Protein 2ZD7 (pdb70)

Organism: Saccharomyces cerevisiae (strain ATCC 204508 / S288c) (NCBI:txid559292)

Radius of gyration: 28.9 Å; Cα contacts (8 Å, |Δi|>4): 634; chains: 3; bounding box: 76×74×71 Å

GO terms:
  GO:0000785 chromatin (C, IDA)
  GO:0005634 nucleus (C, IDA)
  GO:0005829 cytosol (C, IDA)
  GO:0000510 H3-H4 histone complex chaperone activity (F, IDA)
  GO:0042393 histone binding (F, IDA)
  GO:0010698 acetyltransferase activator activity (F, IDA)
  GO:0006334 nucleosome assembly (P, IDA)
  GO:0005634 nucleus (C, HDA)
  GO:0010698 acetyltransferase activator activity (F, IMP)
  GO:0006303 double-strand break repair via nonhomologous end joining (P, IMP)
  GO:0042393 histone binding (F, IPI)
  GO:0006303 double-strand break repair via nonhomologous end joining (P, IPI)
  GO:0042802 identical protein binding (F, IPI)
  GO:0005515 protein binding (F, IPI)
  GO:0070775 H3 histone acetyltransferase complex (C, IDA)
  GO:0006325 chromatin organization (P, IDA)
  GO:0006335 DNA replication-dependent chromatin assembly (P, IDA)
  GO:0006335 DNA replication-dependent chromatin assembly (P, IMP)
  GO:0070775 H3 histone acetyltransferase complex (C, IPI)

B-factor: mean 41.87, std 15.19, range [17.79, 96.17]

Nearest PDB structures (foldseek):
  3c9d-assembly1_B  TM=9.936E-01  e=2.172E-36  unclassified
  3dm7-assembly1_B  TM=9.568E-01  e=2.051E-36  Saccharomyces cerevisiae
  3dm7-assembly1_A  TM=9.566E-01  e=7.686E-36  Saccharomyces cerevisiae
  3c9b-assembly1_A  TM=9.551E-01  e=6.049E-34  unclassified
  3q33-assembly1_B  TM=9.082E-01  e=3.406E-34  Saccharomyces cerevisiae

InterPro domains:
  IPR002164 Nucleosome assembly protein [PF00956] (37-174)
  IPR002164 Nucleosome assembly protein [PTHR11875] (19-235)
  IPR037231 NAP-like superfamily [SSF143113] (18-240)

Structure (mmCIF, N/CA/C/O backbone):
data_2ZD7
#
_entry.id   2ZD7
#
_cell.length_a   80.692
_cell.length_b   84.580
_cell.length_c   86.224
_cell.angle_alpha   90.00
_cell.angle_beta   90.00
_cell.angle_gamma   90.00
#
_symmetry.space_group_name_H-M   'P 21 21 21'
#
loop_
_entity.id
_entity.type
_entity.pdbx_description
1 polymer 'Vacuolar protein sorting-associated protein 75'
2 polymer EVDLPLSDEEPSS
3 water water
#
loop_
_atom_site.group_PDB
_atom_site.id
_atom_site.type_symbol
_atom_site.label_atom_id
_atom_site.label_alt_id
_atom_site.label_comp_id
_atom_site.label_asym_id
_atom_site.label_entity_id
_atom_site.label_seq_id
_atom_site.pdbx_PDB_ins_code
_atom_site.Cartn_x
_atom_site.Cartn_y
_atom_site.Cartn_z
_atom_site.occupancy
_atom_site.B_iso_or_equiv
_atom_site.auth_seq_id
_atom_site.auth_comp_id
_atom_site.auth_asym_id
_atom_site.auth_atom_id
_atom_site.pdbx_PDB_model_num
ATOM 1 N N . ASP A 1 4 ? -14.531 31.099 38.133 1.00 80.93 4 ASP A N 1
ATOM 2 C CA . ASP A 1 4 ? -13.382 31.345 37.214 1.00 80.65 4 ASP A CA 1
ATOM 3 C C . ASP A 1 4 ? -12.065 30.936 37.856 1.00 80.15 4 ASP A C 1
ATOM 4 O O . ASP A 1 4 ? -10.992 31.344 37.410 1.00 80.10 4 ASP A O 1
ATOM 9 N N . GLN A 1 5 ? -12.158 30.130 38.909 1.00 79.63 5 GLN A N 1
ATOM 10 C CA . GLN A 1 5 ? -10.979 29.653 39.616 1.00 79.31 5 GLN A CA 1
ATOM 11 C C . GLN A 1 5 ? -10.078 28.869 38.665 1.00 78.67 5 GLN A C 1
ATOM 12 O O . GLN A 1 5 ? -8.887 28.694 38.923 1.00 78.74 5 GLN A O 1
ATOM 18 N N . GLU A 1 6 ? -10.659 28.402 37.564 1.00 77.66 6 GLU A N 1
ATOM 19 C CA . GLU A 1 6 ? -9.917 27.639 36.567 1.00 77.00 6 GLU A CA 1
ATOM 20 C C . GLU A 1 6 ? -9.280 28.569 35.540 1.00 75.98 6 GLU A C 1
ATOM 21 O O . GLU A 1 6 ? -8.153 28.345 35.098 1.00 76.20 6 GLU A O 1
ATOM 27 N N . ASN A 1 7 ? -10.009 29.615 35.166 1.00 74.82 7 ASN A N 1
ATOM 28 C CA . ASN A 1 7 ? -9.521 30.581 34.192 1.00 73.75 7 ASN A CA 1
ATOM 29 C C . ASN A 1 7 ? -8.438 31.478 34.786 1.00 72.52 7 ASN A C 1
ATOM 30 O O . ASN A 1 7 ? -7.380 31.662 34.181 1.00 72.21 7 ASN A O 1
ATOM 35 N N . GLU A 1 8 ? -8.697 32.035 35.967 1.00 70.56 8 GLU A N 1
ATOM 36 C CA . GLU A 1 8 ? -7.716 32.897 36.618 1.00 69.12 8 GLU A CA 1
ATOM 37 C C . GLU A 1 8 ? -6.450 32.090 36.886 1.00 67.74 8 GLU A C 1
ATOM 38 O O . GLU A 1 8 ? -5.356 32.645 36.996 1.00 67.36 8 GLU A O 1
ATOM 44 N N . ASN A 1 9 ? -6.611 30.774 36.987 1.00 66.18 9 ASN A N 1
ATOM 45 C CA . ASN A 1 9 ? -5.484 29.882 37.218 1.00 64.68 9 ASN A CA 1
ATOM 46 C C . ASN A 1 9 ? -4.774 29.708 35.878 1.00 64.79 9 ASN A C 1
ATOM 47 O O . ASN A 1 9 ? -3.545 29.642 35.815 1.00 64.37 9 ASN A O 1
ATOM 52 N N . GLU A 1 10 ? -5.563 29.632 34.808 1.00 64.40 10 GLU A N 1
ATOM 53 C CA . GLU A 1 10 ? -5.027 29.491 33.457 1.00 63.86 10 GLU A CA 1
ATOM 54 C C . GLU A 1 10 ? -4.259 30.753 33.084 1.00 61.76 10 GLU A C 1
ATOM 55 O O . GLU A 1 10 ? -3.199 30.684 32.461 1.00 62.19 10 GLU A O 1
ATOM 61 N N . HIS A 1 11 ? -4.801 31.906 33.465 1.00 60.08 11 HIS A N 1
ATOM 62 C CA . HIS A 1 11 ? -4.149 33.176 33.184 1.00 58.84 11 HIS A CA 1
ATOM 63 C C . HIS A 1 11 ? -2.856 33.275 33.983 1.00 56.69 11 HIS A C 1
ATOM 64 O O . HIS A 1 11 ? -1.849 33.784 33.489 1.00 55.54 11 HIS A O 1
ATOM 71 N N . ALA A 1 12 ? -2.889 32.787 35.221 1.00 53.40 12 ALA A N 1
ATOM 72 C CA . ALA A 1 12 ? -1.708 32.815 36.075 1.00 50.51 12 ALA A CA 1
ATOM 73 C C . ALA A 1 12 ? -0.641 31.914 35.466 1.00 48.88 12 ALA A C 1
ATOM 74 O O . ALA A 1 12 ? 0.524 32.303 35.369 1.00 48.51 12 ALA A O 1
ATOM 76 N N . LYS A 1 13 ? -1.042 30.710 35.061 1.00 47.88 13 LYS A N 1
ATOM 77 C CA . LYS A 1 13 ? -0.116 29.765 34.443 1.00 47.81 13 LYS A CA 1
ATOM 78 C C . LYS A 1 13 ? 0.489 30.416 33.205 1.00 47.22 13 LYS A C 1
ATOM 79 O O . LYS A 1 13 ? 1.691 30.321 32.963 1.00 44.88 13 LYS A O 1
ATOM 85 N N . ALA A 1 14 ? -0.365 31.074 32.424 1.00 46.33 14 ALA A N 1
ATOM 86 C CA . ALA A 1 14 ? 0.060 31.743 31.200 1.00 46.37 14 ALA A CA 1
ATOM 87 C C . ALA A 1 14 ? 1.087 32.831 31.489 1.00 45.88 14 ALA A C 1
ATOM 88 O O . ALA A 1 14 ? 2.136 32.881 30.849 1.00 45.44 14 ALA A O 1
ATOM 90 N N . PHE A 1 15 ? 0.780 33.698 32.449 1.00 46.05 15 PHE A N 1
ATOM 91 C CA . PHE A 1 15 ? 1.680 34.782 32.822 1.00 47.89 15 PHE A CA 1
ATOM 92 C C . PHE A 1 15 ? 3.027 34.250 33.296 1.00 48.00 15 PHE A C 1
ATOM 93 O O . PHE A 1 15 ? 4.073 34.814 32.972 1.00 47.82 15 PHE A O 1
ATOM 101 N N . LEU A 1 16 ? 3.004 33.168 34.067 1.00 46.18 16 LEU A N 1
ATOM 102 C CA . LEU A 1 16 ? 4.244 32.577 34.551 1.00 45.14 16 LEU A CA 1
ATOM 103 C C . LEU A 1 16 ? 5.010 32.036 33.352 1.00 43.70 16 LEU A C 1
ATOM 104 O O . LEU A 1 16 ? 6.230 32.183 33.259 1.00 42.42 16 LEU A O 1
ATOM 109 N N . GLY A 1 17 ? 4.279 31.419 32.430 1.00 41.42 17 GLY A N 1
ATOM 110 C CA . GLY A 1 17 ? 4.901 30.862 31.246 1.00 41.63 17 GLY A CA 1
ATOM 111 C C . GLY A 1 17 ? 5.546 31.931 30.382 1.00 40.86 17 GLY A C 1
ATOM 112 O O . GLY A 1 17 ? 6.659 31.752 29.881 1.00 39.30 17 GLY A O 1
ATOM 113 N N . LEU A 1 18 ? 4.846 33.048 30.220 1.00 40.10 18 LEU A N 1
ATOM 114 C CA . LEU A 1 18 ? 5.338 34.158 29.413 1.00 40.31 18 LEU A CA 1
ATOM 115 C C . LEU A 1 18 ? 6.570 34.796 30.037 1.00 40.80 18 LEU A C 1
ATOM 116 O O . LEU A 1 18 ? 7.505 35.164 29.330 1.00 41.06 18 LEU A O 1
ATOM 121 N N . ALA A 1 19 ? 6.570 34.931 31.360 1.00 40.13 19 ALA A N 1
ATOM 122 C CA . ALA A 1 19 ? 7.709 35.520 32.053 1.00 40.67 19 ALA A CA 1
ATOM 123 C C . ALA A 1 19 ? 8.944 34.670 31.788 1.00 40.88 19 ALA A C 1
ATOM 124 O O . ALA A 1 19 ? 10.034 35.199 31.565 1.00 42.16 19 ALA A O 1
ATOM 126 N N . LYS A 1 20 ? 8.782 33.351 31.803 1.00 40.59 20 LYS A N 1
ATOM 127 C CA . LYS A 1 20 ? 9.915 32.469 31.546 1.00 40.11 20 LYS A CA 1
ATOM 128 C C . LYS A 1 20 ? 10.392 32.593 30.102 1.00 40.30 20 LYS A C 1
ATOM 129 O O . LYS A 1 20 ? 11.596 32.537 29.835 1.00 39.21 20 LYS A O 1
ATOM 135 N N . CYS A 1 21 ? 9.450 32.757 29.173 1.00 38.67 21 CYS A N 1
ATOM 136 C CA . CYS A 1 21 ? 9.796 32.894 27.761 1.00 40.56 21 CYS A CA 1
ATOM 137 C C . CYS A 1 21 ? 10.619 34.156 27.516 1.00 42.37 21 CYS A C 1
ATOM 138 O O . CYS A 1 21 ? 11.575 34.136 26.741 1.00 38.94 21 CYS A O 1
ATOM 141 N N . GLU A 1 22 ? 10.249 35.246 28.178 1.00 43.89 22 GLU A N 1
ATOM 142 C CA . GLU A 1 22 ? 10.980 36.498 28.032 1.00 48.67 22 GLU A CA 1
ATOM 143 C C . GLU A 1 22 ? 12.412 36.310 28.515 1.00 47.60 22 GLU A C 1
ATOM 144 O O . GLU A 1 22 ? 13.351 36.830 27.912 1.00 46.08 22 GLU A O 1
ATOM 150 N N . GLU A 1 23 ? 12.576 35.567 29.607 1.00 46.13 23 GLU A N 1
ATOM 151 C CA . GLU A 1 23 ? 13.907 35.308 30.143 1.00 45.13 23 GLU A CA 1
ATOM 152 C C . GLU A 1 23 ? 14.741 34.596 29.084 1.00 42.09 23 GLU A C 1
ATOM 153 O O . GLU A 1 23 ? 15.912 34.916 28.890 1.00 41.35 23 GLU A O 1
ATOM 159 N N . GLU A 1 24 ? 14.127 33.636 28.397 1.00 39.68 24 GLU A N 1
ATOM 160 C CA . GLU A 1 24 ? 14.811 32.881 27.353 1.00 38.58 24 GLU A CA 1
ATOM 161 C C . GLU A 1 24 ? 15.169 33.788 26.180 1.00 36.65 24 GLU A C 1
ATOM 162 O O . GLU A 1 24 ? 16.219 33.625 25.556 1.00 34.69 24 GLU A O 1
ATOM 168 N N . VAL A 1 25 ? 14.290 34.738 25.882 1.00 34.69 25 VAL A N 1
ATOM 169 C CA . VAL A 1 25 ? 14.536 35.682 24.799 1.00 36.48 25 VAL A CA 1
ATOM 170 C C . VAL A 1 25 ? 15.735 36.552 25.174 1.00 35.98 25 VAL A C 1
ATOM 171 O O . VAL A 1 25 ? 16.595 36.824 24.337 1.00 37.24 25 VAL A O 1
ATOM 175 N N . ASP A 1 26 ? 15.791 36.982 26.434 1.00 37.10 26 ASP A N 1
ATOM 176 C CA . ASP A 1 26 ? 16.905 37.813 26.894 1.00 37.01 26 ASP A CA 1
ATOM 177 C C . ASP A 1 26 ? 18.219 37.057 26.741 1.00 35.14 26 ASP A C 1
ATOM 178 O O . ASP A 1 26 ? 19.231 37.634 26.336 1.00 32.12 26 ASP A O 1
ATOM 183 N N . ALA A 1 27 ? 18.205 35.767 27.071 1.00 33.42 27 ALA A N 1
ATOM 184 C CA . ALA A 1 27 ? 19.404 34.949 26.953 1.00 33.60 27 ALA A CA 1
ATOM 185 C C . ALA A 1 27 ? 19.808 34.829 25.484 1.00 32.84 27 ALA A C 1
ATOM 186 O O . ALA A 1 27 ? 20.991 34.909 25.141 1.00 31.52 27 ALA A O 1
ATOM 188 N N . ILE A 1 28 ? 18.822 34.644 24.612 1.00 31.51 28 ILE A N 1
ATOM 189 C CA . ILE A 1 28 ? 19.100 34.530 23.188 1.00 30.34 28 ILE A CA 1
ATOM 190 C C . ILE A 1 28 ? 19.708 35.825 22.644 1.00 29.56 28 ILE A C 1
ATOM 191 O O . ILE A 1 28 ? 20.672 35.785 21.881 1.00 29.67 28 ILE A O 1
ATOM 196 N N . GLU A 1 29 ? 19.142 36.966 23.032 1.00 30.89 29 GLU A N 1
ATOM 197 C CA . GLU A 1 29 ? 19.649 38.256 22.569 1.00 33.54 29 GLU A CA 1
ATOM 198 C C . GLU A 1 29 ? 21.125 38.403 22.921 1.00 33.29 29 GLU A C 1
ATOM 199 O O . GLU A 1 29 ? 21.921 38.871 22.106 1.00 32.46 29 GLU A O 1
ATOM 205 N N . ARG A 1 30 ? 21.499 38.003 24.132 1.00 31.65 30 ARG A N 1
ATOM 206 C CA . ARG A 1 30 ? 22.898 38.111 24.536 1.00 32.21 30 ARG A CA 1
ATOM 207 C C . ARG A 1 30 ? 23.767 37.187 23.685 1.00 31.19 30 ARG A C 1
ATOM 208 O O . ARG A 1 30 ? 24.804 37.599 23.176 1.00 29.40 30 ARG A O 1
ATOM 216 N N . GLU A 1 31 ? 23.340 35.939 23.515 1.00 29.86 31 GLU A N 1
ATOM 217 C CA . GLU A 1 31 ? 24.115 34.990 22.713 1.00 30.24 31 GLU A CA 1
ATOM 218 C C . GLU A 1 31 ? 24.320 35.514 21.282 1.00 29.00 31 GLU A C 1
ATOM 219 O O . GLU A 1 31 ? 25.407 35.403 20.704 1.00 28.62 31 GLU A O 1
ATOM 225 N N . VAL A 1 32 ? 23.272 36.101 20.721 1.00 27.86 32 VAL A N 1
ATOM 226 C CA . VAL A 1 32 ? 23.332 36.632 19.369 1.00 26.34 32 VAL A CA 1
ATOM 227 C C . VAL A 1 32 ? 24.283 37.830 19.305 1.00 26.34 32 VAL A C 1
ATOM 228 O O . VAL A 1 32 ? 25.064 37.964 18.366 1.00 27.10 32 VAL A O 1
ATOM 232 N N . GLU A 1 33 ? 24.230 38.689 20.312 1.00 27.49 33 GLU A N 1
ATOM 233 C CA . GLU A 1 33 ? 25.097 39.857 20.305 1.00 29.01 33 GLU A CA 1
ATOM 234 C C . GLU A 1 33 ? 26.567 39.475 20.470 1.00 27.76 33 GLU A C 1
ATOM 235 O O . GLU A 1 33 ? 27.423 40.101 19.856 1.00 26.23 33 GLU A O 1
ATOM 241 N N . LEU A 1 34 ? 26.862 38.457 21.284 1.00 27.30 34 LEU A N 1
ATOM 242 C CA . LEU A 1 34 ? 28.251 38.019 21.472 1.00 29.10 34 LEU A CA 1
ATOM 243 C C . LEU A 1 34 ? 28.793 37.462 20.160 1.00 27.47 34 LEU A C 1
ATOM 244 O O . LEU A 1 34 ? 29.960 37.669 19.820 1.00 26.72 34 LEU A O 1
ATOM 249 N N . TYR A 1 35 ? 27.950 36.736 19.431 1.00 27.15 35 TYR A N 1
ATOM 250 C CA . TYR A 1 35 ? 28.333 36.178 18.136 1.00 27.13 35 TYR A CA 1
ATOM 251 C C . TYR A 1 35 ? 28.656 37.331 17.169 1.00 26.90 35 TYR A C 1
ATOM 252 O O . TYR A 1 35 ? 29.687 37.332 16.484 1.00 25.30 35 TYR A O 1
ATOM 261 N N . ARG A 1 36 ? 27.773 38.321 17.121 1.00 25.66 36 ARG A N 1
ATOM 262 C CA . ARG A 1 36 ? 27.991 39.451 16.234 1.00 23.84 36 ARG A CA 1
ATOM 263 C C . ARG A 1 36 ? 29.262 40.190 16.606 1.00 22.14 36 ARG A C 1
ATOM 264 O O . ARG A 1 36 ? 30.050 40.535 15.740 1.00 22.79 36 ARG A O 1
ATOM 272 N N . LEU A 1 37 ? 29.465 40.430 17.894 1.00 22.72 37 LEU A N 1
ATOM 273 C CA . LEU A 1 37 ? 30.652 41.178 18.313 1.00 23.25 37 LEU A CA 1
ATOM 274 C C . LEU A 1 37 ? 31.950 40.428 18.006 1.00 22.79 37 LEU A C 1
ATOM 275 O O . LEU A 1 37 ? 32.954 41.041 17.628 1.00 22.53 37 LEU A O 1
ATOM 280 N N . ASN A 1 38 ? 31.942 39.106 18.163 1.00 23.84 38 ASN A N 1
ATOM 281 C CA . ASN A 1 38 ? 33.145 38.320 17.873 1.00 24.61 38 ASN A CA 1
ATOM 282 C C . ASN A 1 38 ? 33.470 38.307 16.377 1.00 25.78 38 ASN A C 1
ATOM 283 O O . ASN A 1 38 ? 34.635 38.429 15.982 1.00 26.40 38 ASN A O 1
ATOM 288 N N . LYS A 1 39 ? 32.448 38.149 15.541 1.00 26.30 39 LYS A N 1
ATOM 289 C CA . LYS A 1 39 ? 32.637 38.141 14.097 1.00 27.39 39 LYS A CA 1
ATOM 290 C C . LYS A 1 39 ? 33.062 39.518 13.582 1.00 26.20 39 LYS A C 1
ATOM 291 O O . LYS A 1 39 ? 33.834 39.627 12.625 1.00 25.58 39 LYS A O 1
ATOM 297 N N . MET A 1 40 ? 32.533 40.559 14.217 1.00 24.65 40 MET A N 1
ATOM 298 C CA . MET A 1 40 ? 32.806 41.938 13.814 1.00 27.26 40 MET A CA 1
ATOM 299 C C . MET A 1 40 ? 34.198 42.437 14.232 1.00 26.93 40 MET A C 1
ATOM 300 O O . MET A 1 40 ? 34.807 43.250 13.542 1.00 25.90 40 MET A O 1
ATOM 305 N N . LYS A 1 41 ? 34.703 41.956 15.361 1.00 28.47 41 LYS A N 1
ATOM 306 C CA . LYS A 1 41 ? 36.016 42.395 15.838 1.00 29.17 41 LYS A CA 1
ATOM 307 C C . LYS A 1 41 ? 37.098 42.420 14.746 1.00 28.63 41 LYS A C 1
ATOM 308 O O . LYS A 1 41 ? 37.777 43.433 14.569 1.00 27.77 41 LYS A O 1
ATOM 314 N N . PRO A 1 42 ? 37.282 41.310 14.014 1.00 28.26 42 PRO A N 1
ATOM 315 C CA . PRO A 1 42 ? 38.287 41.228 12.944 1.00 29.46 42 PRO A CA 1
ATOM 316 C C . PRO A 1 42 ? 38.010 42.216 11.803 1.00 28.02 42 PRO A C 1
ATOM 317 O O . PRO A 1 42 ? 38.941 42.760 11.200 1.00 28.46 42 PRO A O 1
ATOM 321 N N . VAL A 1 43 ? 36.730 42.432 11.497 1.00 26.43 43 VAL A N 1
ATOM 322 C CA . VAL A 1 43 ? 36.359 43.363 10.437 1.00 26.57 43 VAL A CA 1
ATOM 323 C C . VAL A 1 43 ? 36.647 44.795 10.890 1.00 26.11 43 VAL A C 1
ATOM 324 O O . VAL A 1 43 ? 37.112 45.611 10.104 1.00 26.69 43 VAL A O 1
ATOM 328 N N . TYR A 1 44 ? 36.369 45.101 12.149 1.00 24.60 44 TYR A N 1
ATOM 329 C CA . TYR A 1 44 ? 36.658 46.446 12.641 1.00 25.83 44 TYR A CA 1
ATOM 330 C C . TYR A 1 44 ? 38.167 46.726 12.580 1.00 26.24 44 TYR A C 1
ATOM 331 O O . TYR A 1 44 ? 38.587 47.836 12.262 1.00 25.42 44 TYR A O 1
ATOM 340 N N . GLU A 1 45 ? 38.984 45.721 12.881 1.00 27.69 45 GLU A N 1
ATOM 341 C CA . GLU A 1 45 ? 40.431 45.920 12.860 1.00 29.77 45 GLU A CA 1
ATOM 342 C C . GLU A 1 45 ? 40.919 46.238 11.458 1.00 29.04 45 GLU A C 1
ATOM 343 O O . GLU A 1 45 ? 41.748 47.127 11.265 1.00 28.14 45 GLU A O 1
ATOM 349 N N . LYS A 1 46 ? 40.396 45.510 10.479 1.00 28.39 46 LYS A N 1
ATOM 350 C CA . LYS A 1 46 ? 40.789 45.709 9.093 1.00 29.26 46 LYS A CA 1
ATOM 351 C C . LYS A 1 46 ? 40.302 47.073 8.616 1.00 28.72 46 LYS A C 1
ATOM 352 O O . LYS A 1 46 ? 41.056 47.840 8.020 1.00 27.76 46 LYS A O 1
ATOM 358 N N . ARG A 1 47 ? 39.038 47.378 8.898 1.00 25.18 47 ARG A N 1
ATOM 359 C CA . ARG A 1 47 ? 38.470 48.649 8.482 1.00 26.14 47 ARG A CA 1
ATOM 360 C C . ARG A 1 47 ? 39.177 49.833 9.124 1.00 24.90 47 ARG A C 1
ATOM 361 O O . ARG A 1 47 ? 39.438 50.850 8.468 1.00 27.59 47 ARG A O 1
ATOM 369 N N . ASP A 1 48 ? 39.475 49.709 10.411 1.00 22.53 48 ASP A N 1
ATOM 370 C CA . ASP A 1 48 ? 40.137 50.788 11.129 1.00 25.21 48 ASP A CA 1
ATOM 371 C C . ASP A 1 48 ? 41.531 51.056 10.555 1.00 26.03 48 ASP A C 1
ATOM 372 O O . ASP A 1 48 ? 42.020 52.191 10.579 1.00 28.21 48 ASP A O 1
ATOM 377 N N . ALA A 1 49 ? 42.165 50.018 10.021 1.00 27.71 49 ALA A N 1
ATOM 378 C CA . ALA A 1 49 ? 43.489 50.185 9.431 1.00 29.12 49 ALA A CA 1
ATOM 379 C C . ALA A 1 49 ? 43.376 51.069 8.183 1.00 28.36 49 ALA A C 1
ATOM 380 O O . ALA A 1 49 ? 44.266 51.884 7.904 1.00 28.86 49 ALA A O 1
ATOM 382 N N . TYR A 1 50 ? 42.282 50.921 7.435 1.00 27.92 50 TYR A N 1
ATOM 383 C CA . TYR A 1 50 ? 42.050 51.755 6.257 1.00 27.57 50 TYR A CA 1
ATOM 384 C C . TYR A 1 50 ? 41.708 53.172 6.688 1.00 28.73 50 TYR A C 1
ATOM 385 O O . TYR A 1 50 ? 42.092 54.145 6.029 1.00 28.89 50 TYR A O 1
ATOM 394 N N . ILE A 1 51 ? 40.958 53.282 7.781 1.00 26.37 51 ILE A N 1
ATOM 395 C CA . ILE A 1 51 ? 40.565 54.584 8.308 1.00 28.47 51 ILE A CA 1
ATOM 396 C C . ILE A 1 51 ? 41.782 55.417 8.704 1.00 29.02 51 ILE A C 1
ATOM 397 O O . ILE A 1 51 ? 41.791 56.637 8.527 1.00 28.89 51 ILE A O 1
ATOM 402 N N . ASP A 1 52 ? 42.807 54.755 9.234 1.00 30.66 52 ASP A N 1
ATOM 403 C CA . ASP A 1 52 ? 44.016 55.457 9.660 1.00 34.33 52 ASP A CA 1
ATOM 404 C C . ASP A 1 52 ? 44.775 56.095 8.498 1.00 35.30 52 ASP A C 1
ATOM 405 O O . ASP A 1 52 ? 45.672 56.903 8.725 1.00 35.21 52 ASP A O 1
ATOM 410 N N . GLU A 1 53 ? 44.425 55.732 7.266 1.00 34.45 53 GLU A N 1
ATOM 411 C CA . GLU A 1 53 ? 45.088 56.287 6.084 1.00 36.57 53 GLU A CA 1
ATOM 412 C C . GLU A 1 53 ? 44.396 57.550 5.589 1.00 35.39 53 GLU A C 1
ATOM 413 O O . GLU A 1 53 ? 44.852 58.183 4.633 1.00 34.78 53 GLU A O 1
ATOM 419 N N . ILE A 1 54 ? 43.287 57.900 6.233 1.00 32.35 54 ILE A N 1
ATOM 420 C CA . ILE A 1 54 ? 42.505 59.079 5.864 1.00 32.74 54 ILE A CA 1
ATOM 421 C C . ILE A 1 54 ? 42.601 60.058 7.036 1.00 33.02 54 ILE A C 1
ATOM 422 O O . ILE A 1 54 ? 41.777 60.042 7.943 1.00 31.90 54 ILE A O 1
ATOM 427 N N . ALA A 1 55 ? 43.614 60.920 7.006 1.00 33.84 55 ALA A N 1
ATOM 428 C CA . ALA A 1 55 ? 43.864 61.860 8.097 1.00 33.93 55 ALA A CA 1
ATOM 429 C C . ALA A 1 55 ? 42.691 62.637 8.693 1.00 33.00 55 ALA A C 1
ATOM 430 O O . ALA A 1 55 ? 42.589 62.753 9.921 1.00 34.20 55 ALA A O 1
ATOM 432 N N . GLU A 1 56 ? 41.810 63.171 7.856 1.00 30.51 56 GLU A N 1
ATOM 433 C CA . GLU A 1 56 ? 40.699 63.956 8.388 1.00 32.09 56 GLU A CA 1
ATOM 434 C C . GLU A 1 56 ? 39.388 63.181 8.545 1.00 29.81 56 GLU A C 1
ATOM 435 O O . GLU A 1 56 ? 38.317 63.774 8.690 1.00 29.13 56 GLU A O 1
ATOM 441 N N . PHE A 1 57 ? 39.481 61.856 8.531 1.00 28.07 57 PHE A N 1
ATOM 442 C CA . PHE A 1 57 ? 38.300 61.004 8.663 1.00 27.28 57 PHE A CA 1
ATOM 443 C C . PHE A 1 57 ? 37.413 61.329 9.865 1.00 26.94 57 PHE A C 1
ATOM 444 O O . PHE A 1 57 ? 36.231 61.643 9.708 1.00 28.25 57 PHE A O 1
ATOM 452 N N . TRP A 1 58 ? 37.971 61.231 11.066 1.00 26.19 58 TRP A N 1
ATOM 453 C CA . TRP A 1 58 ? 37.172 61.471 12.263 1.00 27.32 58 TRP A CA 1
ATOM 454 C C . TRP A 1 58 ? 36.649 62.883 12.382 1.00 27.35 58 TRP A C 1
ATOM 455 O O . TRP A 1 58 ? 35.523 63.093 12.828 1.00 26.81 58 TRP A O 1
ATOM 466 N N . LYS A 1 59 ? 37.449 63.863 11.982 1.00 28.11 59 LYS A N 1
ATOM 467 C CA . LYS A 1 59 ? 36.965 65.228 12.042 1.00 28.82 59 LYS A CA 1
ATOM 468 C C . LYS A 1 59 ? 35.689 65.347 11.195 1.00 29.05 59 LYS A C 1
ATOM 469 O O . LYS A 1 59 ? 34.723 65.973 11.619 1.00 30.86 59 LYS A O 1
ATOM 475 N N . ILE A 1 60 ? 35.689 64.759 9.999 1.00 26.98 60 ILE A N 1
ATOM 476 C CA . ILE A 1 60 ? 34.518 64.816 9.115 1.00 27.79 60 ILE A CA 1
ATOM 477 C C . ILE A 1 60 ? 33.314 64.042 9.677 1.00 28.30 60 ILE A C 1
ATOM 478 O O . ILE A 1 60 ? 32.169 64.526 9.653 1.00 26.80 60 ILE A O 1
ATOM 483 N N . VAL A 1 61 ? 33.578 62.846 10.188 1.00 26.13 61 VAL A N 1
ATOM 484 C CA . VAL A 1 61 ? 32.523 62.011 10.767 1.00 26.29 61 VAL A CA 1
ATOM 485 C C . VAL A 1 61 ? 31.833 62.697 11.943 1.00 26.16 61 VAL A C 1
ATOM 486 O O . VAL A 1 61 ? 30.603 62.751 12.010 1.00 28.52 61 VAL A O 1
ATOM 490 N N . LEU A 1 62 ? 32.630 63.229 12.862 1.00 26.37 62 LEU A N 1
ATOM 491 C CA . LEU A 1 62 ? 32.091 63.882 14.045 1.00 28.72 62 LEU A CA 1
ATOM 492 C C . LEU A 1 62 ? 31.281 65.132 13.732 1.00 31.73 62 LEU A C 1
ATOM 493 O O . LEU A 1 62 ? 30.310 65.432 14.424 1.00 32.12 62 LEU A O 1
ATOM 498 N N . SER A 1 63 ? 31.658 65.858 12.683 1.00 32.69 63 SER A N 1
ATOM 499 C CA . SER A 1 63 ? 30.907 67.049 12.318 1.00 32.80 63 SER A CA 1
ATOM 500 C C . SER A 1 63 ? 29.667 66.636 11.533 1.00 31.28 63 SER A C 1
ATOM 501 O O . SER A 1 63 ? 28.701 67.388 11.446 1.00 32.57 63 SER A O 1
ATOM 504 N N . GLN A 1 64 ? 29.689 65.425 10.983 1.00 32.47 64 GLN A N 1
ATOM 505 C CA . GLN A 1 64 ? 28.571 64.926 10.189 1.00 33.12 64 GLN A CA 1
ATOM 506 C C . GLN A 1 64 ? 27.413 64.372 11.027 1.00 34.39 64 GLN A C 1
ATOM 507 O O . GLN A 1 64 ? 26.242 64.515 10.655 1.00 35.29 64 GLN A O 1
ATOM 513 N N . HIS A 1 65 ? 27.735 63.730 12.144 1.00 33.99 65 HIS A N 1
ATOM 514 C CA . HIS A 1 65 ? 26.698 63.157 13.002 1.00 34.80 65 HIS A CA 1
ATOM 515 C C . HIS A 1 65 ? 25.648 64.217 13.328 1.00 36.80 65 HIS A C 1
ATOM 516 O O . HIS A 1 65 ? 25.985 65.366 13.599 1.00 36.87 65 HIS A O 1
ATOM 523 N N . VAL A 1 66 ? 24.383 63.808 13.323 1.00 37.71 66 VAL A N 1
ATOM 524 C CA . VAL A 1 66 ? 23.256 64.705 13.563 1.00 40.23 66 VAL A CA 1
ATOM 525 C C . VAL A 1 66 ? 23.082 65.312 14.947 1.00 40.40 66 VAL A C 1
ATOM 526 O O . VAL A 1 66 ? 22.615 66.446 15.063 1.00 42.45 66 VAL A O 1
ATOM 530 N N . SER A 1 67 ? 23.439 64.576 15.994 1.00 37.38 67 SER A N 1
ATOM 531 C CA . SER A 1 67 ? 23.259 65.080 17.348 1.00 35.41 67 SER A CA 1
ATOM 532 C C . SER A 1 67 ? 24.522 65.256 18.178 1.00 33.98 67 SER A C 1
ATOM 533 O O . SER A 1 67 ? 24.486 65.917 19.214 1.00 34.84 67 SER A O 1
ATOM 536 N N . PHE A 1 68 ? 25.635 64.674 17.739 1.00 32.15 68 PHE A N 1
ATOM 537 C CA . PHE A 1 68 ? 26.884 64.799 18.488 1.00 31.01 68 PHE A CA 1
ATOM 538 C C . PHE A 1 68 ? 27.141 66.257 18.881 1.00 30.80 68 PHE A C 1
ATOM 539 O O . PHE A 1 68 ? 27.455 66.554 20.029 1.00 30.80 68 PHE A O 1
ATOM 547 N N . ALA A 1 69 ? 26.992 67.153 17.914 1.00 33.59 69 ALA A N 1
ATOM 548 C CA . ALA A 1 69 ? 27.218 68.582 18.121 1.00 36.54 69 ALA A CA 1
ATOM 549 C C . ALA A 1 69 ? 26.375 69.186 19.243 1.00 39.34 69 ALA A C 1
ATOM 550 O O . ALA A 1 69 ? 26.784 70.155 19.880 1.00 41.09 69 ALA A O 1
ATOM 552 N N . ASN A 1 70 ? 25.203 68.614 19.492 1.00 40.27 70 ASN A N 1
ATOM 553 C CA . ASN A 1 70 ? 24.334 69.132 20.540 1.00 43.09 70 ASN A CA 1
ATOM 554 C C . ASN A 1 70 ? 24.861 68.938 21.960 1.00 44.41 70 ASN A C 1
ATOM 555 O O . ASN A 1 70 ? 24.390 69.599 22.888 1.00 43.54 70 ASN A O 1
ATOM 560 N N . TYR A 1 71 ? 25.835 68.046 22.133 1.00 44.96 71 TYR A N 1
ATOM 561 C CA . TYR A 1 71 ? 26.383 67.772 23.460 1.00 47.19 71 TYR A CA 1
ATOM 562 C C . TYR A 1 71 ? 27.515 68.669 23.953 1.00 50.10 71 TYR A C 1
ATOM 563 O O . TYR A 1 71 ? 27.777 68.722 25.154 1.00 49.68 71 TYR A O 1
ATOM 572 N N . ILE A 1 72 ? 28.200 69.362 23.052 1.00 53.13 72 ILE A N 1
ATOM 573 C CA . ILE A 1 72 ? 29.303 70.210 23.494 1.00 56.89 72 ILE A CA 1
ATOM 574 C C . ILE A 1 72 ? 29.356 71.602 22.874 1.00 57.65 72 ILE A C 1
ATOM 575 O O . ILE A 1 72 ? 28.794 71.851 21.807 1.00 57.63 72 ILE A O 1
ATOM 580 N N . ARG A 1 73 ? 30.040 72.508 23.565 1.00 58.68 73 ARG A N 1
ATOM 581 C CA . ARG A 1 73 ? 30.181 73.884 23.108 1.00 58.71 73 ARG A CA 1
ATOM 582 C C . ARG A 1 73 ? 30.838 73.897 21.734 1.00 56.63 73 ARG A C 1
ATOM 583 O O . ARG A 1 73 ? 31.763 73.123 21.479 1.00 55.74 73 ARG A O 1
ATOM 591 N N . ALA A 1 74 ? 30.361 74.770 20.851 1.00 54.78 74 ALA A N 1
ATOM 592 C CA . ALA A 1 74 ? 30.936 74.866 19.514 1.00 52.13 74 ALA A CA 1
ATOM 593 C C . ALA A 1 74 ? 32.431 75.104 19.696 1.00 50.15 74 ALA A C 1
ATOM 594 O O . ALA A 1 74 ? 33.249 74.688 18.878 1.00 47.87 74 ALA A O 1
ATOM 596 N N . SER A 1 75 ? 32.762 75.764 20.801 1.00 46.83 75 SER A N 1
ATOM 597 C CA . SER A 1 75 ? 34.136 76.077 21.163 1.00 45.28 75 SER A CA 1
ATOM 598 C C . SER A 1 75 ? 35.041 74.846 21.243 1.00 42.38 75 SER A C 1
ATOM 599 O O . SER A 1 75 ? 36.220 74.909 20.899 1.00 42.32 75 SER A O 1
ATOM 602 N N . ASP A 1 76 ? 34.494 73.730 21.711 1.00 39.13 76 ASP A N 1
ATOM 603 C CA . ASP A 1 76 ? 35.276 72.505 21.830 1.00 35.53 76 ASP A CA 1
ATOM 604 C C . ASP A 1 76 ? 35.695 71.911 20.489 1.00 33.08 76 ASP A C 1
ATOM 605 O O . ASP A 1 76 ? 36.637 71.126 20.435 1.00 29.70 76 ASP A O 1
ATOM 610 N N . PHE A 1 77 ? 34.997 72.260 19.410 1.00 29.31 77 PHE A N 1
ATOM 611 C CA . PHE A 1 77 ? 35.338 71.672 18.127 1.00 28.13 77 PHE A CA 1
ATOM 612 C C . PHE A 1 77 ? 36.746 71.931 17.644 1.00 26.65 77 PHE A C 1
ATOM 613 O O . PHE A 1 77 ? 37.255 71.191 16.819 1.00 26.64 77 PHE A O 1
ATOM 621 N N . LYS A 1 78 ? 37.375 72.978 18.155 1.00 26.73 78 LYS A N 1
ATOM 622 C CA . LYS A 1 78 ? 38.757 73.265 17.797 1.00 28.75 78 LYS A CA 1
ATOM 623 C C . LYS A 1 78 ? 39.578 72.024 18.190 1.00 27.91 78 LYS A C 1
ATOM 624 O O . LYS A 1 78 ? 40.472 71.584 17.459 1.00 29.11 78 LYS A O 1
ATOM 630 N N . TYR A 1 79 ? 39.244 71.455 19.343 1.00 26.15 79 TYR A N 1
ATOM 631 C CA . TYR A 1 79 ? 39.952 70.283 19.857 1.00 25.93 79 TYR A CA 1
ATOM 632 C C . TYR A 1 79 ? 39.386 68.960 19.337 1.00 25.76 79 TYR A C 1
ATOM 633 O O . TYR A 1 79 ? 40.132 68.006 19.108 1.00 27.41 79 TYR A O 1
ATOM 642 N N . ILE A 1 80 ? 38.075 68.898 19.136 1.00 26.06 80 ILE A N 1
ATOM 643 C CA . ILE A 1 80 ? 37.466 67.689 18.600 1.00 25.95 80 ILE A CA 1
ATOM 644 C C . ILE A 1 80 ? 38.019 67.453 17.187 1.00 26.90 80 ILE A C 1
ATOM 645 O O . ILE A 1 80 ? 38.218 66.309 16.764 1.00 23.27 80 ILE A O 1
ATOM 650 N N . ASP A 1 81 ? 38.296 68.545 16.472 1.00 25.85 81 ASP A N 1
ATOM 651 C CA . ASP A 1 81 ? 38.854 68.454 15.128 1.00 27.06 81 ASP A CA 1
ATOM 652 C C . ASP A 1 81 ? 40.245 67.795 15.097 1.00 27.06 81 ASP A C 1
ATOM 653 O O . ASP A 1 81 ? 40.709 67.388 14.028 1.00 28.30 81 ASP A O 1
ATOM 658 N N . THR A 1 82 ? 40.917 67.689 16.242 1.00 24.39 82 THR A N 1
ATOM 659 C CA . THR A 1 82 ? 42.240 67.062 16.249 1.00 24.58 82 THR A CA 1
ATOM 660 C C . THR A 1 82 ? 42.199 65.559 16.508 1.00 25.99 82 THR A C 1
ATOM 661 O O . THR A 1 82 ? 43.231 64.892 16.513 1.00 24.82 82 THR A O 1
ATOM 665 N N . ILE A 1 83 ? 41.006 65.018 16.730 1.00 22.94 83 ILE A N 1
ATOM 666 C CA . ILE A 1 83 ? 40.895 63.581 16.951 1.00 24.34 83 ILE A CA 1
ATOM 667 C C . ILE A 1 83 ? 41.230 62.873 15.650 1.00 24.21 83 ILE A C 1
ATOM 668 O O . ILE A 1 83 ? 40.595 63.129 14.628 1.00 25.15 83 ILE A O 1
ATOM 673 N N . ASP A 1 84 ? 42.233 61.997 15.666 1.00 24.00 84 ASP A N 1
ATOM 674 C CA . ASP A 1 84 ? 42.567 61.268 14.455 1.00 25.09 84 ASP A CA 1
ATOM 675 C C . ASP A 1 84 ? 42.509 59.760 14.636 1.00 24.04 84 ASP A C 1
ATOM 676 O O . ASP A 1 84 ? 43.028 59.008 13.815 1.00 23.60 84 ASP A O 1
ATOM 681 N N . LYS A 1 85 ? 41.889 59.321 15.726 1.00 24.23 85 LYS A N 1
ATOM 682 C CA . LYS A 1 85 ? 41.684 57.892 15.942 1.00 25.42 85 LYS A CA 1
ATOM 683 C C . LYS A 1 85 ? 40.716 57.616 17.071 1.00 24.94 85 LYS A C 1
ATOM 684 O O . LYS A 1 85 ? 40.808 58.205 18.148 1.00 21.81 85 LYS A O 1
ATOM 690 N N . ILE A 1 86 ? 39.762 56.731 16.805 1.00 23.10 86 ILE A N 1
ATOM 691 C CA . ILE A 1 86 ? 38.797 56.332 17.823 1.00 22.58 86 ILE A CA 1
ATOM 692 C C . ILE A 1 86 ? 38.667 54.826 17.717 1.00 23.45 86 ILE A C 1
ATOM 693 O O . ILE A 1 86 ? 38.449 54.299 16.628 1.00 24.86 86 ILE A O 1
ATOM 698 N N . LYS A 1 87 ? 38.813 54.133 18.839 1.00 23.39 87 LYS A N 1
ATOM 699 C CA . LYS A 1 87 ? 38.696 52.682 18.831 1.00 25.95 87 LYS A CA 1
ATOM 700 C C . LYS A 1 87 ? 37.839 52.234 19.997 1.00 25.67 87 LYS A C 1
ATOM 701 O O . LYS A 1 87 ? 38.086 52.599 21.143 1.00 24.83 87 LYS A O 1
ATOM 707 N N . VAL A 1 88 ? 36.806 51.461 19.691 1.00 26.61 88 VAL A N 1
ATOM 708 C CA . VAL A 1 88 ? 35.912 50.964 20.719 1.00 25.95 88 VAL A CA 1
ATOM 709 C C . VAL A 1 88 ? 36.152 49.478 20.854 1.00 27.48 88 VAL A C 1
ATOM 710 O O . VAL A 1 88 ? 36.346 48.789 19.852 1.00 28.56 88 VAL A O 1
ATOM 714 N N . GLU A 1 89 ? 36.163 48.998 22.093 1.00 26.55 89 GLU A N 1
ATOM 715 C CA . GLU A 1 89 ? 36.354 47.579 22.370 1.00 30.96 89 GLU A CA 1
ATOM 716 C C . GLU A 1 89 ? 35.263 47.173 23.338 1.00 29.53 89 GLU A C 1
ATOM 717 O O . GLU A 1 89 ? 35.029 47.850 24.339 1.00 30.30 89 GLU A O 1
ATOM 723 N N . TRP A 1 90 ? 34.586 46.073 23.032 1.00 28.31 90 TRP A N 1
ATOM 724 C CA . TRP A 1 90 ? 33.496 45.597 23.876 1.00 28.11 90 TRP A CA 1
ATOM 725 C C . TRP A 1 90 ? 34.001 44.646 24.945 1.00 28.50 90 TRP A C 1
ATOM 726 O O . TRP A 1 90 ? 34.555 43.593 24.649 1.00 29.13 90 TRP A O 1
ATOM 737 N N . LEU A 1 91 ? 33.787 45.046 26.192 1.00 29.11 91 LEU A N 1
ATOM 738 C CA . LEU A 1 91 ? 34.246 44.305 27.350 1.00 30.62 91 LEU A CA 1
ATOM 739 C C . LEU A 1 91 ? 33.685 42.901 27.514 1.00 30.64 91 LEU A C 1
ATOM 740 O O . LEU A 1 91 ? 34.341 42.050 28.110 1.00 32.88 91 LEU A O 1
ATOM 745 N N . ALA A 1 92 ? 32.484 42.666 26.992 1.00 32.65 92 ALA A N 1
ATOM 746 C CA . ALA A 1 92 ? 31.838 41.360 27.104 1.00 33.94 92 ALA A CA 1
ATOM 747 C C . ALA A 1 92 ? 32.618 40.277 26.387 1.00 35.86 92 ALA A C 1
ATOM 748 O O . ALA A 1 92 ? 32.390 39.092 26.625 1.00 34.97 92 ALA A O 1
ATOM 750 N N . LEU A 1 93 ? 33.533 40.677 25.508 1.00 38.37 93 LEU A N 1
ATOM 751 C CA . LEU A 1 93 ? 34.340 39.712 24.772 1.00 40.70 93 LEU A CA 1
ATOM 752 C C . LEU A 1 93 ? 35.479 39.185 25.638 1.00 46.06 93 LEU A C 1
ATOM 753 O O . LEU A 1 93 ? 36.029 38.121 25.360 1.00 47.27 93 LEU A O 1
ATOM 758 N N . GLU A 1 94 ? 35.823 39.930 26.689 1.00 49.77 94 GLU A N 1
ATOM 759 C CA . GLU A 1 94 ? 36.901 39.541 27.601 1.00 54.48 94 GLU A CA 1
ATOM 760 C C . GLU A 1 94 ? 36.384 38.734 28.794 1.00 53.57 94 GLU A C 1
ATOM 761 O O . GLU A 1 94 ? 37.095 37.888 29.334 1.00 54.66 94 GLU A O 1
ATOM 767 N N . SER A 1 95 ? 35.151 39.008 29.207 1.00 53.15 95 SER A N 1
ATOM 768 C CA . SER A 1 95 ? 34.543 38.310 30.337 1.00 52.29 95 SER A CA 1
ATOM 769 C C . SER A 1 95 ? 33.026 38.359 30.259 1.00 52.04 95 SER A C 1
ATOM 770 O O . SER A 1 95 ? 32.451 39.391 29.916 1.00 52.61 95 SER A O 1
ATOM 773 N N . GLU A 1 96 ? 32.377 37.248 30.594 1.00 51.76 96 GLU A N 1
ATOM 774 C CA . GLU A 1 96 ? 30.923 37.188 30.545 1.00 51.93 96 GLU A CA 1
ATOM 775 C C . GLU A 1 96 ? 30.242 37.917 31.694 1.00 49.77 96 GLU A C 1
ATOM 776 O O . GLU A 1 96 ? 29.013 37.965 31.767 1.00 48.38 96 GLU A O 1
ATOM 782 N N . MET A 1 97 ? 31.038 38.494 32.589 1.00 46.91 97 MET A N 1
ATOM 783 C CA . MET A 1 97 ? 30.479 39.232 33.712 1.00 44.54 97 MET A CA 1
ATOM 784 C C . MET A 1 97 ? 30.123 40.642 33.257 1.00 43.41 97 MET A C 1
ATOM 785 O O . MET A 1 97 ? 29.448 41.395 33.969 1.00 41.80 97 MET A O 1
ATOM 790 N N . TYR A 1 98 ? 30.584 40.992 32.060 1.00 42.64 98 TYR A N 1
ATOM 791 C CA . TYR A 1 98 ? 30.302 42.305 31.493 1.00 39.70 98 TYR A CA 1
ATOM 792 C C . TYR A 1 98 ? 29.061 42.252 30.629 1.00 38.02 98 TYR A C 1
ATOM 793 O O . TYR A 1 98 ? 28.830 41.278 29.915 1.00 38.13 98 TYR A O 1
ATOM 802 N N . ASP A 1 99 ? 28.265 43.309 30.705 1.00 35.84 99 ASP A N 1
ATOM 803 C CA . ASP A 1 99 ? 27.057 43.439 29.917 1.00 34.26 99 ASP A CA 1
ATOM 804 C C . ASP A 1 99 ? 27.500 43.683 28.467 1.00 35.44 99 ASP A C 1
ATOM 805 O O . ASP A 1 99 ? 28.557 44.272 28.212 1.00 32.00 99 ASP A O 1
ATOM 810 N N . THR A 1 100 ? 26.688 43.218 27.527 1.00 33.31 100 THR A N 1
ATOM 811 C CA . THR A 1 100 ? 26.973 43.364 26.110 1.00 34.03 100 THR A CA 1
ATOM 812 C C . THR A 1 100 ? 27.146 44.833 25.683 1.00 33.57 100 THR A C 1
ATOM 813 O O . THR A 1 100 ? 27.737 45.128 24.634 1.00 31.86 100 THR A O 1
ATOM 817 N N . ARG A 1 101 ? 26.640 45.747 26.504 1.00 34.28 101 ARG A N 1
ATOM 818 C CA . ARG A 1 101 ? 26.726 47.174 26.214 1.00 32.77 101 ARG A CA 1
ATOM 819 C C . ARG A 1 101 ? 27.973 47.849 26.780 1.00 31.83 101 ARG A C 1
ATOM 820 O O . ARG A 1 101 ? 28.212 49.024 26.513 1.00 31.04 101 ARG A O 1
ATOM 828 N N . ASP A 1 102 ? 28.767 47.113 27.547 1.00 31.10 102 ASP A N 1
ATOM 829 C CA . ASP A 1 102 ? 29.961 47.678 28.166 1.00 31.59 102 ASP A CA 1
ATOM 830 C C . ASP A 1 102 ? 31.113 47.820 27.189 1.00 30.49 102 ASP A C 1
ATOM 831 O O . ASP A 1 102 ? 31.394 46.914 26.408 1.00 29.29 102 ASP A O 1
ATOM 836 N N . PHE A 1 103 ? 31.808 48.951 27.248 1.00 28.08 103 PHE A N 1
ATOM 837 C CA . PHE A 1 103 ? 32.898 49.161 26.309 1.00 26.76 103 PHE A CA 1
ATOM 838 C C . PHE A 1 103 ? 33.927 50.172 26.776 1.00 26.04 103 PHE A C 1
ATOM 839 O O . PHE A 1 103 ? 33.664 50.976 27.667 1.00 26.15 103 PHE A O 1
ATOM 847 N N . SER A 1 104 ? 35.108 50.099 26.172 1.00 26.19 104 SER A N 1
ATOM 848 C CA . SER A 1 104 ? 36.158 51.071 26.451 1.00 28.19 104 SER A CA 1
ATOM 849 C C . SER A 1 104 ? 36.300 51.820 25.136 1.00 27.65 104 SER A C 1
ATOM 850 O O . SER A 1 104 ? 36.156 51.236 24.053 1.00 28.48 104 SER A O 1
ATOM 853 N N . ILE A 1 105 ? 36.559 53.115 25.212 1.00 26.52 105 ILE A N 1
ATOM 854 C CA . ILE A 1 105 ? 36.738 53.885 23.999 1.00 25.25 105 ILE A CA 1
ATOM 855 C C . ILE A 1 105 ? 38.054 54.645 24.155 1.00 25.58 105 ILE A C 1
ATOM 856 O O . ILE A 1 105 ? 38.315 55.266 25.184 1.00 23.36 105 ILE A O 1
ATOM 861 N N . THR A 1 106 ? 38.876 54.552 23.124 1.00 24.18 106 THR A N 1
ATOM 862 C CA . THR A 1 106 ? 40.183 55.175 23.110 1.00 23.44 106 THR A CA 1
ATOM 863 C C . THR A 1 106 ? 40.264 56.237 22.035 1.00 24.07 106 THR A C 1
ATOM 864 O O . THR A 1 106 ? 40.016 55.968 20.853 1.00 24.25 106 THR A O 1
ATOM 868 N N . PHE A 1 107 ? 40.630 57.444 22.454 1.00 22.58 107 PHE A N 1
ATOM 869 C CA . PHE A 1 107 ? 40.769 58.561 21.535 1.00 23.32 107 PHE A CA 1
ATOM 870 C C . PHE A 1 107 ? 42.224 58.981 21.424 1.00 23.02 107 PHE A C 1
ATOM 871 O O . PHE A 1 107 ? 42.965 58.911 22.400 1.00 24.90 107 PHE A O 1
ATOM 879 N N . HIS A 1 108 ? 42.630 59.410 20.238 1.00 24.27 108 HIS A N 1
ATOM 880 C CA . HIS A 1 108 ? 43.965 59.985 20.102 1.00 23.79 108 HIS A CA 1
ATOM 881 C C . HIS A 1 108 ? 43.720 61.382 19.543 1.00 22.83 108 HIS A C 1
ATOM 882 O O . HIS A 1 108 ? 42.988 61.541 18.564 1.00 22.56 108 HIS A O 1
ATOM 889 N N . PHE A 1 109 ? 44.309 62.393 20.184 1.00 23.74 109 PHE A N 1
ATOM 890 C CA . PHE A 1 109 ? 44.179 63.773 19.737 1.00 23.09 109 PHE A CA 1
ATOM 891 C C . PHE A 1 109 ? 45.555 64.205 19.231 1.00 24.92 109 PHE A C 1
ATOM 892 O O . PHE A 1 109 ? 46.550 63.982 19.909 1.00 26.28 109 PHE A O 1
ATOM 900 N N . HIS A 1 110 ? 45.594 64.835 18.062 1.00 25.20 110 HIS A N 1
ATOM 901 C CA . HIS A 1 110 ? 46.838 65.307 17.465 1.00 28.84 110 HIS A CA 1
ATOM 902 C C . HIS A 1 110 ? 47.354 66.534 18.221 1.00 29.76 110 HIS A C 1
ATOM 903 O O . HIS A 1 110 ? 48.562 66.789 18.259 1.00 30.62 110 HIS A O 1
ATOM 910 N N . GLY A 1 111 ? 46.442 67.296 18.817 1.00 27.46 111 GLY A N 1
ATOM 911 C CA . GLY A 1 111 ? 46.846 68.475 19.576 1.00 30.34 111 GLY A CA 1
ATOM 912 C C . GLY A 1 111 ? 46.992 69.766 18.781 1.00 31.10 111 GLY A C 1
ATOM 913 O O . GLY A 1 111 ? 46.851 69.768 17.558 1.00 32.65 111 GLY A O 1
ATOM 914 N N . ILE A 1 112 ? 47.269 70.867 19.488 1.00 29.71 112 ILE A N 1
ATOM 915 C CA . ILE A 1 112 ? 47.449 72.189 18.877 1.00 28.43 112 ILE A CA 1
ATOM 916 C C . ILE A 1 112 ? 48.674 72.837 19.542 1.00 27.20 112 ILE A C 1
ATOM 917 O O . ILE A 1 112 ? 48.736 72.955 20.766 1.00 26.56 112 ILE A O 1
ATOM 922 N N . GLU A 1 113 ? 49.648 73.247 18.740 1.00 28.64 113 GLU A N 1
ATOM 923 C CA . GLU A 1 113 ? 50.867 73.841 19.283 1.00 30.43 113 GLU A CA 1
ATOM 924 C C . GLU A 1 113 ? 50.621 74.929 20.320 1.00 28.68 113 GLU A C 1
ATOM 925 O O . GLU A 1 113 ? 49.867 75.875 20.079 1.00 31.02 113 GLU A O 1
ATOM 931 N N . GLY A 1 114 ? 51.268 74.771 21.473 1.00 27.91 114 GLY A N 1
ATOM 932 C CA . GLY A 1 114 ? 51.165 75.723 22.565 1.00 28.18 114 GLY A CA 1
ATOM 933 C C . GLY A 1 114 ? 49.871 75.744 23.358 1.00 28.57 114 GLY A C 1
ATOM 934 O O . GLY A 1 114 ? 49.784 76.425 24.381 1.00 27.98 114 GLY A O 1
ATOM 935 N N . ASP A 1 115 ? 48.876 74.975 22.927 1.00 27.57 115 ASP A N 1
ATOM 936 C CA . ASP A 1 115 ? 47.582 74.987 23.605 1.00 27.19 115 ASP A CA 1
ATOM 937 C C . ASP A 1 115 ? 47.090 73.623 24.074 1.00 26.12 115 ASP A C 1
ATOM 938 O O . ASP A 1 115 ? 46.720 73.455 25.236 1.00 25.49 115 ASP A O 1
ATOM 943 N N . PHE A 1 116 ? 47.116 72.651 23.166 1.00 26.99 116 PHE A N 1
ATOM 944 C CA . PHE A 1 116 ? 46.585 71.317 23.452 1.00 26.29 116 PHE A CA 1
ATOM 945 C C . PHE A 1 116 ? 47.598 70.229 23.120 1.00 27.71 116 PHE A C 1
ATOM 946 O O . PHE A 1 116 ? 48.027 70.090 21.981 1.00 28.41 116 PHE A O 1
ATOM 954 N N . LYS A 1 117 ? 47.958 69.445 24.124 1.00 30.00 117 LYS A N 1
ATOM 955 C CA . LYS A 1 117 ? 48.940 68.381 23.952 1.00 32.40 117 LYS A CA 1
ATOM 956 C C . LYS A 1 117 ? 48.422 67.162 23.186 1.00 32.76 117 LYS A C 1
ATOM 957 O O . LYS A 1 117 ? 47.247 66.784 23.302 1.00 30.92 117 LYS A O 1
ATOM 963 N N . GLU A 1 118 ? 49.306 66.566 22.389 1.00 30.13 118 GLU A N 1
ATOM 964 C CA . GLU A 1 118 ? 48.984 65.359 21.635 1.00 30.71 118 GLU A CA 1
ATOM 965 C C . GLU A 1 118 ? 48.871 64.284 22.709 1.00 27.56 118 GLU A C 1
ATOM 966 O O . GLU A 1 118 ? 49.749 64.171 23.570 1.00 26.69 118 GLU A O 1
ATOM 972 N N . GLN A 1 119 ? 47.798 63.498 22.681 1.00 26.58 119 GLN A N 1
ATOM 973 C CA . GLN A 1 119 ? 47.622 62.499 23.717 1.00 25.10 119 GLN A CA 1
ATOM 974 C C . GLN A 1 119 ? 46.595 61.441 23.360 1.00 27.47 119 GLN A C 1
ATOM 975 O O . GLN A 1 119 ? 45.760 61.652 22.486 1.00 25.38 119 GLN A O 1
ATOM 981 N N . GLN A 1 120 ? 46.678 60.307 24.054 1.00 28.15 120 GLN A N 1
ATOM 982 C CA . GLN A 1 120 ? 45.745 59.196 23.869 1.00 29.66 120 GLN A CA 1
ATOM 983 C C . GLN A 1 120 ? 45.037 58.976 25.206 1.00 28.28 120 GLN A C 1
ATOM 984 O O . GLN A 1 120 ? 45.680 58.874 26.254 1.00 28.97 120 GLN A O 1
ATOM 990 N N . VAL A 1 121 ? 43.710 58.920 25.176 1.00 26.00 121 VAL A N 1
ATOM 991 C CA . VAL A 1 121 ? 42.931 58.735 26.389 1.00 25.92 121 VAL A CA 1
ATOM 992 C C . VAL A 1 121 ? 41.870 57.654 26.186 1.00 26.70 121 VAL A C 1
ATOM 993 O O . VAL A 1 121 ? 41.219 57.606 25.138 1.00 26.51 121 VAL A O 1
ATOM 997 N N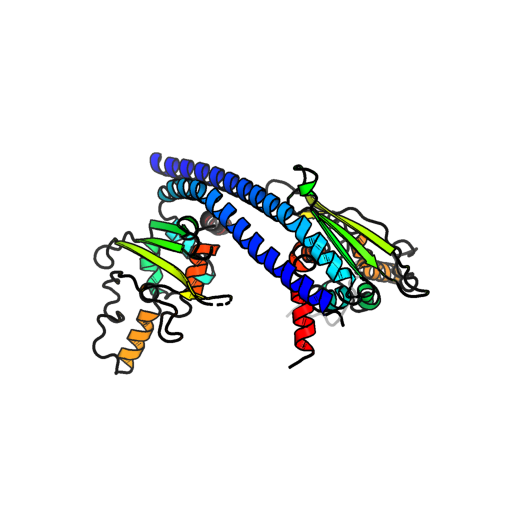 . THR A 1 122 ? 41.705 56.807 27.199 1.00 26.08 122 THR A N 1
ATOM 998 C CA . THR A 1 122 ? 40.726 55.716 27.181 1.00 26.73 122 THR A CA 1
ATOM 999 C C . THR A 1 122 ? 39.733 55.838 28.331 1.00 27.09 122 THR A C 1
ATOM 1000 O O . THR A 1 122 ? 40.133 55.939 29.492 1.00 29.11 122 THR A O 1
ATOM 1004 N N . LYS A 1 123 ? 38.441 55.812 28.016 1.00 25.20 123 LYS A N 1
ATOM 1005 C CA . LYS A 1 123 ? 37.420 55.890 29.051 1.00 25.36 123 LYS A CA 1
ATOM 1006 C C . LYS A 1 123 ? 36.626 54.584 29.007 1.00 27.13 123 LYS A C 1
ATOM 1007 O O . LYS A 1 123 ? 36.431 54.009 27.934 1.00 28.03 123 LYS A O 1
ATOM 1013 N N . VAL A 1 124 ? 36.193 54.117 30.174 1.00 26.91 124 VAL A N 1
ATOM 1014 C CA . VAL A 1 124 ? 35.448 52.861 30.276 1.00 28.56 124 VAL A CA 1
ATOM 1015 C C . VAL A 1 124 ? 34.009 53.053 30.741 1.00 27.80 124 VAL A C 1
ATOM 1016 O O . VAL A 1 124 ? 33.746 53.747 31.724 1.00 28.71 124 VAL A O 1
ATOM 1020 N N . PHE A 1 125 ? 33.076 52.437 30.024 1.00 27.95 125 PHE A N 1
ATOM 1021 C CA . PHE A 1 125 ? 31.671 52.542 30.378 1.00 28.28 125 PHE A CA 1
ATOM 1022 C C . PHE A 1 125 ? 31.115 51.152 30.662 1.00 31.10 125 PHE A C 1
ATOM 1023 O O . PHE A 1 125 ? 31.352 50.219 29.895 1.00 31.52 125 PHE A O 1
ATOM 1031 N N . GLN A 1 126 ? 30.381 51.035 31.769 1.00 32.87 126 GLN A N 1
ATOM 1032 C CA . GLN A 1 126 ? 29.788 49.765 32.211 1.00 35.13 126 GLN A CA 1
ATOM 1033 C C . GLN A 1 126 ? 28.386 49.992 32.747 1.00 35.52 126 GLN A C 1
ATOM 1034 O O . GLN A 1 126 ? 28.116 51.010 33.389 1.00 33.22 126 GLN A O 1
ATOM 1040 N N . ILE A 1 127 ? 27.505 49.026 32.506 1.00 36.65 127 ILE A N 1
ATOM 1041 C CA . ILE A 1 127 ? 26.123 49.111 32.966 1.00 37.96 127 ILE A CA 1
ATOM 1042 C C . ILE A 1 127 ? 26.012 48.825 34.466 1.00 41.45 127 ILE A C 1
ATOM 1043 O O . ILE A 1 127 ? 26.801 48.058 35.031 1.00 40.01 127 ILE A O 1
ATOM 1048 N N . LYS A 1 128 ? 25.030 49.469 35.094 1.00 43.98 128 LYS A N 1
ATOM 1049 C CA . LYS A 1 128 ? 24.718 49.281 36.509 1.00 47.15 128 LYS A CA 1
ATOM 1050 C C . LYS A 1 128 ? 23.205 49.416 36.648 1.00 50.20 128 LYS A C 1
ATOM 1051 O O . LYS A 1 128 ? 22.566 50.139 35.878 1.00 50.29 128 LYS A O 1
ATOM 1057 N N . LYS A 1 129 ? 22.635 48.723 37.627 1.00 55.03 129 LYS A N 1
ATOM 1058 C CA . LYS A 1 129 ? 21.195 48.775 37.859 1.00 59.37 129 LYS A CA 1
ATOM 1059 C C . LYS A 1 129 ? 20.884 49.165 39.298 1.00 62.36 129 LYS A C 1
ATOM 1060 O O . LYS A 1 129 ? 21.738 49.053 40.177 1.00 61.59 129 LYS A O 1
ATOM 1066 N N . GLY A 1 130 ? 19.659 49.632 39.528 1.00 65.26 130 GLY A N 1
ATOM 1067 C CA . GLY A 1 130 ? 19.248 50.027 40.863 1.00 70.25 130 GLY A CA 1
ATOM 1068 C C . GLY A 1 130 ? 18.278 49.029 41.470 1.00 73.69 130 GLY A C 1
ATOM 1069 O O . GLY A 1 130 ? 17.856 49.180 42.619 1.00 74.11 130 GLY A O 1
ATOM 1070 N N . LYS A 1 131 ? 17.928 48.009 40.686 1.00 76.24 131 LYS A N 1
ATOM 1071 C CA . LYS A 1 131 ? 17.009 46.946 41.102 1.00 78.84 131 LYS A CA 1
ATOM 1072 C C . LYS A 1 131 ? 15.533 47.327 41.111 1.00 80.32 131 LYS A C 1
ATOM 1073 O O . LYS A 1 131 ? 15.180 48.500 40.981 1.00 80.66 131 LYS A O 1
ATOM 1079 N N . ASP A 1 132 ? 14.682 46.312 41.266 1.00 81.39 132 ASP A N 1
ATOM 1080 C CA . ASP A 1 132 ? 13.228 46.478 41.283 1.00 82.40 132 ASP A CA 1
ATOM 1081 C C . ASP A 1 132 ? 12.683 46.748 39.884 1.00 82.99 132 ASP A C 1
ATOM 1082 O O . ASP A 1 132 ? 12.350 45.813 39.152 1.00 82.82 132 ASP A O 1
ATOM 1087 N N . ASP A 1 133 ? 12.591 48.024 39.518 1.00 83.24 133 ASP A N 1
ATOM 1088 C CA . ASP A 1 133 ? 12.093 48.409 38.200 1.00 83.56 133 ASP A CA 1
ATOM 1089 C C . ASP A 1 133 ? 12.850 47.623 37.127 1.00 83.80 133 ASP A C 1
ATOM 1090 O O . ASP A 1 133 ? 14.056 47.393 37.257 1.00 84.31 133 ASP A O 1
ATOM 1095 N N . GLN A 1 134 ? 12.139 47.207 36.080 1.00 83.55 134 GLN A N 1
ATOM 1096 C CA . GLN A 1 134 ? 12.735 46.442 34.985 1.00 82.80 134 GLN A CA 1
ATOM 1097 C C . GLN A 1 134 ? 14.160 46.894 34.681 1.00 82.04 134 GLN A C 1
ATOM 1098 O O . GLN A 1 134 ? 15.009 46.085 34.303 1.00 82.64 134 GLN A O 1
ATOM 1104 N N . GLU A 1 135 ? 14.399 48.193 34.851 1.00 80.97 135 GLU A N 1
ATOM 1105 C CA . GLU A 1 135 ? 15.703 48.817 34.633 1.00 78.76 135 GLU A CA 1
ATOM 1106 C C . GLU A 1 135 ? 16.720 47.958 33.899 1.00 76.28 135 GLU A C 1
ATOM 1107 O O . GLU A 1 135 ? 17.303 47.040 34.479 1.00 76.58 135 GLU A O 1
ATOM 1113 N N . ASP A 1 136 ? 16.940 48.260 32.626 1.00 73.74 136 ASP A N 1
ATOM 1114 C CA . ASP A 1 136 ? 17.924 47.525 31.846 1.00 70.99 136 ASP A CA 1
ATOM 1115 C C . ASP A 1 136 ? 19.263 47.944 32.431 1.00 67.40 136 ASP A C 1
ATOM 1116 O O . ASP A 1 136 ? 20.300 47.343 32.154 1.00 68.21 136 ASP A O 1
ATOM 1121 N N . GLY A 1 137 ? 19.212 48.986 33.256 1.00 63.25 137 GLY A N 1
ATOM 1122 C CA . GLY A 1 137 ? 20.406 49.521 33.880 1.00 56.78 137 GLY A CA 1
ATOM 1123 C C . GLY A 1 137 ? 20.840 50.753 33.112 1.00 52.21 137 GLY A C 1
ATOM 1124 O O . GLY A 1 137 ? 20.317 51.029 32.030 1.00 52.41 137 GLY A O 1
ATOM 1125 N N . ILE A 1 138 ? 21.780 51.511 33.666 1.00 48.71 138 ILE A N 1
ATOM 1126 C CA . ILE A 1 138 ? 22.272 52.701 32.983 1.00 43.70 138 ILE A CA 1
ATOM 1127 C C . ILE A 1 138 ? 23.794 52.659 32.935 1.00 40.15 138 ILE A C 1
ATOM 1128 O O . ILE A 1 138 ? 24.434 51.975 33.734 1.00 38.04 138 ILE A O 1
ATOM 1133 N N . LEU A 1 139 ? 24.369 53.386 31.988 1.00 38.30 139 LEU A N 1
ATOM 1134 C CA . LEU A 1 139 ? 25.818 53.420 31.859 1.00 33.38 139 LEU A CA 1
ATOM 1135 C C . LEU A 1 139 ? 26.452 54.237 32.974 1.00 32.19 139 LEU A C 1
ATOM 1136 O O . LEU A 1 139 ? 25.892 55.244 33.425 1.00 30.21 139 LEU A O 1
ATOM 1141 N N . THR A 1 140 ? 27.624 53.791 33.412 1.00 28.59 140 THR A N 1
ATOM 1142 C CA . THR A 1 140 ? 28.388 54.486 34.442 1.00 31.17 140 THR A CA 1
ATOM 1143 C C . THR A 1 140 ? 29.838 54.455 33.976 1.00 28.99 140 THR A C 1
ATOM 1144 O O . THR A 1 140 ? 30.187 53.682 33.087 1.00 29.19 140 THR A O 1
ATOM 1148 N N . SER A 1 141 ? 30.680 55.297 34.557 1.00 29.83 141 SER A N 1
AT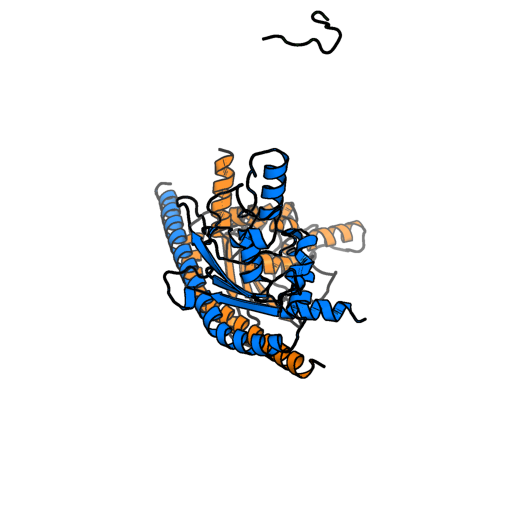OM 1149 C CA . SER A 1 141 ? 32.084 55.313 34.174 1.00 27.92 141 SER A CA 1
ATOM 1150 C C . SER A 1 141 ? 32.939 55.843 35.316 1.00 29.60 141 SER A C 1
ATOM 1151 O O . SER A 1 141 ? 32.424 56.294 36.346 1.00 28.00 141 SER A O 1
ATOM 1154 N N . GLU A 1 142 ? 34.248 55.751 35.135 1.00 29.26 142 GLU A N 1
ATOM 1155 C CA . GLU A 1 142 ? 35.209 56.236 36.118 1.00 31.30 142 GLU A CA 1
ATOM 1156 C C . GLU A 1 142 ? 35.923 57.399 35.457 1.00 29.17 142 GLU A C 1
ATOM 1157 O O . GLU A 1 142 ? 36.111 57.398 34.240 1.00 26.22 142 GLU A O 1
ATOM 1163 N N . PRO A 1 143 ? 36.330 58.405 36.244 1.00 30.03 143 PRO A N 1
ATOM 1164 C CA . PRO A 1 143 ? 37.034 59.547 35.652 1.00 30.52 143 PRO A CA 1
ATOM 1165 C C . PRO A 1 143 ? 38.373 59.056 35.103 1.00 30.67 143 PRO A C 1
ATOM 1166 O O . PRO A 1 143 ? 38.979 58.144 35.667 1.00 29.80 143 PRO A O 1
ATOM 1170 N N . VAL A 1 144 ? 38.827 59.653 34.007 1.00 29.87 144 VAL A N 1
ATOM 1171 C CA . VAL A 1 144 ? 40.101 59.277 33.414 1.00 29.04 144 VAL A CA 1
ATOM 1172 C C . VAL A 1 144 ? 40.844 60.569 33.093 1.00 29.48 144 VAL A C 1
ATOM 1173 O O . VAL A 1 144 ? 40.242 61.528 32.614 1.00 27.92 144 VAL A O 1
ATOM 1177 N N . PRO A 1 145 ? 42.163 60.605 33.342 1.00 30.49 145 PRO A N 1
ATOM 1178 C CA . PRO A 1 145 ? 42.953 61.810 33.072 1.00 30.84 145 PRO A CA 1
A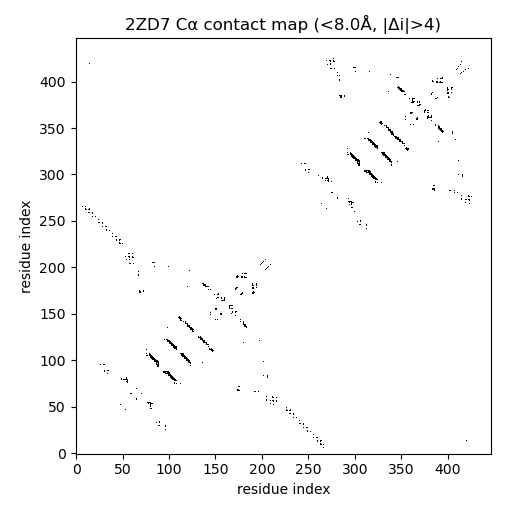TOM 1179 C C . PRO A 1 145 ? 43.088 62.239 31.619 1.00 29.43 145 PRO A C 1
ATOM 1180 O O . PRO A 1 145 ? 43.272 61.418 30.715 1.00 28.33 145 PRO A O 1
ATOM 1184 N N . ILE A 1 146 ? 43.007 63.549 31.410 1.00 27.01 146 ILE A N 1
ATOM 1185 C CA . ILE A 1 146 ? 43.169 64.135 30.091 1.00 26.06 146 ILE A CA 1
ATOM 1186 C C . ILE A 1 146 ? 43.757 65.516 30.356 1.00 25.21 146 ILE A C 1
ATOM 1187 O O . ILE A 1 146 ? 43.386 66.170 31.336 1.00 24.32 146 ILE A O 1
ATOM 1192 N N . GLU A 1 147 ? 44.714 65.939 29.538 1.00 27.54 147 GLU A N 1
ATOM 1193 C CA . GLU A 1 147 ? 45.303 67.251 29.767 1.00 27.94 147 GLU A CA 1
ATOM 1194 C C . GLU A 1 147 ? 44.494 68.274 28.999 1.00 26.18 147 GLU A C 1
ATOM 1195 O O . GLU A 1 147 ? 44.430 68.238 27.770 1.00 26.83 147 GLU A O 1
ATOM 1201 N N . TRP A 1 148 ? 43.846 69.161 29.744 1.00 26.50 148 TRP A N 1
ATOM 1202 C CA . TRP A 1 148 ? 43.005 70.208 29.176 1.00 26.52 148 TRP A CA 1
ATOM 1203 C C . TRP A 1 148 ? 43.841 71.237 28.416 1.00 26.66 148 TRP A C 1
ATOM 1204 O O . TRP A 1 148 ? 45.039 71.372 28.661 1.00 27.61 148 TRP A O 1
ATOM 1215 N N . PRO A 1 149 ? 43.219 71.971 27.477 1.00 26.22 149 PRO A N 1
ATOM 1216 C CA . PRO A 1 149 ? 43.925 72.997 26.697 1.00 26.21 149 PRO A CA 1
ATOM 1217 C C . PRO A 1 149 ? 44.389 74.104 27.631 1.00 26.15 149 PRO A C 1
ATOM 1218 O O . PRO A 1 149 ? 43.690 74.451 28.571 1.00 26.89 149 PRO A O 1
ATOM 1222 N N . GLN A 1 150 ? 45.565 74.664 27.368 1.00 27.34 150 GLN A N 1
ATOM 1223 C CA . GLN A 1 150 ? 46.075 75.746 28.197 1.00 29.60 150 GLN A CA 1
ATOM 1224 C C . GLN A 1 150 ? 45.070 76.896 28.264 1.00 29.40 150 GLN A C 1
ATOM 1225 O O . GLN A 1 150 ? 44.874 77.502 29.315 1.00 32.29 150 GLN A O 1
ATOM 1231 N N . SER A 1 151 ? 44.426 77.193 27.147 1.00 30.95 151 SER A N 1
ATOM 1232 C CA . SER A 1 151 ? 43.477 78.295 27.122 1.00 32.31 151 SER A CA 1
ATOM 1233 C C . SER A 1 151 ? 42.232 78.037 27.975 1.00 33.48 151 SER A C 1
ATOM 1234 O O . SER A 1 151 ? 41.483 78.967 28.283 1.00 33.37 151 SER A O 1
ATOM 1237 N N . TYR A 1 152 ? 42.027 76.781 28.375 1.00 31.73 152 TYR A N 1
ATOM 1238 C CA . TYR A 1 152 ? 40.881 76.412 29.202 1.00 29.97 152 TYR A CA 1
ATOM 1239 C C . TYR A 1 152 ? 41.215 76.499 30.690 1.00 29.87 152 TYR A C 1
ATOM 1240 O O . TYR A 1 152 ? 40.420 76.083 31.538 1.00 27.89 152 TYR A O 1
ATOM 1249 N N . ASP A 1 153 ? 42.388 77.048 31.012 1.00 29.23 153 ASP A N 1
ATOM 1250 C CA . ASP A 1 153 ? 42.821 77.173 32.397 1.00 30.16 153 ASP A CA 1
ATOM 1251 C C . ASP A 1 153 ? 41.784 77.772 33.346 1.00 31.04 153 ASP A C 1
ATOM 1252 O O . ASP A 1 153 ? 41.625 77.290 34.464 1.00 29.26 153 ASP A O 1
ATOM 1257 N N . SER A 1 154 ? 41.083 78.817 32.916 1.00 31.64 154 SER A N 1
ATOM 1258 C CA . SER A 1 154 ? 40.103 79.454 33.792 1.00 32.35 154 SER A CA 1
ATOM 1259 C C . SER A 1 154 ? 38.831 78.652 34.056 1.00 32.07 154 SER A C 1
ATOM 1260 O O . SER A 1 154 ? 38.113 78.941 35.015 1.00 32.97 154 SER A O 1
ATOM 1263 N N . ILE A 1 155 ? 38.536 77.662 33.218 1.00 31.81 155 ILE A N 1
ATOM 1264 C CA . ILE A 1 155 ? 37.344 76.842 33.439 1.00 31.76 155 ILE A CA 1
ATOM 1265 C C . ILE A 1 155 ? 37.738 75.398 33.761 1.00 31.90 155 ILE A C 1
ATOM 1266 O O . ILE A 1 155 ? 36.891 74.507 33.771 1.00 30.13 155 ILE A O 1
ATOM 1271 N N . ASN A 1 156 ? 39.025 75.181 34.015 1.00 30.96 156 ASN A N 1
ATOM 1272 C CA . ASN A 1 156 ? 39.546 73.858 34.357 1.00 32.82 156 ASN A CA 1
ATOM 1273 C C . ASN A 1 156 ? 39.159 73.598 35.819 1.00 33.62 156 ASN A C 1
ATOM 1274 O O . ASN A 1 156 ? 39.530 74.360 36.714 1.00 35.39 156 ASN A O 1
ATOM 1279 N N . PRO A 1 157 ? 38.400 72.521 36.079 1.00 34.08 157 PRO A N 1
ATOM 1280 C CA . PRO A 1 157 ? 37.950 72.157 37.429 1.00 35.06 157 PRO A CA 1
ATOM 1281 C C . PRO A 1 157 ? 39.065 72.011 38.464 1.00 35.36 157 PRO A C 1
ATOM 1282 O O . PRO A 1 157 ? 38.865 72.290 39.642 1.00 36.18 157 PRO A O 1
ATOM 1286 N N . ASP A 1 158 ? 40.233 71.563 38.024 1.00 36.56 158 ASP A N 1
ATOM 1287 C CA . ASP A 1 158 ? 41.352 71.363 38.932 1.00 38.01 158 ASP A CA 1
ATOM 1288 C C . ASP A 1 158 ? 42.211 72.606 39.177 1.00 39.08 158 ASP A C 1
ATOM 1289 O O . ASP A 1 158 ? 43.100 72.577 40.022 1.00 38.82 158 ASP A O 1
ATOM 1294 N N . LEU A 1 159 ? 41.951 73.684 38.443 1.00 39.31 159 LEU A N 1
ATOM 1295 C CA . LEU A 1 159 ? 42.728 74.913 38.600 1.00 40.21 159 LEU A CA 1
ATOM 1296 C C . LEU A 1 159 ? 41.948 76.046 39.255 1.00 42.35 159 LEU A C 1
ATOM 1297 O O . LEU A 1 159 ? 42.540 76.940 39.860 1.00 43.13 159 LEU A O 1
ATOM 1302 N N . ILE A 1 160 ? 40.625 76.014 39.133 1.00 43.86 160 ILE A N 1
ATOM 1303 C CA . ILE A 1 160 ? 39.781 77.048 39.725 1.00 47.74 160 ILE A CA 1
ATOM 1304 C C . ILE A 1 160 ? 39.914 76.980 41.239 1.00 53.34 160 ILE A C 1
ATOM 1305 O O . ILE A 1 160 ? 39.643 75.944 41.846 1.00 54.44 160 ILE A O 1
ATOM 1310 N N . LYS A 1 161 ? 40.330 78.083 41.850 1.00 58.15 161 LYS A N 1
ATOM 1311 C CA . LYS A 1 161 ? 40.498 78.120 43.298 1.00 64.67 161 LYS A CA 1
ATOM 1312 C C . LYS A 1 161 ? 39.179 78.316 44.045 1.00 67.72 161 LYS A C 1
ATOM 1313 O O . LYS A 1 161 ? 38.882 77.584 44.992 1.00 68.25 161 LYS A O 1
ATOM 1319 N N . ASP A 1 162 ? 38.384 79.292 43.616 1.00 71.54 162 ASP A N 1
ATOM 1320 C CA . ASP A 1 162 ? 37.102 79.566 44.260 1.00 75.87 162 ASP A CA 1
ATOM 1321 C C . ASP A 1 162 ? 36.000 78.609 43.823 1.00 77.00 162 ASP A C 1
ATOM 1322 O O . ASP A 1 162 ? 35.565 77.754 44.588 1.00 78.04 162 ASP A O 1
ATOM 1327 N N . LYS A 1 163 ? 35.552 78.767 42.584 1.00 77.61 163 LYS A N 1
ATOM 1328 C CA . LYS A 1 163 ? 34.484 77.948 42.014 1.00 77.69 163 LYS A CA 1
ATOM 1329 C C . LYS A 1 163 ? 33.262 77.812 42.915 1.00 76.93 163 LYS A C 1
ATOM 1330 O O . LYS A 1 163 ? 32.457 76.894 42.753 1.00 77.20 163 LYS A O 1
ATOM 1336 N N . ARG A 1 164 ? 33.132 78.730 43.868 1.00 76.02 164 ARG A N 1
ATOM 1337 C CA . ARG A 1 164 ? 31.982 78.745 44.762 1.00 75.04 164 ARG A CA 1
ATOM 1338 C C . ARG A 1 164 ? 31.434 80.166 44.735 1.00 72.71 164 ARG A C 1
ATOM 1339 O O . ARG A 1 164 ? 30.269 80.405 45.055 1.00 73.05 164 ARG A O 1
ATOM 1347 N N . SER A 1 165 ? 32.291 81.106 44.346 1.00 70.23 165 SER A N 1
ATOM 1348 C CA . SER A 1 165 ? 31.898 82.504 44.236 1.00 66.80 165 SER A CA 1
ATOM 1349 C C . SER A 1 165 ? 31.080 82.619 42.954 1.00 65.25 165 SER A C 1
ATOM 1350 O O . SER A 1 165 ? 31.088 81.710 42.125 1.00 65.25 165 SER A O 1
ATOM 1353 N N . PRO A 1 166 ? 30.362 83.736 42.772 1.00 63.71 166 PRO A N 1
ATOM 1354 C CA . PRO A 1 166 ? 29.549 83.924 41.567 1.00 62.49 166 PRO A CA 1
ATOM 1355 C C . PRO A 1 166 ? 30.290 83.617 40.266 1.00 61.79 166 PRO A C 1
ATOM 1356 O O . PRO A 1 166 ? 29.817 82.826 39.448 1.00 61.86 166 PRO A O 1
ATOM 1360 N N . GLU A 1 167 ? 31.448 84.243 40.078 1.00 61.14 167 GLU A N 1
ATOM 1361 C CA . GLU A 1 167 ? 32.244 84.032 38.872 1.00 61.22 167 GLU A CA 1
ATOM 1362 C C . GLU A 1 167 ? 32.905 82.661 38.817 1.00 58.87 167 GLU A C 1
ATOM 1363 O O . GLU A 1 167 ? 32.959 82.038 37.757 1.00 58.53 167 GLU A O 1
ATOM 1369 N N . GLY A 1 168 ? 33.410 82.199 39.957 1.00 57.42 168 GLY A N 1
ATOM 1370 C CA . GLY A 1 168 ? 34.058 80.902 40.009 1.00 55.84 168 GLY A CA 1
ATOM 1371 C C . GLY A 1 168 ? 33.091 79.771 39.720 1.00 55.50 168 GLY A C 1
ATOM 1372 O O . GLY A 1 168 ? 33.433 78.807 39.035 1.00 54.16 168 GLY A O 1
ATOM 1373 N N . LYS A 1 169 ? 31.877 79.890 40.247 1.00 54.56 169 LYS A N 1
ATOM 1374 C CA . LYS A 1 169 ? 30.846 78.877 40.047 1.00 54.37 169 LYS A CA 1
ATOM 1375 C C . LYS A 1 169 ? 30.458 78.821 38.576 1.00 52.36 169 LYS A C 1
ATOM 1376 O O . LYS A 1 169 ? 30.213 77.747 38.025 1.00 51.58 169 LYS A O 1
ATOM 1382 N N . LYS A 1 170 ? 30.407 79.988 37.943 1.00 50.14 170 LYS A N 1
ATOM 1383 C CA . LYS A 1 170 ? 30.055 80.072 36.534 1.00 49.22 170 LYS A CA 1
ATOM 1384 C C . LYS A 1 170 ? 31.157 79.431 35.685 1.00 46.71 170 LYS A C 1
ATOM 1385 O O . LYS A 1 170 ? 30.877 78.628 34.795 1.00 44.95 170 LYS A O 1
ATOM 1391 N N . LYS A 1 171 ? 32.407 79.791 35.964 1.00 43.49 171 LYS A N 1
ATOM 1392 C CA . LYS A 1 171 ? 33.548 79.238 35.232 1.00 43.07 171 LYS A CA 1
ATOM 1393 C C . LYS A 1 171 ? 33.577 77.720 35.418 1.00 41.99 171 LYS A C 1
ATOM 1394 O O . LYS A 1 171 ? 33.812 76.968 34.468 1.00 39.59 171 LYS A O 1
ATOM 1400 N N . TYR A 1 172 ? 33.343 77.281 36.651 1.00 40.02 172 TYR A N 1
ATOM 1401 C CA . TYR A 1 172 ? 33.331 75.859 36.975 1.00 40.19 172 TYR A CA 1
ATOM 1402 C C . TYR A 1 172 ? 32.305 75.107 36.131 1.00 39.87 172 TYR A C 1
ATOM 1403 O O . TYR A 1 172 ? 32.617 74.090 35.518 1.00 36.04 172 TYR A O 1
ATOM 1412 N N . ARG A 1 173 ? 31.074 75.605 36.103 1.00 40.32 173 ARG A N 1
ATOM 1413 C CA . ARG A 1 173 ? 30.028 74.949 35.328 1.00 41.79 173 ARG A CA 1
ATOM 1414 C C . ARG A 1 173 ? 30.355 74.918 33.835 1.00 40.31 173 ARG A C 1
ATOM 1415 O O . ARG A 1 173 ? 30.040 73.943 33.140 1.00 37.92 173 ARG A O 1
ATOM 1423 N N . GLN A 1 174 ? 30.997 75.972 33.339 1.00 38.27 174 GLN A N 1
ATOM 1424 C CA . GLN A 1 174 ? 31.354 76.024 31.924 1.00 38.75 174 GLN A CA 1
ATOM 1425 C C . GLN A 1 174 ? 32.325 74.900 31.568 1.00 35.48 174 GLN A C 1
ATOM 1426 O O . GLN A 1 174 ? 32.180 74.240 30.534 1.00 33.33 174 GLN A O 1
ATOM 1432 N N . GLY A 1 175 ? 33.313 74.692 32.430 1.00 34.28 175 GLY A N 1
ATOM 1433 C CA . GLY A 1 175 ? 34.305 73.656 32.186 1.00 31.76 175 GLY A CA 1
ATOM 1434 C C . GLY A 1 175 ? 33.722 72.256 32.211 1.00 31.48 175 GLY A C 1
ATOM 1435 O O . GLY A 1 175 ? 34.082 71.406 31.393 1.00 30.40 175 GLY A O 1
ATOM 1436 N N . MET A 1 176 ? 32.820 72.008 33.154 1.00 30.54 176 MET A N 1
ATOM 1437 C CA . MET A 1 176 ? 32.191 70.696 33.267 1.00 29.93 176 MET A CA 1
ATOM 1438 C C . MET A 1 176 ? 31.312 70.376 32.058 1.00 30.53 176 MET A C 1
ATOM 1439 O O . MET A 1 176 ? 30.967 69.215 31.824 1.00 30.29 176 MET A O 1
ATOM 1444 N N . LYS A 1 177 ? 30.946 71.398 31.288 1.00 30.26 177 LYS A N 1
ATOM 1445 C CA . LYS A 1 177 ? 30.119 71.183 30.109 1.00 30.36 177 LYS A CA 1
ATOM 1446 C C . LYS A 1 177 ? 30.947 71.001 28.828 1.00 30.48 177 LYS A C 1
ATOM 1447 O O . LYS A 1 177 ? 30.393 70.802 27.746 1.00 29.32 177 LYS A O 1
ATOM 1453 N N . THR A 1 178 ? 32.273 71.069 28.951 1.00 29.46 178 THR A N 1
ATOM 1454 C CA . THR A 1 178 ? 33.153 70.876 27.795 1.00 28.48 178 THR A CA 1
ATOM 1455 C C . THR A 1 178 ? 33.412 69.379 27.612 1.00 29.44 178 THR A C 1
ATOM 1456 O O . THR A 1 178 ? 33.148 68.575 28.515 1.00 29.76 178 THR A O 1
ATOM 1460 N N . ILE A 1 179 ? 33.943 69.012 26.449 1.00 28.64 179 ILE A N 1
ATOM 1461 C CA . ILE A 1 179 ? 34.256 67.619 26.157 1.00 27.73 179 ILE A CA 1
ATOM 1462 C C . ILE A 1 179 ? 35.250 67.081 27.185 1.00 27.98 179 ILE A C 1
ATOM 1463 O O . ILE A 1 179 ? 35.232 65.901 27.537 1.00 26.93 179 ILE A O 1
ATOM 1468 N N . PHE A 1 180 ? 36.112 67.954 27.690 1.00 25.37 180 PHE A N 1
ATOM 1469 C CA . PHE A 1 180 ? 37.091 67.533 28.675 1.00 25.95 180 PHE A CA 1
ATOM 1470 C C . PHE A 1 180 ? 36.395 67.190 29.988 1.00 27.06 180 PHE A C 1
ATOM 1471 O O . PHE A 1 180 ? 36.816 66.273 30.687 1.00 27.77 180 PHE A O 1
ATOM 1479 N N . GLY A 1 181 ? 35.305 67.895 30.301 1.00 28.23 181 GLY A N 1
ATOM 1480 C CA . GLY A 1 181 ? 34.560 67.597 31.519 1.00 26.96 181 GLY A CA 1
ATOM 1481 C C . GLY A 1 181 ? 33.906 66.223 31.409 1.00 26.17 181 GLY A C 1
ATOM 1482 O O . GLY A 1 181 ? 33.751 65.495 32.403 1.00 26.26 181 GLY A O 1
ATOM 1483 N N . TRP A 1 182 ? 33.544 65.857 30.185 1.00 25.17 182 TRP A N 1
ATOM 1484 C CA . TRP A 1 182 ? 32.916 64.562 29.925 1.00 26.13 182 TRP A CA 1
ATOM 1485 C C . TRP A 1 182 ? 33.844 63.433 30.350 1.00 27.45 182 TRP A C 1
ATOM 1486 O O . TRP A 1 182 ? 33.384 62.363 30.748 1.00 27.66 182 TRP A O 1
ATOM 1497 N N . PHE A 1 183 ? 35.156 63.657 30.265 1.00 27.18 183 PHE A N 1
ATOM 1498 C CA . PHE A 1 183 ? 36.080 62.595 30.641 1.00 28.10 183 PHE A CA 1
ATOM 1499 C C . PHE A 1 183 ? 36.065 62.222 32.117 1.00 28.19 183 PHE A C 1
ATOM 1500 O O . PHE A 1 183 ? 36.509 61.134 32.483 1.00 29.09 183 PHE A O 1
ATOM 1508 N N . ARG A 1 184 ? 35.551 63.103 32.970 1.00 28.69 184 ARG A N 1
ATOM 1509 C CA . ARG A 1 184 ? 35.467 62.757 34.381 1.00 29.53 184 ARG A CA 1
ATOM 1510 C C . ARG A 1 184 ? 34.025 62.378 34.758 1.00 29.02 184 ARG A C 1
ATOM 1511 O O . ARG A 1 184 ? 33.716 62.162 35.926 1.00 28.86 184 ARG A O 1
ATOM 1519 N N . TRP A 1 185 ? 33.152 62.268 33.757 1.00 28.08 185 TRP A N 1
ATOM 1520 C CA . TRP A 1 185 ? 31.754 61.893 34.007 1.00 28.40 185 TRP A CA 1
ATOM 1521 C C . TRP A 1 185 ? 31.714 60.472 34.584 1.00 28.69 185 TRP A C 1
ATOM 1522 O O . TRP A 1 185 ? 32.578 59.650 34.271 1.00 26.91 185 TRP A O 1
ATOM 1533 N N . THR A 1 186 ? 30.732 60.190 35.441 1.00 28.70 186 THR A N 1
ATOM 1534 C CA . THR A 1 186 ? 30.605 58.862 36.046 1.00 29.43 186 THR A CA 1
ATOM 1535 C C . THR A 1 186 ? 29.168 58.350 36.014 1.00 28.90 186 THR A C 1
ATOM 1536 O O . THR A 1 186 ? 28.935 57.144 36.028 1.00 30.03 186 THR A O 1
ATOM 1540 N N . GLY A 1 187 ? 28.209 59.271 35.979 1.00 29.55 187 GLY A N 1
ATOM 1541 C CA . GLY A 1 187 ? 26.806 58.888 35.956 1.00 32.61 187 GLY A CA 1
ATOM 1542 C C . GLY A 1 187 ? 26.254 58.593 37.343 1.00 34.72 187 GLY A C 1
ATOM 1543 O O . GLY A 1 187 ? 25.094 58.199 37.489 1.00 34.52 187 GLY A O 1
ATOM 1544 N N . LEU A 1 188 ? 27.082 58.792 38.366 1.00 36.66 188 LEU A N 1
AT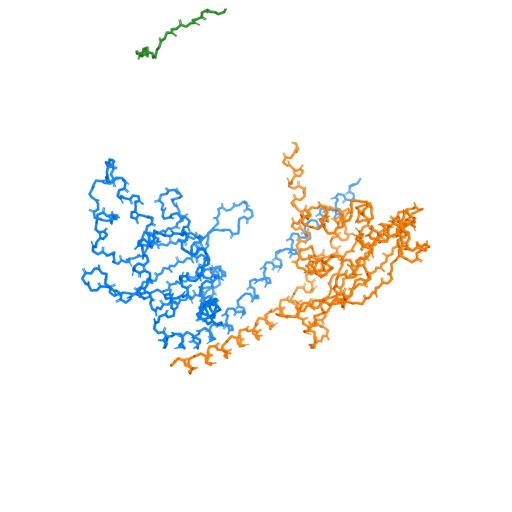OM 1545 C CA . LEU A 1 188 ? 26.678 58.527 39.744 1.00 38.65 188 LEU A CA 1
ATOM 1546 C C . LEU A 1 188 ? 26.378 59.789 40.565 1.00 41.17 188 LEU A C 1
ATOM 1547 O O . LEU A 1 188 ? 26.082 59.699 41.759 1.00 42.00 188 LEU A O 1
ATOM 1552 N N . LYS A 1 189 ? 26.457 60.956 39.931 1.00 42.60 189 LYS A N 1
ATOM 1553 C CA . LYS A 1 189 ? 26.177 62.221 40.609 1.00 43.85 189 LYS A CA 1
ATOM 1554 C C . LYS A 1 189 ? 25.293 63.106 39.728 1.00 45.13 189 LYS A C 1
ATOM 1555 O O . LYS A 1 189 ? 25.711 64.181 39.289 1.00 44.94 189 LYS A O 1
ATOM 1561 N N . PRO A 1 190 ? 24.050 62.669 39.469 1.00 46.31 190 PRO A N 1
ATOM 1562 C CA . PRO A 1 190 ? 23.099 63.413 38.635 1.00 48.15 190 PRO A CA 1
ATOM 1563 C C . PRO A 1 190 ? 23.040 64.911 38.928 1.00 48.76 190 PRO A C 1
ATOM 1564 O O . PRO A 1 190 ? 22.938 65.322 40.085 1.00 48.33 190 PRO A O 1
ATOM 1568 N N . GLY A 1 191 ? 23.110 65.717 37.872 1.00 48.95 191 GLY A N 1
ATOM 1569 C CA . GLY A 1 191 ? 23.056 67.160 38.027 1.00 49.01 191 GLY A CA 1
ATOM 1570 C C . GLY A 1 191 ? 24.375 67.823 38.385 1.00 49.32 191 GLY A C 1
ATOM 1571 O O . GLY A 1 191 ? 24.471 69.052 38.380 1.00 49.99 191 GLY A O 1
ATOM 1572 N N . LYS A 1 192 ? 25.396 67.023 38.684 1.00 48.54 192 LYS A N 1
ATOM 1573 C CA . LYS A 1 192 ? 26.703 67.563 39.054 1.00 49.59 192 LYS A CA 1
ATOM 1574 C C . LYS A 1 192 ? 27.805 67.308 38.019 1.00 46.25 192 LYS A C 1
ATOM 1575 O O . LYS A 1 192 ? 28.943 67.742 38.201 1.00 44.03 192 LYS A O 1
ATOM 1581 N N . GLU A 1 193 ? 27.468 66.625 36.929 1.00 42.45 193 GLU A N 1
ATOM 1582 C CA . GLU A 1 193 ? 28.468 66.311 35.911 1.00 39.35 193 GLU A CA 1
ATOM 1583 C C . GLU A 1 193 ? 28.095 66.752 34.505 1.00 37.63 193 GLU A C 1
ATOM 1584 O O . GLU A 1 193 ? 27.051 67.372 34.284 1.00 37.66 193 GLU A O 1
ATOM 1590 N N . PHE A 1 194 ? 28.973 66.434 33.555 1.00 35.50 194 PHE A N 1
ATOM 1591 C CA . PHE A 1 194 ? 28.755 66.751 32.143 1.00 32.96 194 PHE A CA 1
ATOM 1592 C C . PHE A 1 194 ? 27.337 66.288 31.806 1.00 32.70 194 PHE A C 1
ATOM 1593 O O . PHE A 1 194 ? 27.005 65.115 31.969 1.00 30.36 194 PHE A O 1
ATOM 1601 N N . PRO A 1 195 ? 26.487 67.202 31.318 1.00 32.23 195 PRO A N 1
ATOM 1602 C CA . PRO A 1 195 ? 25.104 66.852 30.972 1.00 33.53 195 PRO A CA 1
ATOM 1603 C C . PRO A 1 195 ? 24.979 65.742 29.931 1.00 34.48 195 PRO A C 1
ATOM 1604 O O . PRO A 1 195 ? 25.596 65.802 28.871 1.00 33.48 195 PRO A O 1
ATOM 1608 N N . HIS A 1 196 ? 24.178 64.730 30.249 1.00 36.72 196 HIS A N 1
ATOM 1609 C CA . HIS A 1 196 ? 23.928 63.610 29.345 1.00 37.82 196 HIS A CA 1
ATOM 1610 C C . HIS A 1 196 ? 25.191 62.869 28.914 1.00 35.58 196 HIS A C 1
ATOM 1611 O O . HIS A 1 196 ? 25.311 62.460 27.760 1.00 34.42 196 HIS A O 1
ATOM 1618 N N . GLY A 1 197 ? 26.125 62.699 29.842 1.00 33.80 197 GLY A N 1
ATOM 1619 C CA . GLY A 1 197 ? 27.353 61.993 29.524 1.00 33.16 197 GLY A CA 1
ATOM 1620 C C . GLY A 1 197 ? 27.065 60.575 29.067 1.00 34.20 197 GLY A C 1
ATOM 1621 O O . GLY A 1 197 ? 27.809 60.000 28.270 1.00 32.29 197 GLY A O 1
ATOM 1622 N N . ASP A 1 198 ? 25.971 60.010 29.572 1.00 31.99 198 ASP A N 1
ATOM 1623 C CA . ASP A 1 198 ? 25.584 58.651 29.223 1.00 32.65 198 ASP A CA 1
ATOM 1624 C C . ASP A 1 198 ? 25.101 58.543 27.780 1.00 30.58 198 ASP A C 1
ATOM 1625 O O . ASP A 1 198 ? 25.471 57.607 27.073 1.00 30.14 198 ASP A O 1
ATOM 1630 N N . SER A 1 199 ? 24.280 59.494 27.338 1.00 30.21 199 SER A N 1
ATOM 1631 C CA . SER A 1 199 ? 23.778 59.464 25.967 1.00 30.17 199 SER A CA 1
ATOM 1632 C C . SER A 1 199 ? 24.929 59.699 24.995 1.00 29.01 199 SER A C 1
ATOM 1633 O O . SER A 1 199 ? 24.948 59.148 23.895 1.00 27.03 199 SER A O 1
ATOM 1636 N N . LEU A 1 200 ? 25.886 60.530 25.395 1.00 27.59 200 LEU A N 1
ATOM 1637 C CA . LEU A 1 200 ? 27.024 60.789 24.522 1.00 26.96 200 LEU A CA 1
ATOM 1638 C C . LEU A 1 200 ? 27.836 59.504 24.367 1.00 24.55 200 LEU A C 1
ATOM 1639 O O . LEU A 1 200 ? 28.230 59.144 23.261 1.00 26.00 200 LEU A O 1
ATOM 1644 N N . ALA A 1 201 ? 28.076 58.805 25.468 1.00 25.25 201 ALA A N 1
ATOM 1645 C CA . ALA A 1 201 ? 28.827 57.551 25.406 1.00 25.40 201 ALA A CA 1
ATOM 1646 C C . ALA A 1 201 ? 28.144 56.547 24.473 1.00 26.65 201 ALA A C 1
ATOM 1647 O O . ALA A 1 201 ? 28.807 55.851 23.701 1.00 26.07 201 ALA A O 1
ATOM 1649 N N . SER A 1 202 ? 26.819 56.455 24.552 1.00 27.14 202 SER A N 1
ATOM 1650 C CA . SER A 1 202 ? 26.086 55.534 23.685 1.00 27.50 202 SER A CA 1
ATOM 1651 C C . SER A 1 202 ? 26.181 55.980 22.238 1.00 27.30 202 SER A C 1
ATOM 1652 O O . SER A 1 202 ? 26.199 55.152 21.340 1.00 28.77 202 SER A O 1
ATOM 1655 N N . LEU A 1 203 ? 26.245 57.288 21.999 1.00 27.71 203 LEU A N 1
ATOM 1656 C CA . LEU A 1 203 ? 26.365 57.756 20.627 1.00 26.35 203 LEU A CA 1
ATOM 1657 C C . LEU A 1 203 ? 27.622 57.156 20.020 1.00 25.40 203 LEU A C 1
ATOM 1658 O O . LEU A 1 203 ? 27.633 56.770 18.858 1.00 24.77 203 LEU A O 1
ATOM 1663 N N . PHE A 1 204 ? 28.680 57.082 20.817 1.00 24.67 204 PHE A N 1
ATOM 1664 C CA . PHE A 1 204 ? 29.935 56.530 20.334 1.00 25.50 204 PHE A CA 1
ATOM 1665 C C . PHE A 1 204 ? 29.900 55.032 20.063 1.00 25.83 204 PHE A C 1
ATOM 1666 O O . PHE A 1 204 ? 30.270 54.591 18.981 1.00 25.74 204 PHE A O 1
ATOM 1674 N N . SER A 1 205 ? 29.462 54.249 21.042 1.00 24.99 205 SER A N 1
ATOM 1675 C CA . SER A 1 205 ? 29.449 52.800 20.874 1.00 27.55 205 SER A CA 1
ATOM 1676 C C . SER A 1 205 ? 28.376 52.262 19.942 1.00 27.54 205 SER A C 1
ATOM 1677 O O . SER A 1 205 ? 28.566 51.225 19.315 1.00 28.04 205 SER A O 1
ATOM 1680 N N . GLU A 1 206 ? 27.250 52.958 19.847 1.00 28.93 206 GLU A N 1
ATOM 1681 C CA . GLU A 1 206 ? 26.162 52.470 19.015 1.00 28.44 206 GLU A CA 1
ATOM 1682 C C . GLU A 1 206 ? 26.049 53.127 17.650 1.00 28.80 206 GLU A C 1
ATOM 1683 O O . GLU A 1 206 ? 25.507 52.530 16.720 1.00 27.38 206 GLU A O 1
ATOM 1689 N N . GLU A 1 207 ? 26.552 54.350 17.515 1.00 26.70 207 GLU A N 1
ATOM 1690 C CA . GLU A 1 207 ? 26.425 55.035 16.235 1.00 26.38 207 GLU A CA 1
ATOM 1691 C C . GLU A 1 207 ? 27.700 55.514 15.563 1.00 26.32 207 GLU A C 1
ATOM 1692 O O . GLU A 1 207 ? 27.995 55.125 14.433 1.00 25.17 207 GLU A O 1
ATOM 1698 N N . ILE A 1 208 ? 28.444 56.371 16.251 1.00 25.68 208 ILE A N 1
ATOM 1699 C CA . ILE A 1 208 ? 29.648 56.930 15.653 1.00 23.47 208 ILE A CA 1
ATOM 1700 C C . ILE A 1 208 ? 30.707 55.909 15.298 1.00 22.50 208 ILE A C 1
ATOM 1701 O O . ILE A 1 208 ? 31.185 55.896 14.178 1.00 23.26 208 ILE A O 1
ATOM 1706 N N . TYR A 1 209 ? 31.086 55.045 16.224 1.00 20.95 209 TYR A N 1
ATOM 1707 C CA . TYR A 1 209 ? 32.124 54.097 15.864 1.00 23.13 209 TYR A CA 1
ATOM 1708 C C . TYR A 1 209 ? 31.666 53.025 14.874 1.00 24.30 209 TYR A C 1
ATOM 1709 O O . TYR A 1 209 ? 32.370 52.718 13.916 1.00 24.15 209 TYR A O 1
ATOM 1718 N N . PRO A 1 210 ? 30.476 52.442 15.082 1.00 24.19 210 PRO A N 1
ATOM 1719 C CA . PRO A 1 210 ? 30.041 51.413 14.126 1.00 24.24 210 PRO A CA 1
ATOM 1720 C C . PRO A 1 210 ? 29.736 51.915 12.705 1.00 25.57 210 PRO A C 1
ATOM 1721 O O . PRO A 1 210 ? 30.046 51.246 11.721 1.00 25.19 210 PRO A O 1
ATOM 1725 N N . PHE A 1 211 ? 29.129 53.093 12.589 1.00 23.40 211 PHE A N 1
ATOM 1726 C CA . PHE A 1 211 ? 28.751 53.587 11.272 1.00 23.94 211 PHE A CA 1
ATOM 1727 C C . PHE A 1 211 ? 29.536 54.792 10.751 1.00 24.24 211 PHE A C 1
ATOM 1728 O O . PHE A 1 211 ? 29.095 55.486 9.823 1.00 23.96 211 PHE A O 1
ATOM 1736 N N . CYS A 1 212 ? 30.712 55.030 11.318 1.00 22.95 212 CYS A N 1
ATOM 1737 C CA . CYS A 1 212 ? 31.519 56.165 10.865 1.00 23.96 212 CYS A CA 1
ATOM 1738 C C . CYS A 1 212 ? 31.703 56.205 9.343 1.00 23.36 212 CYS A C 1
ATOM 1739 O O . CYS A 1 212 ? 31.647 57.273 8.742 1.00 26.18 212 CYS A O 1
ATOM 1742 N N . VAL A 1 213 ? 31.915 55.052 8.708 1.00 23.09 213 VAL A N 1
ATOM 1743 C CA . VAL A 1 213 ? 32.128 55.048 7.267 1.00 26.90 213 VAL A CA 1
ATOM 1744 C C . VAL A 1 213 ? 30.898 55.535 6.506 1.00 27.90 213 VAL A C 1
ATOM 1745 O O . VAL A 1 213 ? 31.015 56.250 5.503 1.00 28.71 213 VAL A O 1
ATOM 1749 N N . LYS A 1 214 ? 29.713 55.189 6.992 1.00 26.92 214 LYS A N 1
ATOM 1750 C CA . LYS A 1 214 ? 28.503 55.653 6.333 1.00 28.78 214 LYS A CA 1
ATOM 1751 C C . LYS A 1 214 ? 28.391 57.170 6.499 1.00 28.46 214 LYS A C 1
ATOM 1752 O O . LYS A 1 214 ? 27.953 57.865 5.581 1.00 27.84 214 LYS A O 1
ATOM 1758 N N . TYR A 1 215 ? 28.798 57.686 7.657 1.00 27.22 215 TYR A N 1
ATOM 1759 C CA . TYR A 1 215 ? 28.754 59.135 7.895 1.00 28.94 215 TYR A CA 1
ATOM 1760 C C . TYR A 1 215 ? 29.755 59.847 6.984 1.00 29.24 215 TYR A C 1
ATOM 1761 O O . TYR A 1 215 ? 29.453 60.880 6.379 1.00 30.75 215 TYR A O 1
ATOM 1770 N N . TYR A 1 216 ? 30.954 59.291 6.892 1.00 29.10 216 TYR A N 1
ATOM 1771 C CA . TYR A 1 216 ? 31.997 59.864 6.043 1.00 30.23 216 TYR A CA 1
ATOM 1772 C C . TYR A 1 216 ? 31.563 59.926 4.572 1.00 31.01 216 TYR A C 1
ATOM 1773 O O . TYR A 1 216 ? 31.765 60.942 3.893 1.00 33.28 216 TYR A O 1
ATOM 1782 N N . ALA A 1 217 ? 30.971 58.840 4.083 1.00 31.75 217 ALA A N 1
ATOM 1783 C CA . ALA A 1 217 ? 30.509 58.771 2.701 1.00 33.47 217 ALA A CA 1
ATOM 1784 C C . ALA A 1 217 ? 29.438 59.830 2.452 1.00 36.99 217 ALA A C 1
ATOM 1785 O O . ALA A 1 217 ? 29.466 60.527 1.439 1.00 36.03 217 ALA A O 1
ATOM 1787 N N . GLU A 1 218 ? 28.495 59.946 3.381 1.00 38.24 218 GLU A N 1
ATOM 1788 C CA . GLU A 1 218 ? 27.424 60.926 3.269 1.00 41.74 218 GLU A CA 1
ATOM 1789 C C . GLU A 1 218 ? 28.014 62.338 3.190 1.00 42.56 218 GLU A C 1
ATOM 1790 O O . GLU A 1 218 ? 27.528 63.181 2.436 1.00 43.42 218 GLU A O 1
ATOM 1796 N N . ALA A 1 219 ? 29.065 62.586 3.966 1.00 42.57 219 ALA A N 1
ATOM 1797 C CA . ALA A 1 219 ? 29.723 63.889 3.979 1.00 44.21 219 ALA A CA 1
ATOM 1798 C C . ALA A 1 219 ? 30.447 64.147 2.657 1.00 46.12 219 ALA A C 1
ATOM 1799 O O . ALA A 1 219 ? 30.420 65.261 2.135 1.00 44.41 219 ALA A O 1
ATOM 1801 N N . GLN A 1 220 ? 31.099 63.119 2.122 1.00 49.22 220 GLN A N 1
ATOM 1802 C CA . GLN A 1 220 ? 31.819 63.258 0.860 1.00 53.87 220 GLN A CA 1
ATOM 1803 C C . GLN A 1 220 ? 30.835 63.389 -0.301 1.00 56.12 220 GLN A C 1
ATOM 1804 O O . GLN A 1 220 ? 31.144 63.995 -1.327 1.00 55.93 220 GLN A O 1
ATOM 1810 N N . ARG A 1 221 ? 29.648 62.820 -0.127 1.00 58.99 221 ARG A N 1
ATOM 1811 C CA . ARG A 1 221 ? 28.612 62.873 -1.150 1.00 63.81 221 ARG A CA 1
ATOM 1812 C C . ARG A 1 221 ? 28.034 64.283 -1.270 1.00 64.79 221 ARG A C 1
ATOM 1813 O O . ARG A 1 221 ? 27.603 64.692 -2.347 1.00 65.57 221 ARG A O 1
ATOM 1821 N N . ASP A 1 222 ? 28.019 65.022 -0.165 1.00 65.42 222 ASP A N 1
ATOM 1822 C CA . ASP A 1 222 ? 27.481 66.379 -0.172 1.00 66.19 222 ASP A CA 1
ATOM 1823 C C . ASP A 1 222 ? 28.438 67.380 -0.804 1.00 67.37 222 ASP A C 1
ATOM 1824 O O . ASP A 1 222 ? 28.069 68.529 -1.054 1.00 66.67 222 ASP A O 1
ATOM 1829 N N . LEU A 1 223 ? 29.667 66.943 -1.056 1.00 68.11 223 LEU A N 1
ATOM 1830 C CA . LEU A 1 223 ? 30.670 67.808 -1.663 1.00 69.36 223 LEU A CA 1
ATOM 1831 C C . LEU A 1 223 ? 30.586 67.735 -3.186 1.00 71.02 223 LEU A C 1
ATOM 1832 O O . LEU A 1 223 ? 31.255 68.490 -3.892 1.00 70.84 223 LEU A O 1
ATOM 1837 N N . GLU A 1 224 ? 29.754 66.828 -3.687 1.00 73.27 224 GLU A N 1
ATOM 1838 C CA . GLU A 1 224 ? 29.589 66.663 -5.126 1.00 76.52 224 GLU A CA 1
ATOM 1839 C C . GLU A 1 224 ? 28.206 67.109 -5.593 1.00 78.12 224 GLU A C 1
ATOM 1840 O O . GLU A 1 224 ? 27.571 67.952 -4.956 1.00 78.24 224 GLU A O 1
ATOM 1846 N N . ASP A 1 225 ? 27.758 66.536 -6.710 1.00 79.40 225 ASP A N 1
ATOM 1847 C CA . ASP A 1 225 ? 26.460 66.844 -7.314 1.00 81.01 225 ASP A CA 1
ATOM 1848 C C . ASP A 1 225 ? 26.549 68.031 -8.271 1.00 81.52 225 ASP A C 1
ATOM 1849 O O . ASP A 1 225 ? 26.182 67.852 -9.453 1.00 81.18 225 ASP A O 1
ATOM 1854 N N . GLU B 1 10 ? 43.379 61.065 -4.143 1.00 65.59 10 GLU B N 1
ATOM 1855 C CA . GLU B 1 10 ? 44.002 60.065 -3.227 1.00 64.73 10 GLU B CA 1
ATOM 1856 C C . GLU B 1 10 ? 42.945 59.352 -2.385 1.00 62.08 10 GLU B C 1
ATOM 1857 O O . GLU B 1 10 ? 41.743 59.565 -2.563 1.00 64.04 10 GLU B O 1
ATOM 1863 N N . HIS B 1 11 ? 43.403 58.499 -1.474 1.00 59.69 11 HIS B N 1
ATOM 1864 C CA . HIS B 1 11 ? 42.515 57.744 -0.594 1.00 54.63 11 HIS B CA 1
ATOM 1865 C C . HIS B 1 11 ? 41.697 56.672 -1.321 1.00 50.13 11 HIS B C 1
ATOM 1866 O O . HIS B 1 11 ? 40.944 55.936 -0.691 1.00 46.84 11 HIS B O 1
ATOM 1873 N N . ALA B 1 12 ? 41.852 56.582 -2.639 1.00 45.44 12 ALA B N 1
ATOM 1874 C CA . ALA B 1 12 ? 41.112 55.601 -3.425 1.00 42.48 12 ALA B CA 1
ATOM 1875 C C . ALA B 1 12 ? 41.325 54.182 -2.904 1.00 40.56 12 ALA B C 1
ATOM 1876 O O . ALA B 1 12 ? 40.367 53.425 -2.740 1.00 39.25 12 ALA B O 1
ATOM 1878 N N . LYS B 1 13 ? 42.576 53.823 -2.636 1.00 37.58 13 LYS B N 1
ATOM 1879 C CA . LYS B 1 13 ? 42.887 52.493 -2.131 1.00 38.28 13 LYS B CA 1
ATOM 1880 C C . LYS B 1 13 ? 42.158 52.237 -0.809 1.00 37.89 13 LYS B C 1
ATOM 1881 O O . LYS B 1 13 ? 41.581 51.164 -0.601 1.00 36.27 13 LYS B O 1
ATOM 1887 N N . ALA B 1 14 ? 42.184 53.222 0.084 1.00 36.73 14 ALA B N 1
ATOM 1888 C CA . ALA B 1 14 ? 41.511 53.085 1.373 1.00 37.13 14 ALA B CA 1
ATOM 1889 C C . ALA B 1 14 ? 40.005 52.964 1.163 1.00 37.05 14 ALA B C 1
ATOM 1890 O O . ALA B 1 14 ? 39.354 52.129 1.787 1.00 36.26 14 ALA B O 1
ATOM 1892 N N . PHE B 1 15 ? 39.456 53.801 0.287 1.00 37.22 15 PHE B N 1
ATOM 1893 C CA . PHE B 1 15 ? 38.026 53.775 0.001 1.00 38.54 15 PHE B CA 1
ATOM 1894 C C . PHE B 1 15 ? 37.572 52.400 -0.478 1.00 38.41 15 PHE B C 1
ATOM 1895 O O . PHE B 1 15 ? 36.544 51.892 -0.032 1.00 36.84 15 PHE B O 1
ATOM 1903 N N . LEU B 1 16 ? 38.327 51.804 -1.396 1.00 37.45 16 LEU B N 1
ATOM 1904 C CA . LEU B 1 16 ? 37.982 50.482 -1.913 1.00 37.25 16 LEU B CA 1
ATOM 1905 C C . LEU B 1 16 ? 38.001 49.469 -0.771 1.00 35.65 16 LEU B C 1
ATOM 1906 O O . LEU B 1 16 ? 37.142 48.583 -0.693 1.00 35.84 16 LEU B O 1
ATOM 1911 N N . GLY B 1 17 ? 38.985 49.602 0.114 1.00 31.93 17 GLY B N 1
ATOM 1912 C CA . GLY B 1 17 ? 39.081 48.699 1.247 1.00 30.22 17 GLY B CA 1
ATOM 1913 C C . GLY B 1 17 ? 37.876 48.846 2.163 1.00 30.42 17 GLY B C 1
ATOM 1914 O O . GLY B 1 17 ? 37.321 47.846 2.638 1.00 29.02 17 GLY B O 1
ATOM 1915 N N . LEU B 1 18 ? 37.465 50.092 2.396 1.00 27.16 18 LEU B N 1
ATOM 1916 C CA . LEU B 1 18 ? 36.327 50.382 3.259 1.00 29.14 18 LEU B CA 1
ATOM 1917 C C . LEU B 1 18 ? 35.046 49.824 2.659 1.00 30.03 18 LEU B C 1
ATOM 1918 O O . LEU B 1 18 ? 34.183 49.332 3.390 1.00 29.49 18 LEU B O 1
ATOM 1923 N N . ALA B 1 19 ? 34.923 49.889 1.333 1.00 30.01 19 ALA B N 1
ATOM 1924 C CA . ALA B 1 19 ? 33.740 49.358 0.655 1.00 32.02 19 ALA B CA 1
ATOM 1925 C C . ALA B 1 19 ? 33.653 47.849 0.885 1.00 32.33 19 ALA B C 1
ATOM 1926 O O . ALA B 1 19 ? 32.565 47.312 1.125 1.00 31.32 19 ALA B O 1
ATOM 1928 N N . LYS B 1 20 ? 34.794 47.167 0.805 1.00 32.07 20 LYS B N 1
ATOM 1929 C CA . LYS B 1 20 ? 34.836 45.723 1.027 1.00 32.61 20 LYS B CA 1
ATOM 1930 C C . LYS B 1 20 ? 34.488 45.383 2.473 1.00 32.35 20 LYS B C 1
ATOM 1931 O O . LYS B 1 20 ? 33.836 44.371 2.750 1.00 28.67 20 LYS B O 1
ATOM 1937 N N . CYS B 1 21 ? 34.922 46.226 3.401 1.00 30.40 21 CYS B N 1
ATOM 1938 C CA . CYS B 1 21 ? 34.620 45.985 4.798 1.00 29.62 21 CYS B CA 1
ATOM 1939 C C . CYS B 1 21 ? 33.125 46.113 5.033 1.00 30.32 21 CYS B C 1
ATOM 1940 O O . CYS B 1 21 ? 32.544 45.311 5.758 1.00 29.76 21 CYS B O 1
ATOM 1943 N N . GLU B 1 22 ? 32.494 47.112 4.422 1.00 29.28 22 GLU B N 1
ATOM 1944 C CA . GLU B 1 22 ? 31.056 47.273 4.609 1.00 30.55 22 GLU B CA 1
ATOM 1945 C C . GLU B 1 22 ? 30.311 46.061 4.050 1.00 30.96 22 GLU B C 1
ATOM 1946 O O . GLU B 1 22 ? 29.276 45.666 4.592 1.00 28.20 22 GLU B O 1
ATOM 1952 N N . GLU B 1 23 ? 30.843 45.464 2.985 1.00 29.99 23 GLU B N 1
ATOM 1953 C CA . GLU B 1 23 ? 30.213 44.276 2.412 1.00 31.96 23 GLU B CA 1
ATOM 1954 C C . GLU B 1 23 ? 30.317 43.139 3.421 1.00 31.42 23 GLU B C 1
ATOM 1955 O O . GLU B 1 23 ? 29.385 42.355 3.573 1.00 30.77 23 GLU B O 1
ATOM 1961 N N . GLU B 1 24 ? 31.460 43.035 4.093 1.00 29.40 24 GLU B N 1
ATOM 1962 C CA . GLU B 1 24 ? 31.644 41.988 5.093 1.00 28.89 24 GLU B CA 1
ATOM 1963 C C . GLU B 1 24 ? 30.655 42.194 6.233 1.00 28.44 24 GLU B C 1
ATOM 1964 O O . GLU B 1 24 ? 30.140 41.223 6.805 1.00 28.20 24 GLU B O 1
ATOM 1970 N N . VAL B 1 25 ? 30.389 43.456 6.565 1.00 26.29 25 VAL B N 1
ATOM 1971 C CA . VAL B 1 25 ? 29.452 43.775 7.636 1.00 26.84 25 VAL B CA 1
ATOM 1972 C C . VAL B 1 25 ? 28.036 43.337 7.248 1.00 25.36 25 VAL B C 1
ATOM 1973 O O . VAL B 1 25 ? 27.328 42.734 8.053 1.00 25.39 25 VAL B O 1
ATOM 1977 N N . ASP B 1 26 ? 27.626 43.626 6.018 1.00 28.24 26 ASP B N 1
ATOM 1978 C CA . ASP B 1 26 ? 26.289 43.222 5.575 1.00 30.67 26 ASP B CA 1
ATOM 1979 C C . ASP B 1 26 ? 26.148 41.707 5.692 1.00 29.43 26 ASP B C 1
ATOM 1980 O O . ASP B 1 26 ? 25.121 41.203 6.143 1.00 30.21 26 ASP B O 1
ATOM 1985 N N . ALA B 1 27 ? 27.190 40.985 5.287 1.00 29.42 27 ALA B N 1
ATOM 1986 C CA . ALA B 1 27 ? 27.175 39.525 5.346 1.00 29.33 27 ALA B CA 1
ATOM 1987 C C . ALA B 1 27 ? 27.041 39.038 6.781 1.00 29.73 27 ALA B C 1
ATOM 1988 O O . ALA B 1 27 ? 26.319 38.076 7.057 1.00 29.17 27 ALA B O 1
ATOM 1990 N N . ILE B 1 28 ? 27.743 39.690 7.700 1.00 27.10 28 ILE B N 1
ATOM 1991 C CA . ILE B 1 28 ? 27.661 39.308 9.101 1.00 27.47 28 ILE B CA 1
ATOM 1992 C C . ILE B 1 28 ? 26.248 39.571 9.637 1.00 28.48 28 ILE B C 1
ATOM 1993 O O . ILE B 1 28 ? 25.684 38.742 10.363 1.00 28.46 28 ILE B O 1
ATOM 1998 N N . GLU B 1 29 ? 25.674 40.717 9.286 1.00 28.40 29 GLU B N 1
ATOM 1999 C CA . GLU B 1 29 ? 24.328 41.046 9.756 1.00 31.00 29 GLU B CA 1
ATOM 2000 C C . GLU B 1 29 ? 23.333 39.974 9.326 1.00 30.81 29 GLU B C 1
ATOM 2001 O O . GLU B 1 29 ? 22.434 39.613 10.087 1.00 29.47 29 GLU B O 1
ATOM 2007 N N . ARG B 1 30 ? 23.504 39.479 8.105 1.00 30.91 30 ARG B N 1
ATOM 2008 C CA . ARG B 1 30 ? 22.646 38.431 7.558 1.00 33.77 30 ARG B CA 1
ATOM 2009 C C . ARG B 1 30 ? 22.783 37.168 8.412 1.00 34.41 30 ARG B C 1
ATOM 2010 O O . ARG B 1 30 ? 21.790 36.612 8.878 1.00 33.72 30 ARG B O 1
ATOM 2018 N N . GLU B 1 31 ? 24.017 36.720 8.616 1.00 33.26 31 GLU B N 1
ATOM 2019 C CA . GLU B 1 31 ? 24.268 35.525 9.418 1.00 35.65 31 GLU B CA 1
ATOM 2020 C C . GLU B 1 31 ? 23.743 35.681 10.841 1.00 33.70 31 GLU B C 1
ATOM 2021 O O . GLU B 1 31 ? 23.153 34.751 11.394 1.00 33.15 31 GLU B O 1
ATOM 2027 N N . VAL B 1 32 ? 23.962 36.854 11.432 1.00 31.79 32 VAL B N 1
ATOM 2028 C CA . VAL B 1 32 ? 23.506 37.128 12.791 1.00 32.87 32 VAL B CA 1
ATOM 2029 C C . VAL B 1 32 ? 21.979 37.063 12.901 1.00 32.89 32 VAL B C 1
ATOM 2030 O O . VAL B 1 32 ? 21.441 36.510 13.861 1.00 32.46 32 VAL B O 1
ATOM 2034 N N . GLU B 1 33 ? 21.283 37.635 11.924 1.00 32.22 33 GLU B N 1
ATOM 2035 C CA . GLU B 1 33 ? 19.825 37.620 11.953 1.00 32.64 33 GLU B CA 1
ATOM 2036 C C . GLU B 1 33 ? 19.283 36.204 11.778 1.00 31.05 33 GLU B C 1
ATOM 2037 O O . GLU B 1 33 ? 18.326 35.817 12.445 1.00 28.76 33 GLU B O 1
ATOM 2043 N N . LEU B 1 34 ? 19.899 35.432 10.888 1.00 33.18 34 LEU B N 1
ATOM 2044 C CA . LEU B 1 34 ? 19.472 34.053 10.649 1.00 34.81 34 LEU B CA 1
ATOM 2045 C C . LEU B 1 34 ? 19.667 33.210 11.901 1.00 33.91 34 LEU B C 1
ATOM 2046 O O . LEU B 1 34 ? 18.879 32.310 12.198 1.00 32.89 34 LEU B O 1
ATOM 2051 N N . TYR B 1 35 ? 20.743 33.508 12.623 1.00 33.83 35 TYR B N 1
ATOM 2052 C CA . TYR B 1 35 ? 21.079 32.826 13.862 1.00 32.25 35 TYR B CA 1
ATOM 2053 C C . TYR B 1 35 ? 20.013 33.154 14.898 1.00 31.58 35 TYR B C 1
ATOM 2054 O O . TYR B 1 35 ? 19.535 32.277 15.617 1.00 32.93 35 TYR B O 1
ATOM 2063 N N . ARG B 1 36 ? 19.626 34.422 14.963 1.00 30.65 36 ARG B N 1
ATOM 2064 C CA . ARG B 1 36 ? 18.614 34.846 15.917 1.00 30.63 36 ARG B CA 1
ATOM 2065 C C . ARG B 1 36 ? 17.265 34.215 15.571 1.00 29.31 36 ARG B C 1
ATOM 2066 O O . ARG B 1 36 ? 16.567 33.723 16.449 1.00 29.61 36 ARG B O 1
ATOM 2074 N N . LEU B 1 37 ? 16.904 34.216 14.294 1.00 28.32 37 LEU B N 1
ATOM 2075 C CA . LEU B 1 37 ? 15.612 33.645 13.894 1.00 29.71 37 LEU B CA 1
ATOM 2076 C C . LEU B 1 37 ? 15.509 32.149 14.211 1.00 30.37 37 LEU B C 1
ATOM 2077 O O . LEU B 1 37 ? 14.434 31.651 14.572 1.00 28.67 37 LEU B O 1
ATOM 2082 N N . ASN B 1 38 ? 16.622 31.439 14.059 1.00 30.82 38 ASN B N 1
ATOM 2083 C CA . ASN B 1 38 ? 16.669 30.016 14.333 1.00 33.12 38 ASN B CA 1
ATOM 2084 C C . ASN B 1 38 ? 16.502 29.764 15.822 1.00 32.16 38 ASN B C 1
ATOM 2085 O O . ASN B 1 38 ? 15.759 28.880 16.223 1.00 32.19 38 ASN B O 1
ATOM 2090 N N . LYS B 1 39 ? 17.196 30.547 16.640 1.00 32.22 39 LYS B N 1
ATOM 2091 C CA . LYS B 1 39 ? 17.112 30.393 18.084 1.00 32.88 39 LYS B CA 1
ATOM 2092 C C . LYS B 1 39 ? 15.736 30.765 18.644 1.00 32.58 39 LYS B C 1
ATOM 2093 O O . LYS B 1 39 ? 15.262 30.153 19.605 1.00 32.66 39 LYS B O 1
ATOM 2099 N N . MET B 1 40 ? 15.101 31.767 18.043 1.00 29.04 40 MET B N 1
ATOM 2100 C CA . MET B 1 40 ? 13.801 32.230 18.502 1.00 29.51 40 MET B CA 1
ATOM 2101 C C . MET B 1 40 ? 12.609 31.346 18.139 1.00 29.59 40 MET B C 1
ATOM 2102 O O . MET B 1 40 ? 11.610 31.338 18.859 1.00 31.04 40 MET B O 1
ATOM 2107 N N . LYS B 1 41 ? 12.705 30.609 17.039 1.00 31.58 41 LYS B N 1
ATOM 2108 C CA . LYS B 1 41 ? 11.594 29.766 16.603 1.00 31.89 41 LYS B CA 1
ATOM 2109 C C . LYS B 1 41 ? 10.970 28.928 17.726 1.00 31.65 41 LYS B C 1
ATOM 2110 O O . LYS B 1 41 ? 9.758 28.975 17.929 1.00 29.31 41 LYS B O 1
ATOM 2116 N N . PRO B 1 42 ? 11.784 28.155 18.464 1.00 32.20 42 PRO B N 1
ATOM 2117 C CA . PRO B 1 42 ? 11.282 27.317 19.564 1.00 33.91 42 PRO B CA 1
ATOM 2118 C C . PRO B 1 42 ? 10.637 28.122 20.680 1.00 33.88 42 PRO B C 1
ATOM 2119 O O . PRO B 1 42 ? 9.624 27.712 21.255 1.00 34.93 42 PRO B O 1
ATOM 2123 N N . VAL B 1 43 ? 11.237 29.268 20.994 1.00 31.88 43 VAL B N 1
ATOM 2124 C CA . VAL B 1 43 ? 10.734 30.129 22.055 1.00 32.03 43 VAL B CA 1
ATOM 2125 C C . VAL B 1 43 ? 9.406 30.756 21.662 1.00 33.24 43 VAL B C 1
ATOM 2126 O O . VAL B 1 43 ? 8.507 30.900 22.502 1.00 31.70 43 VAL B O 1
ATOM 2130 N N . TYR B 1 44 ? 9.279 31.142 20.394 1.00 31.31 44 TYR B N 1
ATOM 2131 C CA . TYR B 1 44 ? 8.027 31.721 19.930 1.00 31.69 44 TYR B CA 1
ATOM 2132 C C . TYR B 1 44 ? 6.916 30.680 19.997 1.00 31.59 44 TYR B C 1
ATOM 2133 O O . TYR B 1 44 ? 5.796 30.993 20.391 1.00 30.64 44 TYR B O 1
ATOM 2142 N N . GLU B 1 45 ? 7.225 29.446 19.604 1.00 33.19 45 GLU B N 1
ATOM 2143 C CA . GLU B 1 45 ? 6.226 28.375 19.635 1.00 36.03 45 GLU B CA 1
ATOM 2144 C C . GLU B 1 45 ? 5.726 28.184 21.057 1.00 36.18 45 GLU B C 1
ATOM 2145 O O . GLU B 1 45 ? 4.519 28.138 21.300 1.00 34.53 45 GLU B O 1
ATOM 2151 N N . LYS B 1 46 ? 6.666 28.082 21.992 1.00 36.34 46 LYS B N 1
ATOM 2152 C CA . LYS B 1 46 ? 6.350 27.906 23.406 1.00 37.53 46 LYS B CA 1
ATOM 2153 C C . LYS B 1 46 ? 5.547 29.100 23.912 1.00 36.11 46 LYS B C 1
ATOM 2154 O O . LYS B 1 46 ? 4.537 28.948 24.597 1.00 34.87 46 LYS B O 1
ATOM 2160 N N . ARG B 1 47 ? 6.013 30.292 23.562 1.00 34.17 47 ARG B N 1
ATOM 2161 C CA . ARG B 1 47 ? 5.375 31.540 23.960 1.00 32.79 47 ARG B CA 1
ATOM 2162 C C . ARG B 1 47 ? 3.941 31.659 23.453 1.00 32.72 47 ARG B C 1
ATOM 2163 O O . ARG B 1 47 ? 3.025 32.014 24.205 1.00 33.20 47 ARG B O 1
ATOM 2171 N N . ASP B 1 48 ? 3.749 31.386 22.167 1.00 32.85 48 ASP B N 1
ATOM 2172 C CA . ASP B 1 48 ? 2.427 31.498 21.571 1.00 33.11 48 ASP B CA 1
ATOM 2173 C C . ASP B 1 48 ? 1.408 30.541 22.197 1.00 33.99 48 ASP B C 1
ATOM 2174 O O . ASP B 1 48 ? 0.218 30.866 22.278 1.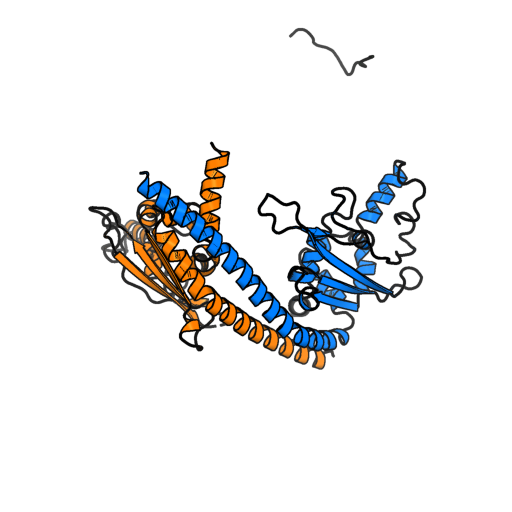00 35.48 48 ASP B O 1
ATOM 2179 N N . ALA B 1 49 ? 1.871 29.374 22.642 1.00 34.74 49 ALA B N 1
ATOM 2180 C CA . ALA B 1 49 ? 0.981 28.397 23.278 1.00 35.96 49 ALA B CA 1
ATOM 2181 C C . ALA B 1 49 ? 0.378 29.002 24.551 1.00 36.45 49 ALA B C 1
ATOM 2182 O O . ALA B 1 49 ? -0.792 28.775 24.863 1.00 38.47 49 ALA B O 1
ATOM 2184 N N . TYR B 1 50 ? 1.178 29.776 25.280 1.00 36.13 50 TYR B N 1
ATOM 2185 C CA . TYR B 1 50 ? 0.713 30.437 26.499 1.00 36.68 50 TYR B CA 1
ATOM 2186 C C . TYR B 1 50 ? -0.228 31.582 26.133 1.00 37.74 50 TYR B C 1
ATOM 2187 O O . TYR B 1 50 ? -1.234 31.819 26.809 1.00 37.51 50 TYR B O 1
ATOM 2196 N N . ILE B 1 51 ? 0.114 32.299 25.063 1.00 36.88 51 ILE B N 1
ATOM 2197 C CA . ILE B 1 51 ? -0.705 33.412 24.592 1.00 37.12 51 ILE B CA 1
ATOM 2198 C C . ILE B 1 51 ? -2.108 32.913 24.243 1.00 39.31 51 ILE B C 1
ATOM 2199 O O . ILE B 1 51 ? -3.102 33.581 24.528 1.00 39.02 51 ILE B O 1
ATOM 2204 N N . ASP B 1 52 ? -2.179 31.737 23.629 1.00 41.25 52 ASP B N 1
ATOM 2205 C CA . ASP B 1 52 ? -3.456 31.150 23.237 1.00 47.00 52 ASP B CA 1
ATOM 2206 C C . ASP B 1 52 ? -4.373 30.888 24.428 1.00 49.34 52 ASP B C 1
ATOM 2207 O O . ASP B 1 52 ? -5.565 30.627 24.255 1.00 49.66 52 ASP B O 1
ATOM 2212 N N . GLU B 1 53 ? -3.814 30.957 25.632 1.00 50.58 53 GLU B N 1
ATOM 2213 C CA . GLU B 1 53 ? -4.582 30.726 26.849 1.00 52.67 53 GLU B CA 1
ATOM 2214 C C . GLU B 1 53 ? -5.123 32.024 27.437 1.00 51.87 53 GLU B C 1
ATOM 2215 O O . GLU B 1 53 ? -5.874 31.999 28.413 1.00 53.14 53 GLU B O 1
ATOM 2221 N N . ILE B 1 54 ? -4.742 33.155 26.849 1.00 50.63 54 ILE B N 1
ATOM 2222 C CA . ILE B 1 54 ? -5.196 34.451 27.339 1.00 49.42 54 ILE B CA 1
ATOM 2223 C C . ILE B 1 54 ? -6.296 35.052 26.468 1.00 51.72 54 ILE B C 1
ATOM 2224 O O . ILE B 1 54 ? -6.060 35.442 25.325 1.00 49.27 54 ILE B O 1
ATOM 2229 N N . ALA B 1 55 ? -7.494 35.122 27.042 1.00 51.92 55 ALA B N 1
ATOM 2230 C CA . ALA B 1 55 ? -8.690 35.647 26.389 1.00 53.45 55 ALA B CA 1
ATOM 2231 C C . ALA B 1 55 ? -8.492 36.634 25.240 1.00 53.77 55 ALA B C 1
ATOM 2232 O O . ALA B 1 55 ? -8.267 36.241 24.091 1.00 55.15 55 ALA B O 1
ATOM 2234 N N . GLU B 1 56 ? -8.595 37.917 25.565 1.00 54.31 56 GLU B N 1
ATOM 2235 C CA . GLU B 1 56 ? -8.475 38.988 24.585 1.00 53.79 56 GLU B CA 1
ATOM 2236 C C . GLU B 1 56 ? -7.051 39.499 24.406 1.00 49.61 56 GLU B C 1
ATOM 2237 O O . GLU B 1 56 ? -6.838 40.699 24.266 1.00 49.97 56 GLU B O 1
ATOM 2243 N N . PHE B 1 57 ? -6.078 38.601 24.399 1.00 45.50 57 PHE B N 1
ATOM 2244 C CA . PHE B 1 57 ? -4.691 39.020 24.250 1.00 42.53 57 PHE B CA 1
ATOM 2245 C C . PHE B 1 57 ? -4.456 39.928 23.039 1.00 40.95 57 PHE B C 1
ATOM 2246 O O . PHE B 1 57 ? -4.070 41.085 23.194 1.00 39.68 57 PHE B O 1
ATOM 2254 N N . TRP B 1 58 ? -4.686 39.404 21.837 1.00 39.06 58 TRP B N 1
ATOM 2255 C CA . TRP B 1 58 ? -4.461 40.194 20.626 1.00 37.87 58 TRP B CA 1
ATOM 2256 C C . TRP B 1 58 ? -5.365 41.418 20.523 1.00 39.34 58 TRP B C 1
ATOM 2257 O O . TRP B 1 58 ? -4.971 42.441 19.963 1.00 38.34 58 TRP B O 1
ATOM 2268 N N . LYS B 1 59 ? -6.570 41.326 21.073 1.00 40.20 59 LYS B N 1
ATOM 2269 C CA . LYS B 1 59 ? -7.480 42.464 21.046 1.00 41.67 59 LYS B CA 1
ATOM 2270 C C . LYS B 1 59 ? -6.817 43.596 21.820 1.00 41.77 59 LYS B C 1
ATOM 2271 O O . LYS B 1 59 ? -6.773 44.736 21.370 1.00 41.54 59 LYS B O 1
ATOM 2277 N N . ILE B 1 60 ? -6.281 43.255 22.985 1.00 41.32 60 ILE B N 1
ATOM 2278 C CA . ILE B 1 60 ? -5.624 44.223 23.854 1.00 40.14 60 ILE B CA 1
ATOM 2279 C C . ILE B 1 60 ? -4.322 44.768 23.268 1.00 39.48 60 ILE B C 1
ATOM 2280 O O . ILE B 1 60 ? -4.045 45.969 23.354 1.00 39.28 60 ILE B O 1
ATOM 2285 N N . VAL B 1 61 ? -3.523 43.883 22.680 1.00 38.02 61 VAL B N 1
ATOM 2286 C CA . VAL B 1 61 ? -2.253 44.280 22.082 1.00 36.77 61 VAL B CA 1
ATOM 2287 C C . VAL B 1 61 ? -2.445 45.249 20.911 1.00 38.36 61 VAL B C 1
ATOM 2288 O O . VAL B 1 61 ? -1.834 46.318 20.874 1.00 37.50 61 VAL B O 1
ATOM 2292 N N . LEU B 1 62 ? -3.306 44.877 19.968 1.00 37.76 62 LEU B N 1
ATOM 2293 C CA . LEU B 1 62 ? -3.565 45.706 18.795 1.00 39.12 62 LEU B CA 1
ATOM 2294 C C . LEU B 1 62 ? -4.161 47.062 19.146 1.00 41.51 62 LEU B C 1
ATOM 2295 O O . LEU B 1 62 ? -4.004 48.022 18.392 1.00 42.31 62 LEU B O 1
ATOM 2300 N N . SER B 1 63 ? -4.843 47.147 20.285 1.00 43.29 63 SER B N 1
ATOM 2301 C CA . SER B 1 63 ? -5.431 48.411 20.715 1.00 44.96 63 SER B CA 1
ATOM 2302 C C . SER B 1 63 ? -4.421 49.198 21.547 1.00 46.50 63 SER B C 1
ATOM 2303 O O . SER B 1 63 ? -4.610 50.386 21.812 1.00 47.13 63 SER B O 1
ATOM 2306 N N . GLN B 1 64 ? -3.342 48.532 21.945 1.00 47.53 64 GLN B N 1
ATOM 2307 C CA . GLN B 1 64 ? -2.300 49.164 22.745 1.00 48.13 64 GLN B CA 1
ATOM 2308 C C . GLN B 1 64 ? -1.226 49.782 21.857 1.00 48.84 64 GLN B C 1
ATOM 2309 O O . GLN B 1 64 ? -0.609 50.783 22.222 1.00 48.12 64 GLN B O 1
ATOM 2315 N N . HIS B 1 65 ? -1.002 49.181 20.691 1.00 47.90 65 HIS B N 1
ATOM 2316 C CA . HIS B 1 65 ? -0.001 49.687 19.762 1.00 47.22 65 HIS B CA 1
ATOM 2317 C C . HIS B 1 65 ? -0.407 51.076 19.283 1.00 48.53 65 HIS B C 1
ATOM 2318 O O . HIS B 1 65 ? -1.553 51.305 18.896 1.00 49.26 65 HIS B O 1
ATOM 2325 N N . VAL B 1 66 ? 0.542 51.999 19.298 1.00 49.33 66 VAL B N 1
ATOM 2326 C CA . VAL B 1 66 ? 0.264 53.366 18.891 1.00 51.19 66 VAL B CA 1
ATOM 2327 C C . VAL B 1 66 ? -0.065 53.553 17.407 1.00 49.38 66 VAL B C 1
ATOM 2328 O O . VAL B 1 66 ? -1.221 53.786 17.044 1.00 50.99 66 VAL B O 1
ATOM 2332 N N . SER B 1 67 ? 0.938 53.430 16.545 1.00 47.88 67 SER B N 1
ATOM 2333 C CA . SER B 1 67 ? 0.733 53.645 15.119 1.00 45.82 67 SER B CA 1
ATOM 2334 C C . SER B 1 67 ? -0.167 52.655 14.374 1.00 44.43 67 SER B C 1
ATOM 2335 O O . SER B 1 67 ? -0.666 52.976 13.297 1.00 44.23 67 SER B O 1
ATOM 2338 N N . PHE B 1 68 ? -0.393 51.468 14.928 1.00 42.47 68 PHE B N 1
ATOM 2339 C CA . PHE B 1 68 ? -1.246 50.495 14.244 1.00 41.08 68 PHE B CA 1
ATOM 2340 C C . PHE B 1 68 ? -2.600 51.091 13.851 1.00 41.69 68 PHE B C 1
ATOM 2341 O O . PHE B 1 68 ? -3.009 51.018 12.692 1.00 39.41 68 PHE B O 1
ATOM 2349 N N . ALA B 1 69 ? -3.287 51.684 14.823 1.00 42.54 69 ALA B N 1
ATOM 2350 C CA . ALA B 1 69 ? -4.598 52.281 14.587 1.00 44.70 69 ALA B CA 1
ATOM 2351 C C . ALA B 1 69 ? -4.624 53.291 13.438 1.00 46.00 69 ALA B C 1
ATOM 2352 O O . ALA B 1 69 ? -5.655 53.464 12.786 1.00 46.72 69 ALA B O 1
ATOM 2354 N N . ASN B 1 70 ? -3.497 53.954 13.188 1.00 47.18 70 ASN B N 1
ATOM 2355 C CA . ASN B 1 70 ? -3.432 54.943 12.120 1.00 48.15 70 ASN B CA 1
ATOM 2356 C C . ASN B 1 70 ? -3.512 54.333 10.727 1.00 47.96 70 ASN B C 1
ATOM 2357 O O . ASN B 1 70 ? -3.910 55.005 9.779 1.00 47.14 70 ASN B O 1
ATOM 2362 N N . TYR B 1 71 ? -3.136 53.064 10.597 1.00 46.42 71 TYR B N 1
ATOM 2363 C CA . TYR B 1 71 ? -3.173 52.401 9.297 1.00 45.10 71 TYR B CA 1
ATOM 2364 C C . TYR B 1 71 ? -4.554 51.927 8.849 1.00 45.74 71 TYR B C 1
ATOM 2365 O O . TYR B 1 71 ? -4.772 51.713 7.657 1.00 46.07 71 TYR B O 1
ATOM 2374 N N . ILE B 1 72 ? -5.484 51.770 9.789 1.00 45.73 72 ILE B N 1
ATOM 2375 C CA . ILE B 1 72 ? -6.818 51.284 9.448 1.00 47.51 72 ILE B CA 1
ATOM 2376 C C . ILE B 1 72 ? -7.954 52.236 9.801 1.00 48.80 72 ILE B C 1
ATOM 2377 O O . ILE B 1 72 ? -7.746 53.270 10.435 1.00 49.73 72 ILE B O 1
ATOM 2382 N N . ARG B 1 73 ? -9.163 51.873 9.389 1.00 49.38 73 ARG B N 1
ATOM 2383 C CA . ARG B 1 73 ? -10.328 52.699 9.664 1.00 51.53 73 ARG B CA 1
ATOM 2384 C C . ARG B 1 73 ? -10.940 52.398 11.026 1.00 51.68 73 ARG B C 1
ATOM 2385 O O . ARG B 1 73 ? -10.810 51.290 11.552 1.00 50.34 73 ARG B O 1
ATOM 2393 N N . ALA B 1 74 ? -11.605 53.402 11.587 1.00 49.82 74 ALA B N 1
ATOM 2394 C CA . ALA B 1 74 ? -12.235 53.286 12.895 1.00 49.73 74 ALA B CA 1
ATOM 2395 C C . ALA B 1 74 ? -13.185 52.102 12.984 1.00 49.53 74 ALA B C 1
ATOM 2396 O O . ALA B 1 74 ? -13.149 51.339 13.950 1.00 51.02 74 ALA B O 1
ATOM 2398 N N . SER B 1 75 ? -14.030 51.953 11.971 1.00 48.30 75 SER B N 1
ATOM 2399 C CA . SER B 1 75 ? -15.011 50.879 11.931 1.00 46.39 75 SER B CA 1
ATOM 2400 C C . SER B 1 75 ? -14.389 49.489 11.859 1.00 45.72 75 SER B C 1
ATOM 2401 O O . SER B 1 75 ? -15.100 48.487 11.961 1.00 43.85 75 SER B O 1
ATOM 2404 N N . ASP B 1 76 ? -13.073 49.424 11.673 1.00 43.96 76 ASP B N 1
ATOM 2405 C CA . ASP B 1 76 ? -12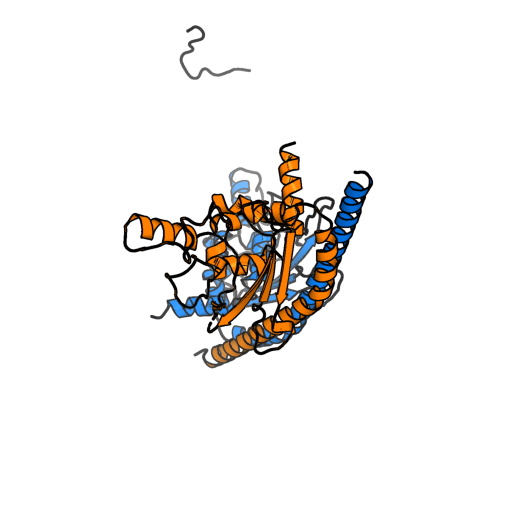.390 48.137 11.576 1.00 43.58 76 ASP B CA 1
ATOM 2406 C C . ASP B 1 76 ? -12.112 47.481 12.920 1.00 42.44 76 ASP B C 1
ATOM 2407 O O . ASP B 1 76 ? -12.004 46.258 13.004 1.00 40.98 76 ASP B O 1
ATOM 2412 N N . PHE B 1 77 ? -11.980 48.282 13.969 1.00 41.63 77 PHE B N 1
ATOM 2413 C CA . PHE B 1 77 ? -11.671 47.715 15.268 1.00 42.65 77 PHE B CA 1
ATOM 2414 C C . PHE B 1 77 ? -12.686 46.710 15.776 1.00 42.41 77 PHE B C 1
ATOM 2415 O O . PHE B 1 77 ? -12.378 45.890 16.639 1.00 42.15 77 PHE B O 1
ATOM 2423 N N . LYS B 1 78 ? -13.890 46.758 15.222 1.00 43.10 78 LYS B N 1
ATOM 2424 C CA . LYS B 1 78 ? -14.932 45.819 15.604 1.00 44.12 78 LYS B CA 1
ATOM 2425 C C . LYS B 1 78 ? -14.469 44.413 15.216 1.00 42.84 78 LYS B C 1
ATOM 2426 O O . LYS B 1 78 ? -14.661 43.442 15.959 1.00 41.56 78 LYS B O 1
ATOM 2432 N N . TYR B 1 79 ? -13.855 44.314 14.042 1.00 41.33 79 TYR B N 1
ATOM 2433 C CA . TYR B 1 79 ? -13.370 43.040 13.532 1.00 40.68 79 TYR B CA 1
ATOM 2434 C C . TYR B 1 79 ? -11.956 42.730 14.006 1.00 40.06 79 TYR B C 1
ATOM 2435 O O . TYR B 1 79 ? -11.613 41.573 14.226 1.00 39.03 79 TYR B O 1
ATOM 2444 N N . ILE B 1 80 ? -11.135 43.763 14.161 1.00 40.00 80 ILE B N 1
ATOM 2445 C CA . ILE B 1 80 ? -9.772 43.573 14.646 1.00 39.71 80 ILE B CA 1
ATOM 2446 C C . ILE B 1 80 ? -9.839 42.948 16.042 1.00 39.74 80 ILE B C 1
ATOM 2447 O O . ILE B 1 80 ? -8.967 42.167 16.433 1.00 38.19 80 ILE B O 1
ATOM 2452 N N . ASP B 1 81 ? -10.881 43.306 16.788 1.00 39.22 81 ASP B N 1
ATOM 2453 C CA . ASP B 1 81 ? -11.072 42.799 18.146 1.00 40.10 81 ASP B CA 1
ATOM 2454 C C . ASP B 1 81 ? -11.361 41.302 18.185 1.00 39.44 81 ASP B C 1
ATOM 2455 O O . ASP B 1 81 ? -11.276 40.680 19.244 1.00 40.71 81 ASP B O 1
ATOM 2460 N N . THR B 1 82 ? -11.698 40.726 17.037 1.00 38.32 82 THR B N 1
ATOM 2461 C CA . THR B 1 82 ? -12.008 39.302 16.965 1.00 38.84 82 THR B CA 1
ATOM 2462 C C . THR B 1 82 ? -10.787 38.430 16.654 1.00 37.94 82 THR B C 1
ATOM 2463 O O . THR B 1 82 ? -10.882 37.204 16.590 1.00 36.05 82 THR B O 1
ATOM 2467 N N . ILE B 1 83 ? -9.640 39.066 16.453 1.00 36.90 83 ILE B N 1
ATOM 2468 C CA . ILE B 1 83 ? -8.412 38.335 16.174 1.00 35.67 83 ILE B CA 1
ATOM 2469 C C . ILE B 1 83 ? -8.028 37.552 17.432 1.00 36.92 83 ILE B C 1
ATOM 2470 O O . ILE B 1 83 ? -7.791 38.151 18.478 1.00 35.42 83 ILE B O 1
ATOM 2475 N N . ASP B 1 84 ? -7.972 36.225 17.318 1.00 39.12 84 ASP B N 1
ATOM 2476 C CA . ASP B 1 84 ? -7.639 35.334 18.440 1.00 40.87 84 ASP B CA 1
ATOM 2477 C C . ASP B 1 84 ? -6.251 34.740 18.341 1.00 39.06 84 ASP B C 1
ATOM 2478 O O . ASP B 1 84 ? -5.786 34.086 19.277 1.00 38.92 84 ASP B O 1
ATOM 2483 N N . LYS B 1 85 ? -5.607 34.909 17.197 1.00 37.05 85 LYS B N 1
ATOM 2484 C CA . LYS B 1 85 ? -4.281 34.349 17.023 1.00 35.85 85 LYS B CA 1
ATOM 2485 C C . LYS B 1 85 ? -3.535 34.970 15.854 1.00 35.57 85 LYS B C 1
ATOM 2486 O O . LYS B 1 85 ? -4.099 35.225 14.787 1.00 33.44 85 LYS B O 1
ATOM 2492 N N . ILE B 1 86 ? -2.254 35.212 16.081 1.00 32.76 86 ILE B N 1
ATOM 2493 C CA . ILE B 1 86 ? -1.379 35.761 15.065 1.00 32.23 86 ILE B CA 1
ATOM 2494 C C . ILE B 1 86 ? -0.087 34.971 15.153 1.00 31.45 86 ILE B C 1
ATOM 2495 O O . ILE B 1 86 ? 0.495 34.844 16.235 1.00 31.37 86 ILE B O 1
ATOM 2500 N N . LYS B 1 87 ? 0.342 34.417 14.028 1.00 32.43 87 LYS B N 1
ATOM 2501 C CA . LYS B 1 87 ? 1.590 33.672 13.991 1.00 33.27 87 LYS B CA 1
ATOM 2502 C C . LYS B 1 87 ? 2.402 34.120 12.787 1.00 32.57 87 LYS B C 1
ATOM 2503 O O . LYS B 1 87 ? 1.905 34.142 11.668 1.00 32.53 87 LYS B O 1
ATOM 2509 N N . VAL B 1 88 ? 3.648 34.499 13.034 1.00 30.93 88 VAL B N 1
ATOM 2510 C CA . VAL B 1 88 ? 4.544 34.924 11.975 1.00 29.70 88 VAL B CA 1
ATOM 2511 C C . VAL B 1 88 ? 5.611 33.850 11.824 1.00 30.10 88 VAL B C 1
ATOM 2512 O O . VAL B 1 88 ? 6.101 33.314 12.818 1.00 31.46 88 VAL B O 1
ATOM 2516 N N . GLU B 1 89 ? 5.937 33.513 10.581 1.00 29.81 89 GLU B N 1
ATOM 2517 C CA . GLU B 1 89 ? 6.964 32.526 10.288 1.00 31.81 89 GLU B CA 1
ATOM 2518 C C . GLU B 1 89 ? 7.923 33.166 9.297 1.00 31.27 89 GLU B C 1
ATOM 2519 O O . GLU B 1 89 ? 7.498 33.701 8.272 1.00 31.30 89 GLU B O 1
ATOM 2525 N N . TRP B 1 90 ? 9.213 33.120 9.604 1.00 30.00 90 TRP B N 1
ATOM 2526 C CA . TRP B 1 90 ? 10.212 33.721 8.732 1.00 30.00 90 TRP B CA 1
ATOM 2527 C C . TRP B 1 90 ? 10.636 32.727 7.673 1.00 30.24 90 TRP B C 1
ATOM 2528 O O . TRP B 1 90 ? 11.128 31.643 7.982 1.00 29.19 90 TRP B O 1
ATOM 2539 N N . LEU B 1 91 ? 10.441 33.124 6.418 1.00 30.73 91 LEU B N 1
ATOM 2540 C CA . LEU B 1 91 ? 10.729 32.283 5.267 1.00 32.22 91 LEU B CA 1
ATOM 2541 C C . LEU B 1 91 ? 12.190 31.909 5.092 1.00 33.81 91 LEU B C 1
ATOM 2542 O O . LEU B 1 91 ? 12.498 30.858 4.534 1.00 33.78 91 LEU B O 1
ATOM 2547 N N . ALA B 1 92 ? 13.085 32.761 5.575 1.00 34.32 92 ALA B N 1
ATOM 2548 C CA . ALA B 1 92 ? 14.510 32.498 5.453 1.00 37.00 92 ALA B CA 1
ATOM 2549 C C . ALA B 1 92 ? 14.914 31.214 6.176 1.00 38.85 92 ALA B C 1
ATOM 2550 O O . ALA B 1 92 ? 15.991 30.671 5.923 1.00 38.47 92 ALA B O 1
ATOM 2552 N N . LEU B 1 93 ? 14.054 30.732 7.073 1.00 39.97 93 LEU B N 1
ATOM 2553 C CA . LEU B 1 93 ? 14.336 29.506 7.818 1.00 43.76 93 LEU B CA 1
ATOM 2554 C C . LEU B 1 93 ? 13.978 28.285 6.984 1.00 47.60 93 LEU B C 1
ATOM 2555 O O . LEU B 1 93 ? 14.312 27.154 7.343 1.00 49.07 93 LEU B O 1
ATOM 2560 N N . GLU B 1 94 ? 13.287 28.520 5.874 1.00 50.70 94 GLU B N 1
ATOM 2561 C CA . GLU B 1 94 ? 12.891 27.437 4.982 1.00 54.16 94 GLU B CA 1
ATOM 2562 C C . GLU B 1 94 ? 13.877 27.343 3.824 1.00 53.85 94 GLU B C 1
ATOM 2563 O O . GLU B 1 94 ? 14.039 26.284 3.222 1.00 54.91 94 GLU B O 1
ATOM 2569 N N . SER B 1 95 ? 14.547 28.454 3.526 1.00 54.99 95 SER B N 1
ATOM 2570 C CA . SER B 1 95 ? 15.508 28.492 2.433 1.00 55.08 95 SER B CA 1
ATOM 2571 C C . SER B 1 95 ? 16.184 29.839 2.278 1.00 56.34 95 SER B C 1
ATOM 2572 O O . SER B 1 95 ? 15.638 30.869 2.676 1.00 56.44 95 SER B O 1
ATOM 2575 N N . GLU B 1 96 ? 17.377 29.837 1.692 1.00 56.90 96 GLU B N 1
ATOM 2576 C CA . GLU B 1 96 ? 18.060 31.091 1.424 1.00 59.15 96 GLU B CA 1
ATOM 2577 C C . GLU B 1 96 ? 17.145 31.676 0.356 1.00 57.56 96 GLU B C 1
ATOM 2578 O O . GLU B 1 96 ? 15.935 31.454 0.384 1.00 59.09 96 GLU B O 1
ATOM 2584 N N . MET B 1 97 ? 17.703 32.400 -0.601 1.00 54.52 97 MET B N 1
ATOM 2585 C CA . MET B 1 97 ? 16.876 32.975 -1.650 1.00 50.13 97 MET B CA 1
ATOM 2586 C C . MET B 1 97 ? 15.870 33.940 -1.036 1.00 46.55 97 MET B C 1
ATOM 2587 O O . MET B 1 97 ? 15.352 34.822 -1.720 1.00 48.28 97 MET B O 1
ATOM 2592 N N . TYR B 1 98 ? 15.586 33.755 0.251 1.00 44.21 98 TYR B N 1
ATOM 2593 C CA . TYR B 1 98 ? 14.664 34.620 0.978 1.00 40.99 98 TYR B CA 1
ATOM 2594 C C . TYR B 1 98 ? 15.450 35.599 1.831 1.00 39.28 98 TYR B C 1
ATOM 2595 O O . TYR B 1 98 ? 16.463 35.240 2.433 1.00 41.09 98 TYR B O 1
ATOM 2604 N N . ASP B 1 99 ? 14.981 36.838 1.870 1.00 37.21 99 ASP B N 1
ATOM 2605 C CA . ASP B 1 99 ? 15.606 37.872 2.676 1.00 35.74 99 ASP B CA 1
ATOM 2606 C C . ASP B 1 99 ? 15.164 37.531 4.109 1.00 35.56 99 ASP B C 1
ATOM 2607 O O . ASP B 1 99 ? 14.134 36.881 4.306 1.00 33.23 99 ASP B O 1
ATOM 2612 N N . THR B 1 100 ? 15.945 37.932 5.107 1.00 32.99 100 THR B N 1
ATOM 2613 C CA . THR B 1 100 ? 15.587 37.633 6.490 1.00 30.21 100 THR B CA 1
ATOM 2614 C C . THR B 1 100 ? 14.359 38.421 6.918 1.00 30.49 100 THR B C 1
ATOM 2615 O O . THR B 1 100 ? 13.812 38.214 8.001 1.00 31.50 100 THR B O 1
ATOM 2619 N N . ARG B 1 101 ? 13.922 39.330 6.058 1.00 28.90 101 ARG B N 1
ATOM 2620 C CA . ARG B 1 101 ? 12.749 40.137 6.350 1.00 28.84 101 ARG B CA 1
ATOM 2621 C C . ARG B 1 101 ? 11.491 39.463 5.806 1.00 27.09 101 ARG B C 1
ATOM 2622 O O . ARG B 1 101 ? 10.386 39.879 6.117 1.00 29.71 101 ARG B O 1
ATOM 2630 N N . ASP B 1 102 ? 11.669 38.420 5.000 1.00 28.60 102 ASP B N 1
ATOM 2631 C CA . ASP B 1 102 ? 10.542 37.715 4.388 1.00 28.25 102 ASP B CA 1
ATOM 2632 C C . ASP B 1 102 ? 9.789 36.870 5.407 1.00 29.69 102 ASP B C 1
ATOM 2633 O O . ASP B 1 102 ? 10.403 36.147 6.195 1.00 28.32 102 ASP B O 1
ATOM 2638 N N . PHE B 1 103 ? 8.460 36.958 5.383 1.00 28.66 103 PHE B N 1
ATOM 2639 C CA . PHE B 1 103 ? 7.645 36.225 6.346 1.00 28.27 103 PHE B CA 1
ATOM 2640 C C . PHE B 1 103 ? 6.207 36.000 5.901 1.00 29.15 103 PHE B C 1
ATOM 2641 O O . PHE B 1 103 ? 5.695 36.685 5.013 1.00 28.44 103 PHE B O 1
ATOM 2649 N N . SER B 1 104 ? 5.568 35.023 6.537 1.00 28.71 104 SER B N 1
ATOM 2650 C CA . SER B 1 104 ? 4.166 34.729 6.293 1.00 28.17 104 SER B CA 1
ATOM 2651 C C . SER B 1 104 ? 3.527 35.057 7.634 1.00 28.19 104 SER B C 1
ATOM 2652 O O . SER B 1 104 ? 4.128 34.822 8.691 1.00 27.76 104 SER B O 1
ATOM 2655 N N . ILE B 1 105 ? 2.333 35.631 7.601 1.00 26.11 105 ILE B N 1
ATOM 2656 C CA . ILE B 1 105 ? 1.636 35.965 8.821 1.00 27.58 105 ILE B CA 1
ATOM 2657 C C . ILE B 1 105 ? 0.241 35.363 8.730 1.00 28.24 105 ILE B C 1
ATOM 2658 O O . ILE B 1 105 ? -0.453 35.525 7.725 1.00 25.25 105 ILE B O 1
ATOM 2663 N N . THR B 1 106 ? -0.141 34.634 9.770 1.00 28.62 106 THR B N 1
ATOM 2664 C CA . THR B 1 106 ? -1.450 33.989 9.797 1.00 28.19 106 THR B CA 1
ATOM 2665 C C . THR B 1 106 ? -2.331 34.554 10.899 1.00 29.06 106 THR B C 1
ATOM 2666 O O . THR B 1 106 ? -1.935 34.594 12.065 1.00 30.63 106 THR B O 1
ATOM 2670 N N . PHE B 1 107 ? -3.528 34.992 10.520 1.00 28.63 107 PHE B N 1
ATOM 2671 C CA . PHE B 1 107 ? -4.484 35.540 11.468 1.00 28.05 107 PHE B CA 1
ATOM 2672 C C . PHE B 1 107 ? -5.685 34.613 11.597 1.00 30.04 107 PHE B C 1
ATOM 2673 O O . PHE B 1 107 ? -6.075 33.965 10.629 1.00 27.36 107 PHE B O 1
ATOM 2681 N N . HIS B 1 108 ? -6.255 34.552 12.797 1.00 30.73 108 HIS B N 1
ATOM 2682 C CA . HIS B 1 108 ? -7.485 33.798 12.996 1.00 33.41 108 HIS B CA 1
ATOM 2683 C C . HIS B 1 108 ? -8.488 34.781 13.577 1.00 33.54 108 HIS B C 1
ATOM 2684 O O . HIS B 1 108 ? -8.237 35.412 14.604 1.00 33.66 108 HIS B O 1
ATOM 2691 N N . PHE B 1 109 ? -9.606 34.948 12.882 1.00 35.82 109 PHE B N 1
ATOM 2692 C CA . PHE B 1 109 ? -10.665 35.838 13.332 1.00 37.62 109 PHE B CA 1
ATOM 2693 C C . PHE B 1 109 ? -11.768 34.952 13.908 1.00 39.33 109 PHE B C 1
ATOM 2694 O O . PHE B 1 109 ? -12.179 33.989 13.268 1.00 37.72 109 PHE B O 1
ATOM 2702 N N . HIS B 1 110 ? -12.227 35.271 15.114 1.00 41.85 110 HIS B N 1
ATOM 2703 C CA . HIS B 1 110 ? -13.292 34.502 15.752 1.00 46.53 110 HIS B CA 1
ATOM 2704 C C . HIS B 1 110 ? -14.603 34.838 15.056 1.00 46.43 110 HIS B C 1
ATOM 2705 O O . HIS B 1 110 ? -15.554 34.056 15.078 1.00 45.96 110 HIS B O 1
ATOM 2712 N N . GLY B 1 111 ? -14.643 36.014 14.441 1.00 45.04 111 GLY B N 1
ATOM 2713 C CA . GLY B 1 111 ? -15.833 36.443 13.732 1.00 45.87 111 GLY B CA 1
ATOM 2714 C C . GLY B 1 111 ? -16.899 37.079 14.604 1.00 45.62 111 GLY B C 1
ATOM 2715 O O . GLY B 1 111 ? -16.722 37.260 15.809 1.00 45.67 111 GLY B O 1
ATOM 2716 N N . ILE B 1 112 ? -18.009 37.440 13.971 1.00 45.52 112 ILE B N 1
ATOM 2717 C CA . ILE B 1 112 ? -19.139 38.042 14.660 1.00 45.96 112 ILE B CA 1
ATOM 2718 C C . ILE B 1 112 ? -20.412 37.450 14.073 1.00 46.63 112 ILE B C 1
ATOM 2719 O O . ILE B 1 112 ? -20.673 37.581 12.877 1.00 45.66 112 ILE B O 1
ATOM 2724 N N . GLU B 1 113 ? -21.194 36.795 14.923 1.00 47.91 113 GLU B N 1
ATOM 2725 C CA . GLU B 1 113 ? -22.438 36.173 14.498 1.00 49.68 113 GLU B CA 1
ATOM 2726 C C . GLU B 1 113 ? -23.301 37.098 13.651 1.00 48.37 113 GLU B C 1
ATOM 2727 O O . GLU B 1 113 ? -23.648 38.197 14.076 1.00 46.03 113 GLU B O 1
ATOM 2733 N N . GLY B 1 114 ? -23.629 36.637 12.447 1.00 47.58 114 GLY B N 1
ATOM 2734 C CA . GLY B 1 114 ? -24.472 37.398 11.542 1.00 48.23 114 GLY B CA 1
ATOM 2735 C C . GLY B 1 114 ? -23.837 38.547 10.778 1.00 48.57 114 GLY B C 1
ATOM 2736 O O . GLY B 1 114 ? -24.546 39.294 10.103 1.00 47.76 114 GLY B O 1
ATOM 2737 N N . ASP B 1 115 ? -22.516 38.697 10.861 1.00 48.36 115 ASP B N 1
ATOM 2738 C CA . ASP B 1 115 ? -21.860 39.799 10.158 1.00 47.33 115 ASP B CA 1
ATOM 2739 C C . ASP B 1 115 ? -20.470 39.492 9.614 1.00 46.28 115 ASP B C 1
ATOM 2740 O O . ASP B 1 115 ? -20.150 39.846 8.481 1.00 46.75 115 ASP B O 1
ATOM 2745 N N . PHE B 1 116 ? -19.649 38.826 10.416 1.00 45.10 116 PHE B N 1
ATOM 2746 C CA . PHE B 1 116 ? -18.279 38.509 10.019 1.00 44.25 116 PHE B CA 1
ATOM 2747 C C . PHE B 1 116 ? -17.997 37.058 10.388 1.00 44.97 116 PHE B C 1
ATOM 2748 O O . PHE B 1 116 ? -18.136 36.671 11.545 1.00 45.79 116 PHE B O 1
ATOM 2756 N N . LYS B 1 117 ? -17.599 36.249 9.414 1.00 45.39 117 LYS B N 1
ATOM 2757 C CA . LYS B 1 117 ? -17.360 34.842 9.701 1.00 46.67 117 LYS B CA 1
ATOM 2758 C C . LYS B 1 117 ? -15.988 34.478 10.250 1.00 46.17 117 LYS B C 1
ATOM 2759 O O . LYS B 1 117 ? -14.984 35.142 9.970 1.00 44.87 117 LYS B O 1
ATOM 2765 N N . GLU B 1 118 ? -15.966 33.424 11.060 1.00 43.42 118 GLU B N 1
ATOM 2766 C CA . GLU B 1 118 ? -14.733 32.924 11.650 1.00 42.69 118 GLU B CA 1
ATOM 2767 C C . GLU B 1 118 ? -13.898 32.430 10.487 1.00 40.21 118 GLU B C 1
ATOM 2768 O O . GLU B 1 118 ? -14.409 31.741 9.605 1.00 39.57 118 GLU B O 1
ATOM 2774 N N . GLN B 1 119 ? -12.616 32.785 10.474 1.00 36.43 119 GLN B N 1
ATOM 2775 C CA . GLN B 1 119 ? -11.750 32.370 9.381 1.00 33.88 119 GLN B CA 1
ATOM 2776 C C . GLN B 1 119 ? -10.271 32.538 9.702 1.00 31.78 119 GLN B C 1
ATOM 2777 O O . GLN B 1 119 ? -9.899 33.305 10.593 1.00 29.68 119 GLN B O 1
ATOM 2783 N N . GLN B 1 120 ? -9.446 31.797 8.974 1.00 32.57 120 GLN B N 1
ATOM 2784 C CA . GLN B 1 120 ? -8.001 31.853 9.128 1.00 34.28 120 GLN B CA 1
ATOM 2785 C C . GLN B 1 120 ? -7.429 32.308 7.794 1.00 34.00 120 GLN B C 1
ATOM 2786 O O . GLN B 1 120 ? -7.672 31.687 6.750 1.00 34.04 120 GLN B O 1
ATOM 2792 N N . VAL B 1 121 ? -6.661 33.392 7.835 1.00 33.74 121 VAL B N 1
ATOM 2793 C CA . VAL B 1 121 ? -6.073 33.953 6.630 1.00 30.43 121 VAL B CA 1
ATOM 2794 C C . VAL B 1 121 ? -4.565 34.117 6.788 1.00 30.58 121 VAL B C 1
ATOM 2795 O O . VAL B 1 121 ? -4.092 34.590 7.827 1.00 28.78 121 VAL B O 1
ATOM 2799 N N . THR B 1 122 ? -3.828 33.710 5.761 1.00 28.31 122 THR B N 1
ATOM 2800 C CA . THR B 1 122 ? -2.367 33.810 5.749 1.00 28.87 122 THR B CA 1
ATOM 2801 C C . THR B 1 122 ? -1.919 34.709 4.594 1.00 28.52 122 THR B C 1
ATOM 2802 O O . THR B 1 122 ? -2.370 34.530 3.462 1.00 29.18 122 THR B O 1
ATOM 2806 N N . LYS B 1 123 ? -1.040 35.672 4.874 1.00 26.86 123 LYS B N 1
ATOM 2807 C CA . LYS B 1 123 ? -0.530 36.558 3.823 1.00 25.51 123 LYS B CA 1
ATOM 2808 C C . LYS B 1 123 ? 0.988 36.450 3.841 1.00 26.10 123 LYS B C 1
ATOM 2809 O O . LYS B 1 123 ? 1.598 36.384 4.911 1.00 25.71 123 LYS B O 1
ATOM 2815 N N . VAL B 1 124 ? 1.589 36.421 2.656 1.00 27.64 124 VAL B N 1
ATOM 2816 C CA . VAL B 1 124 ? 3.035 36.272 2.528 1.00 28.94 124 VAL B CA 1
ATOM 2817 C C . VAL B 1 124 ? 3.701 37.533 2.011 1.00 29.27 124 VAL B C 1
ATOM 2818 O O . VAL B 1 124 ? 3.277 38.091 1.003 1.00 29.10 124 VAL B O 1
ATOM 2822 N N . PHE B 1 125 ? 4.759 37.960 2.697 1.00 29.36 125 PHE B N 1
ATOM 2823 C CA . PHE B 1 125 ? 5.488 39.170 2.320 1.00 27.99 125 PHE B CA 1
ATOM 2824 C C . PHE B 1 125 ? 6.929 38.817 1.984 1.00 29.26 125 PHE B C 1
ATOM 2825 O O . PHE B 1 125 ? 7.585 38.109 2.739 1.00 27.14 125 PHE B O 1
ATOM 2833 N N . GLN B 1 126 ? 7.409 39.312 0.845 1.00 29.26 126 GLN B N 1
ATOM 2834 C CA . GLN B 1 126 ? 8.761 39.030 0.383 1.00 32.80 126 GLN B CA 1
ATOM 2835 C C . GLN B 1 126 ? 9.418 40.285 -0.159 1.00 33.85 126 GLN B C 1
ATOM 2836 O O . GLN B 1 126 ? 8.766 41.104 -0.803 1.00 33.94 126 GLN B O 1
ATOM 2842 N N . ILE B 1 127 ? 10.719 40.401 0.072 1.00 34.18 127 ILE B N 1
ATOM 2843 C CA . ILE B 1 127 ? 11.482 41.544 -0.408 1.00 34.52 127 ILE B CA 1
ATOM 2844 C C . ILE B 1 127 ? 11.787 41.411 -1.900 1.00 34.99 127 ILE B C 1
ATOM 2845 O O . ILE B 1 127 ? 12.118 40.332 -2.375 1.00 33.75 127 ILE B O 1
ATOM 2850 N N . LYS B 1 128 ? 11.660 42.519 -2.627 1.00 36.76 128 LYS B N 1
ATOM 2851 C CA . LYS B 1 128 ? 11.992 42.567 -4.049 1.00 39.03 128 LYS B CA 1
ATOM 2852 C C . LYS B 1 128 ? 12.846 43.818 -4.230 1.00 40.41 128 LYS B C 1
ATOM 2853 O O . LYS B 1 128 ? 12.598 44.833 -3.582 1.00 39.84 128 LYS B O 1
ATOM 2859 N N . LYS B 1 129 ? 13.842 43.745 -5.107 1.00 44.89 129 LYS B N 1
ATOM 2860 C CA . LYS B 1 129 ? 14.726 44.885 -5.350 1.00 48.65 129 LYS B CA 1
ATOM 2861 C C . LYS B 1 129 ? 14.303 45.686 -6.573 1.00 49.37 129 LYS B C 1
ATOM 2862 O O . LYS B 1 129 ? 13.605 45.174 -7.447 1.00 51.09 129 LYS B O 1
ATOM 2868 N N . ASP B 1 136 ? 18.206 48.299 1.235 1.00 59.94 136 ASP B N 1
ATOM 2869 C CA . ASP B 1 136 ? 17.472 48.488 -0.009 1.00 58.34 136 ASP B CA 1
ATOM 2870 C C . ASP B 1 136 ? 16.435 47.373 -0.177 1.00 55.86 136 ASP B C 1
ATOM 2871 O O . ASP B 1 136 ? 16.391 46.431 0.617 1.00 55.90 136 ASP B O 1
ATOM 2876 N N . GLY B 1 137 ? 15.604 47.486 -1.208 1.00 52.25 137 GLY B N 1
ATOM 2877 C CA . GLY B 1 137 ? 14.577 46.488 -1.443 1.00 47.80 137 GLY B CA 1
ATOM 2878 C C . GLY B 1 137 ? 13.273 46.916 -0.800 1.00 45.11 137 GLY B C 1
ATOM 2879 O O . GLY B 1 137 ? 13.264 47.758 0.098 1.00 45.71 137 GLY B O 1
ATOM 2880 N N . ILE B 1 138 ? 12.164 46.343 -1.251 1.00 41.78 138 ILE B N 1
ATOM 2881 C CA . ILE B 1 138 ? 10.865 46.699 -0.694 1.00 38.32 138 ILE B CA 1
ATOM 2882 C C . ILE B 1 138 ? 10.002 45.456 -0.569 1.00 36.03 138 ILE B C 1
ATOM 2883 O O . ILE B 1 138 ? 10.132 44.529 -1.364 1.00 34.59 138 ILE B O 1
ATOM 2888 N N . LEU B 1 139 ? 9.130 45.440 0.433 1.00 34.48 139 LEU B N 1
ATOM 2889 C CA . LEU B 1 139 ? 8.253 44.294 0.635 1.00 33.93 139 LEU B CA 1
ATOM 2890 C C . LEU B 1 139 ? 7.175 44.242 -0.435 1.00 32.77 139 LEU B C 1
ATOM 2891 O O . LEU B 1 139 ? 6.691 45.282 -0.896 1.00 32.71 139 LEU B O 1
ATOM 2896 N N . THR B 1 140 ? 6.810 43.024 -0.824 1.00 31.37 140 THR B N 1
ATOM 2897 C CA . THR B 1 140 ? 5.758 42.798 -1.805 1.00 28.53 140 THR B CA 1
ATOM 2898 C C . THR B 1 140 ? 4.940 41.605 -1.300 1.00 29.00 140 THR B C 1
ATOM 2899 O O . THR B 1 140 ? 5.356 40.914 -0.366 1.00 27.05 140 THR B O 1
ATOM 2903 N N . SER B 1 141 ? 3.788 41.364 -1.913 1.00 27.97 141 SER B N 1
ATOM 2904 C CA . SER B 1 141 ? 2.923 40.272 -1.476 1.00 29.86 141 SER B CA 1
ATOM 2905 C C . SER B 1 141 ? 1.930 39.924 -2.572 1.00 31.09 141 SER B C 1
ATOM 2906 O O . SER B 1 141 ? 1.838 40.621 -3.585 1.00 29.88 141 SER B O 1
ATOM 2909 N N . GLU B 1 142 ? 1.196 38.836 -2.356 1.00 32.97 142 GLU B N 1
ATOM 2910 C CA . GLU B 1 142 ? 0.173 38.382 -3.292 1.00 33.16 142 GLU B CA 1
ATOM 2911 C C . GLU B 1 142 ? -1.168 38.589 -2.599 1.00 32.74 142 GLU B C 1
ATOM 2912 O O . GLU B 1 142 ? -1.265 38.483 -1.378 1.00 31.45 142 GLU B O 1
ATOM 2918 N N . PRO B 1 143 ? -2.220 38.900 -3.363 1.00 31.93 143 PRO B N 1
ATOM 2919 C CA . PRO B 1 143 ? -3.515 39.094 -2.715 1.00 31.05 143 PRO B CA 1
ATOM 2920 C C . PRO B 1 143 ? -3.920 37.738 -2.148 1.00 31.07 143 PRO B C 1
ATOM 2921 O O . PRO B 1 143 ? -3.565 36.703 -2.715 1.00 29.07 143 PRO B O 1
ATOM 2925 N N . VAL B 1 144 ? -4.630 37.755 -1.026 1.00 32.73 144 VAL B N 1
ATOM 2926 C CA . VAL B 1 144 ? -5.116 36.532 -0.391 1.00 34.03 144 VAL B CA 1
ATOM 2927 C C . VAL B 1 144 ? -6.587 36.729 -0.054 1.00 33.38 144 VAL B C 1
ATOM 2928 O O . VAL B 1 144 ? -6.993 37.786 0.445 1.00 32.15 144 VAL B O 1
ATOM 2932 N N . PRO B 1 145 ? -7.409 35.705 -0.308 1.00 33.97 145 PRO B N 1
ATOM 2933 C CA . PRO B 1 145 ? -8.840 35.806 -0.020 1.00 35.19 145 PRO B CA 1
ATOM 2934 C C . PRO B 1 145 ? -9.187 36.008 1.453 1.00 35.11 145 PRO B C 1
ATOM 2935 O O . PRO B 1 145 ? -8.534 35.470 2.348 1.00 35.87 145 PRO B O 1
ATOM 2939 N N . ILE B 1 146 ? -10.230 36.788 1.695 1.00 35.95 146 ILE B N 1
ATOM 2940 C CA . ILE B 1 146 ? -10.715 37.018 3.041 1.00 36.67 146 ILE B CA 1
ATOM 2941 C C . ILE B 1 146 ? -12.166 37.433 2.867 1.00 38.15 146 ILE B C 1
ATOM 2942 O O . ILE B 1 146 ? -12.477 38.244 1.993 1.00 36.93 146 ILE B O 1
ATOM 2947 N N . GLU B 1 147 ? -13.067 36.859 3.659 1.00 38.48 147 GLU B N 1
ATOM 2948 C CA . GLU B 1 147 ? -14.463 37.234 3.514 1.00 40.17 147 GLU B CA 1
ATOM 2949 C C . GLU B 1 147 ? -14.733 38.486 4.320 1.00 39.91 147 GLU B C 1
ATOM 2950 O O . GLU B 1 147 ? -14.643 38.481 5.549 1.00 38.72 147 GLU B O 1
ATOM 2956 N N . TRP B 1 148 ? -15.052 39.566 3.612 1.00 38.99 148 TRP B N 1
ATOM 2957 C CA . TRP B 1 148 ? -15.327 40.852 4.236 1.00 40.94 148 TRP B CA 1
ATOM 2958 C C . TRP B 1 148 ? -16.594 40.816 5.069 1.00 43.08 148 TRP B C 1
ATOM 2959 O O . TRP B 1 148 ? -17.495 40.016 4.816 1.00 43.69 148 TRP B O 1
ATOM 2970 N N . PRO B 1 149 ? -16.678 41.689 6.080 1.00 44.03 149 PRO B N 1
ATOM 2971 C CA . PRO B 1 149 ? -17.861 41.745 6.937 1.00 45.55 149 PRO B CA 1
ATOM 2972 C C . PRO B 1 149 ? -19.079 42.054 6.069 1.00 47.52 149 PRO B C 1
ATOM 2973 O O . PRO B 1 149 ? -18.982 42.792 5.086 1.00 46.58 149 PRO B O 1
ATOM 2977 N N . GLN B 1 150 ? -20.219 41.480 6.430 1.00 49.56 150 GLN B N 1
ATOM 2978 C CA . GLN B 1 150 ? -21.455 41.705 5.694 1.00 51.62 150 GLN B CA 1
ATOM 2979 C C . GLN B 1 150 ? -21.770 43.192 5.783 1.00 50.36 150 GLN B C 1
ATOM 2980 O O . GLN B 1 150 ? -22.343 43.784 4.870 1.00 50.08 150 GLN B O 1
ATOM 2986 N N . SER B 1 151 ? -21.363 43.788 6.896 1.00 49.68 151 SER B N 1
ATOM 2987 C CA . SER B 1 151 ? -21.581 45.200 7.165 1.00 49.93 151 SER B CA 1
ATOM 2988 C C . SER B 1 151 ? -20.822 46.117 6.198 1.00 50.09 151 SER B C 1
ATOM 2989 O O . SER B 1 151 ? -21.086 47.318 6.140 1.00 49.34 151 SER B O 1
ATOM 2992 N N . TYR B 1 152 ? -19.889 45.543 5.441 1.00 49.18 152 TYR B N 1
ATOM 2993 C CA . TYR B 1 152 ? -19.073 46.302 4.490 1.00 48.47 152 TYR B CA 1
ATOM 2994 C C . TYR B 1 152 ? -19.479 46.120 3.030 1.00 50.51 152 TYR B C 1
ATOM 2995 O O . TYR B 1 152 ? -18.716 46.467 2.126 1.00 49.96 152 TYR B O 1
ATOM 3004 N N . ASP B 1 153 ? -20.667 45.579 2.788 1.00 52.95 153 ASP B N 1
ATOM 3005 C CA . ASP B 1 153 ? -21.113 45.367 1.414 1.00 55.44 153 ASP B CA 1
ATOM 3006 C C . ASP B 1 153 ? -21.110 46.643 0.576 1.00 54.36 153 ASP B C 1
ATOM 3007 O O . ASP B 1 153 ? -20.813 46.600 -0.616 1.00 54.37 153 ASP B O 1
ATOM 3012 N N . SER B 1 154 ? -21.431 47.774 1.197 1.00 53.55 154 SER B N 1
ATOM 3013 C CA . SER B 1 154 ? -21.478 49.047 0.482 1.00 53.97 154 SER B CA 1
ATOM 3014 C C . SER B 1 154 ? -20.107 49.591 0.081 1.00 52.79 154 SER B C 1
ATOM 3015 O O . SER B 1 154 ? -20.007 50.418 -0.827 1.00 51.78 154 SER B O 1
ATOM 3018 N N . ILE B 1 155 ? -19.053 49.140 0.755 1.00 51.37 155 ILE B N 1
ATOM 3019 C CA . ILE B 1 155 ? -17.710 49.606 0.431 1.00 49.47 155 ILE B CA 1
ATOM 3020 C C . ILE B 1 155 ? -16.829 48.460 -0.040 1.00 48.82 155 ILE B C 1
ATOM 3021 O O . ILE B 1 155 ? -15.627 48.629 -0.229 1.00 48.11 155 ILE B O 1
ATOM 3026 N N . ASN B 1 156 ? -17.438 47.295 -0.234 1.00 48.24 156 ASN B N 1
ATOM 3027 C CA . ASN B 1 156 ? -16.717 46.112 -0.689 1.00 48.04 156 ASN 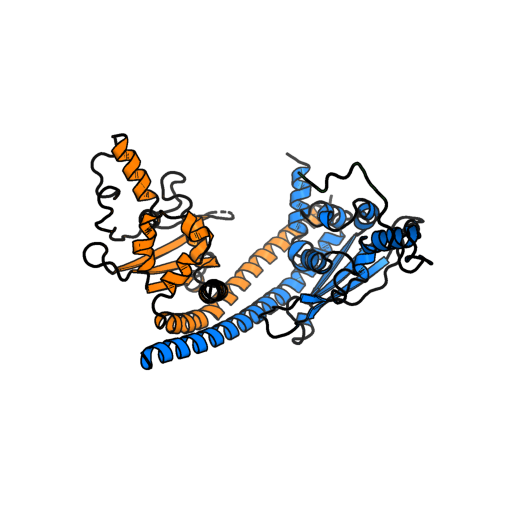B CA 1
ATOM 3028 C C . ASN B 1 156 ? -16.391 46.266 -2.171 1.00 49.87 156 ASN B C 1
ATOM 3029 O O . ASN B 1 156 ? -17.291 46.394 -2.999 1.00 49.96 156 ASN B O 1
ATOM 3034 N N . PRO B 1 157 ? -15.095 46.245 -2.525 1.00 51.15 157 PRO B N 1
ATOM 3035 C CA . PRO B 1 157 ? -14.623 46.384 -3.908 1.00 51.93 157 PRO B CA 1
ATOM 3036 C C . PRO B 1 157 ? -15.191 45.346 -4.871 1.00 52.10 157 PRO B C 1
ATOM 3037 O O . PRO B 1 157 ? -15.453 45.641 -6.038 1.00 51.55 157 PRO B O 1
ATOM 3041 N N . ASP B 1 158 ? -15.369 44.128 -4.378 1.00 52.46 158 ASP B N 1
ATOM 3042 C CA . ASP B 1 158 ? -15.898 43.049 -5.198 1.00 52.31 158 ASP B CA 1
ATOM 3043 C C . ASP B 1 158 ? -17.406 43.180 -5.417 1.00 52.86 158 ASP B C 1
ATOM 3044 O O . ASP B 1 158 ? -17.961 42.558 -6.320 1.00 52.75 158 ASP B O 1
ATOM 3049 N N . LEU B 1 159 ? -18.064 43.997 -4.600 1.00 53.02 159 LEU B N 1
ATOM 3050 C CA . LEU B 1 159 ? -19.507 44.181 -4.717 1.00 54.98 159 LEU B CA 1
ATOM 3051 C C . LEU B 1 159 ? -19.912 45.473 -5.423 1.00 56.36 159 LEU B C 1
ATOM 3052 O O . LEU B 1 159 ? -20.659 45.433 -6.399 1.00 57.50 159 LEU B O 1
ATOM 3057 N N . ILE B 1 160 ? -19.423 46.608 -4.923 1.00 57.53 160 ILE B N 1
ATOM 3058 C CA . ILE B 1 160 ? -19.741 47.923 -5.485 1.00 59.17 160 ILE B CA 1
ATOM 3059 C C . ILE B 1 160 ? -20.054 47.879 -6.977 1.00 60.62 160 ILE B C 1
ATOM 3060 O O . ILE B 1 160 ? -19.216 47.496 -7.795 1.00 60.03 160 ILE B O 1
ATOM 3065 N N . LYS B 1 161 ? -21.277 48.268 -7.319 1.00 62.63 161 LYS B N 1
ATOM 3066 C CA . LYS B 1 161 ? -21.723 48.286 -8.703 1.00 65.81 161 LYS B CA 1
ATOM 3067 C C . LYS B 1 161 ? -21.576 49.704 -9.245 1.00 67.28 161 LYS B C 1
ATOM 3068 O O . LYS B 1 161 ? -22.220 50.636 -8.762 1.00 67.17 161 LYS B O 1
ATOM 3074 N N . ASP B 1 162 ? -20.708 49.858 -10.240 1.00 69.19 162 ASP B N 1
ATOM 3075 C CA . ASP B 1 162 ? -20.445 51.155 -10.854 1.00 71.92 162 ASP B CA 1
ATOM 3076 C C . ASP B 1 162 ? -19.717 52.117 -9.921 1.00 71.34 162 ASP B C 1
ATOM 3077 O O . ASP B 1 162 ? -20.337 52.853 -9.153 1.00 70.61 162 ASP B O 1
ATOM 3082 N N . LYS B 1 163 ? -18.391 52.096 -9.991 1.00 70.36 163 LYS B N 1
ATOM 3083 C CA . LYS B 1 163 ? -17.566 52.978 -9.179 1.00 70.00 163 LYS B CA 1
ATOM 3084 C C . LYS B 1 163 ? -17.217 54.211 -10.005 1.00 69.68 163 LYS B C 1
ATOM 3085 O O . LYS B 1 163 ? -16.162 54.822 -9.827 1.00 69.87 163 LYS B O 1
ATOM 3091 N N . ARG B 1 164 ? -18.126 54.568 -10.909 1.00 69.06 164 ARG B N 1
ATOM 3092 C CA . ARG B 1 164 ? -17.948 55.718 -11.785 1.00 68.12 164 ARG B CA 1
ATOM 3093 C C . ARG B 1 164 ? -18.556 56.976 -11.172 1.00 66.44 164 ARG B C 1
ATOM 3094 O O . ARG B 1 164 ? -18.106 58.089 -11.441 1.00 66.94 164 ARG B O 1
ATOM 3102 N N . SER B 1 165 ? -19.583 56.797 -10.350 1.00 64.67 165 SER B N 1
ATOM 3103 C CA . SER B 1 165 ? -20.245 57.925 -9.704 1.00 63.12 165 SER B CA 1
ATOM 3104 C C . SER B 1 165 ? -19.385 58.467 -8.566 1.00 62.40 165 SER B C 1
ATOM 3105 O O . SER B 1 165 ? -18.592 57.734 -7.975 1.00 61.83 165 SER B O 1
ATOM 3108 N N . PRO B 1 166 ? -19.531 59.762 -8.244 1.00 61.52 166 PRO B N 1
ATOM 3109 C CA . PRO B 1 166 ? -18.755 60.381 -7.164 1.00 61.52 166 PRO B CA 1
ATOM 3110 C C . PRO B 1 166 ? -18.878 59.624 -5.836 1.00 61.85 166 PRO B C 1
ATOM 3111 O O . PRO B 1 166 ? -17.961 59.648 -5.011 1.00 60.44 166 PRO B O 1
ATOM 3115 N N . GLU B 1 167 ? -20.012 58.957 -5.632 1.00 61.55 167 GLU B N 1
ATOM 3116 C CA . GLU B 1 167 ? -20.227 58.194 -4.405 1.00 62.16 167 GLU B CA 1
ATOM 3117 C C . GLU B 1 167 ? -19.650 56.786 -4.546 1.00 60.07 167 GLU B C 1
ATOM 3118 O O . GLU B 1 167 ? -19.187 56.194 -3.568 1.00 60.39 167 GLU B O 1
ATOM 3124 N N . GLY B 1 168 ? -19.687 56.253 -5.766 1.00 58.17 168 GLY B N 1
ATOM 3125 C CA . GLY B 1 168 ? -19.150 54.928 -6.011 1.00 56.28 168 GLY B CA 1
ATOM 3126 C C . GLY B 1 168 ? -17.642 54.935 -5.834 1.00 56.28 168 GLY B C 1
ATOM 3127 O O . GLY B 1 168 ? -17.045 53.929 -5.447 1.00 56.16 168 GLY B O 1
ATOM 3128 N N . LYS B 1 169 ? -17.027 56.079 -6.123 1.00 53.97 169 LYS B N 1
ATOM 3129 C CA . LYS B 1 169 ? -15.584 56.236 -5.986 1.00 51.09 169 LYS B CA 1
ATOM 3130 C C . LYS B 1 169 ? -15.236 56.453 -4.519 1.00 50.79 169 LYS B C 1
ATOM 3131 O O . LYS B 1 169 ? -14.229 55.934 -4.028 1.00 49.49 169 LYS B O 1
ATOM 3137 N N . LYS B 1 170 ? -16.073 57.214 -3.820 1.00 49.39 170 LYS B N 1
ATOM 3138 C CA . LYS B 1 170 ? -15.841 57.481 -2.410 1.00 52.21 170 LYS B CA 1
ATOM 3139 C C . LYS B 1 170 ? -15.889 56.170 -1.638 1.00 51.97 170 LYS B C 1
ATOM 3140 O O . LYS B 1 170 ? -15.060 55.922 -0.760 1.00 52.40 170 LYS B O 1
ATOM 3146 N N . LYS B 1 171 ? -16.859 55.331 -1.983 1.00 50.44 171 LYS B N 1
ATOM 3147 C CA . LYS B 1 171 ? -17.026 54.045 -1.324 1.00 49.96 171 LYS B CA 1
ATOM 3148 C C . LYS B 1 171 ? -15.901 53.071 -1.639 1.00 48.94 171 LYS B C 1
ATOM 3149 O O . LYS B 1 171 ? -15.467 52.317 -0.766 1.00 46.81 171 LYS B O 1
ATOM 3155 N N . TYR B 1 172 ? -15.433 53.078 -2.882 1.00 47.23 172 TYR B N 1
ATOM 3156 C CA . TYR B 1 172 ? -14.337 52.199 -3.261 1.00 47.52 172 TYR B CA 1
ATOM 3157 C C . TYR B 1 172 ? -13.121 52.582 -2.418 1.00 48.32 172 TYR B C 1
ATOM 3158 O O . TYR B 1 172 ? -12.452 51.718 -1.854 1.00 47.44 172 TYR B O 1
ATOM 3167 N N . ARG B 1 173 ? -12.852 53.884 -2.333 1.00 49.06 173 ARG B N 1
ATOM 3168 C CA . ARG B 1 173 ? -11.723 54.408 -1.562 1.00 50.88 173 ARG B CA 1
ATOM 3169 C C . ARG B 1 173 ? -11.852 54.086 -0.072 1.00 49.64 173 ARG B C 1
ATOM 3170 O O . ARG B 1 173 ? -10.861 53.780 0.589 1.00 48.93 173 ARG B O 1
ATOM 3178 N N . GLN B 1 174 ? -13.070 54.173 0.456 1.00 48.58 174 GLN B N 1
ATOM 3179 C CA . GLN B 1 174 ? -13.304 53.882 1.868 1.00 48.48 174 GLN B CA 1
ATOM 3180 C C . GLN B 1 174 ? -13.001 52.424 2.197 1.00 45.39 174 GLN B C 1
ATOM 3181 O O . GLN B 1 174 ? -12.347 52.131 3.196 1.00 45.00 174 GLN B O 1
ATOM 3187 N N . GLY B 1 175 ? -13.473 51.518 1.346 1.00 42.54 175 GLY B N 1
ATOM 3188 C CA . GLY B 1 175 ? -13.255 50.101 1.568 1.00 41.19 175 GLY B CA 1
ATOM 3189 C C . GLY B 1 175 ? -11.819 49.646 1.388 1.00 41.04 175 GLY B C 1
ATOM 3190 O O . GLY B 1 175 ? -11.322 48.819 2.153 1.00 38.75 175 GLY B O 1
ATOM 3191 N N . MET B 1 176 ? -11.145 50.180 0.375 1.00 38.59 176 MET B N 1
ATOM 3192 C CA . MET B 1 176 ? -9.764 49.802 0.112 1.00 37.43 176 MET B CA 1
ATOM 3193 C C . MET B 1 176 ? -8.811 50.300 1.191 1.00 36.99 176 MET B C 1
ATOM 3194 O O . MET B 1 176 ? -7.657 49.868 1.265 1.00 36.89 176 MET B O 1
ATOM 3199 N N . LYS B 1 177 ? -9.297 51.202 2.034 1.00 37.91 177 LYS B N 1
ATOM 3200 C CA . LYS B 1 177 ? -8.481 51.739 3.111 1.00 39.84 177 LYS B CA 1
ATOM 3201 C C . LYS B 1 177 ? -8.747 51.008 4.434 1.00 38.47 177 LYS B C 1
ATOM 3202 O O . LYS B 1 177 ? -8.169 51.345 5.467 1.00 36.46 177 LYS B O 1
ATOM 3208 N N . THR B 1 178 ? -9.627 50.011 4.395 1.00 37.83 178 THR B N 1
ATOM 3209 C CA . THR B 1 178 ? -9.942 49.219 5.588 1.00 37.45 178 THR B CA 1
ATOM 3210 C C . THR B 1 178 ? -8.902 48.118 5.694 1.00 36.84 178 THR B C 1
ATOM 3211 O O . THR B 1 178 ? -8.168 47.859 4.740 1.00 37.18 178 THR B O 1
ATOM 3215 N N . ILE B 1 179 ? -8.840 47.464 6.849 1.00 33.82 179 ILE B N 1
ATOM 3216 C CA . ILE B 1 179 ? -7.876 46.394 7.044 1.00 33.07 179 ILE B CA 1
ATOM 3217 C C . ILE B 1 179 ? -8.092 45.294 6.004 1.00 32.87 179 ILE B C 1
ATOM 3218 O O . ILE B 1 179 ? -7.157 44.599 5.606 1.00 32.33 179 ILE B O 1
ATOM 3223 N N . PHE B 1 180 ? -9.326 45.141 5.547 1.00 31.23 180 PHE B N 1
ATOM 3224 C CA . PHE B 1 180 ? -9.596 44.120 4.553 1.00 32.77 180 PHE B CA 1
ATOM 3225 C C . PHE B 1 180 ? -8.955 44.453 3.203 1.00 31.60 180 PHE B C 1
ATOM 3226 O O . PHE B 1 180 ? -8.540 43.557 2.476 1.00 31.46 180 PHE B O 1
ATOM 3234 N N . GLY B 1 181 ? -8.837 45.738 2.884 1.00 30.76 181 GLY B N 1
ATOM 3235 C CA . GLY B 1 181 ? -8.204 46.113 1.631 1.00 30.64 181 GLY B CA 1
ATOM 3236 C C . GLY B 1 181 ? -6.732 45.730 1.672 1.00 29.32 181 GLY B C 1
ATOM 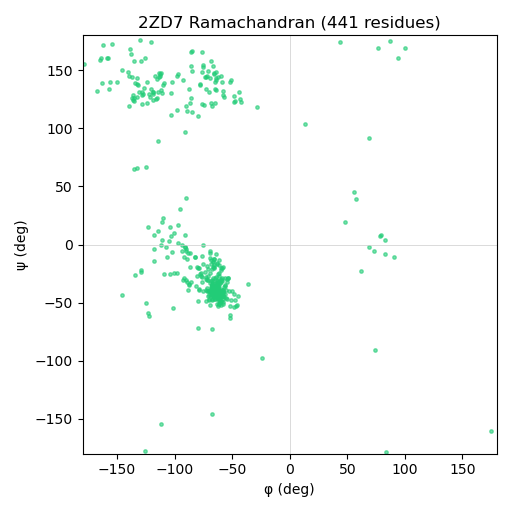3237 O O . GLY B 1 181 ? -6.110 45.441 0.644 1.00 28.41 181 GLY B O 1
ATOM 3238 N N . TRP B 1 182 ? -6.174 45.719 2.878 1.00 27.78 182 TRP B N 1
ATOM 3239 C CA . TRP B 1 182 ? -4.771 45.362 3.068 1.00 29.05 182 TRP B CA 1
ATOM 3240 C C . TRP B 1 182 ? -4.501 43.934 2.594 1.00 27.16 182 TRP B C 1
ATOM 3241 O O . TRP B 1 182 ? -3.427 43.629 2.092 1.00 26.85 182 TRP B O 1
ATOM 3252 N N . PHE B 1 183 ? -5.476 43.044 2.731 1.00 27.53 183 PHE B N 1
ATOM 3253 C CA . PHE B 1 183 ? -5.202 41.680 2.314 1.00 26.82 183 PHE B CA 1
ATOM 3254 C C . PHE B 1 183 ? -4.973 41.482 0.824 1.00 26.29 183 PHE B C 1
ATOM 3255 O O . PHE B 1 183 ? -4.365 40.488 0.421 1.00 26.80 183 PHE B O 1
ATOM 3263 N N . ARG B 1 184 ? -5.432 42.418 -0.004 1.00 27.87 184 ARG B N 1
ATOM 3264 C CA . ARG B 1 184 ? -5.192 42.284 -1.436 1.00 28.18 184 ARG B CA 1
ATOM 3265 C C . ARG B 1 184 ? -4.023 43.167 -1.887 1.00 29.30 184 ARG B C 1
ATOM 3266 O O . ARG B 1 184 ? -3.764 43.305 -3.080 1.00 30.69 184 ARG B O 1
ATOM 3274 N N . TRP B 1 185 ? -3.302 43.732 -0.922 1.00 28.82 185 TRP B N 1
ATOM 3275 C CA . TRP B 1 185 ? -2.147 44.596 -1.201 1.00 28.45 185 TRP B CA 1
ATOM 3276 C C . TRP B 1 185 ? -0.990 43.769 -1.773 1.00 28.34 185 TRP B C 1
ATOM 3277 O O . TRP B 1 185 ? -0.774 42.632 -1.357 1.00 27.13 185 TRP B O 1
ATOM 3288 N N . THR B 1 186 ? -0.239 44.336 -2.718 1.00 27.11 186 THR B N 1
ATOM 3289 C CA . THR B 1 186 ? 0.872 43.609 -3.332 1.00 25.88 186 THR B CA 1
ATOM 3290 C C . THR B 1 186 ? 2.180 44.400 -3.333 1.00 26.70 186 THR B C 1
ATOM 3291 O O . THR B 1 186 ? 3.263 43.819 -3.393 1.00 26.12 186 THR B O 1
ATOM 3295 N N . GLY B 1 187 ? 2.065 45.721 -3.268 1.00 28.37 187 GLY B N 1
ATOM 3296 C CA . GLY B 1 187 ? 3.242 46.573 -3.299 1.00 31.62 187 GLY B CA 1
ATOM 3297 C C . GLY B 1 187 ? 3.768 46.756 -4.718 1.00 34.46 187 GLY B C 1
ATOM 3298 O O . GLY B 1 187 ? 4.837 47.334 -4.922 1.00 35.28 187 GLY B O 1
ATOM 3299 N N . LEU B 1 188 ? 3.005 46.284 -5.701 1.00 31.84 188 LEU B N 1
ATOM 3300 C CA . LEU B 1 188 ? 3.416 46.365 -7.103 1.00 35.31 188 LEU B CA 1
ATOM 3301 C C . LEU B 1 188 ? 2.744 47.477 -7.909 1.00 34.65 188 LEU B C 1
ATOM 3302 O O . LEU B 1 188 ? 3.100 47.705 -9.072 1.00 33.46 188 LEU B O 1
ATOM 3307 N N . LYS B 1 189 ? 1.777 48.153 -7.300 1.00 35.36 189 LYS B N 1
ATOM 3308 C CA . LYS B 1 189 ? 1.046 49.227 -7.969 1.00 36.05 189 LYS B CA 1
ATOM 3309 C C . LYS B 1 189 ? 0.959 50.438 -7.055 1.00 35.51 189 LYS B C 1
ATOM 3310 O O . LYS B 1 189 ? -0.126 50.822 -6.617 1.00 32.42 189 LYS B O 1
ATOM 3316 N N . PRO B 1 190 ? 2.107 51.061 -6.762 1.00 36.48 190 PRO B N 1
ATOM 3317 C CA . PRO B 1 190 ? 2.170 52.233 -5.891 1.00 36.08 190 PRO B CA 1
ATOM 3318 C C . PRO B 1 190 ? 1.063 53.228 -6.194 1.00 36.13 190 PRO B C 1
ATOM 3319 O O . PRO B 1 190 ? 0.898 53.648 -7.339 1.00 37.56 190 PRO B O 1
ATOM 3323 N N . GLY B 1 191 ? 0.299 53.576 -5.165 1.00 34.43 191 GLY B N 1
ATOM 3324 C CA . GLY B 1 191 ? -0.777 54.534 -5.318 1.00 32.97 191 GLY B CA 1
ATOM 3325 C C . GLY B 1 191 ? -2.133 53.958 -5.664 1.00 32.36 191 GLY B C 1
ATOM 3326 O O . GLY B 1 191 ? -3.128 54.672 -5.608 1.00 32.92 191 GLY B O 1
ATOM 3327 N N . LYS B 1 192 ? -2.189 52.678 -6.016 1.00 32.33 192 LYS B N 1
ATOM 3328 C CA . LYS B 1 192 ? -3.461 52.065 -6.381 1.00 33.68 192 LYS B CA 1
ATOM 3329 C C . LYS B 1 192 ? -3.972 51.033 -5.376 1.00 33.68 192 LYS B C 1
ATOM 3330 O O . LYS B 1 192 ? -5.003 50.407 -5.618 1.00 33.90 192 LYS B O 1
ATOM 3336 N N . GLU B 1 193 ? -3.267 50.869 -4.259 1.00 32.66 193 GLU B N 1
ATOM 3337 C CA . GLU B 1 193 ? -3.658 49.886 -3.240 1.00 32.73 193 GLU B CA 1
ATOM 3338 C C . GLU B 1 193 ? -3.718 50.461 -1.836 1.00 32.72 193 GLU B C 1
ATOM 3339 O O . GLU B 1 193 ? -3.387 51.627 -1.615 1.00 33.30 193 GLU B O 1
ATOM 3345 N N . PHE B 1 194 ? -4.144 49.624 -0.888 1.00 31.69 194 PHE B N 1
ATOM 3346 C CA . PHE B 1 194 ? -4.234 50.008 0.518 1.00 30.53 194 PHE B CA 1
ATOM 3347 C C . PHE B 1 194 ? -2.966 50.794 0.846 1.00 30.34 194 PHE B C 1
ATOM 3348 O O . PHE B 1 194 ? -1.859 50.284 0.690 1.00 31.68 194 PHE B O 1
ATOM 3356 N N . PRO B 1 195 ? -3.110 52.038 1.316 1.00 31.13 195 PRO B N 1
ATOM 3357 C CA . PRO B 1 195 ? -1.951 52.876 1.647 1.00 32.99 195 PRO B CA 1
ATOM 3358 C C . PRO B 1 195 ? -0.959 52.325 2.667 1.00 33.67 195 PRO B C 1
ATOM 3359 O O . PRO B 1 195 ? -1.339 51.927 3.772 1.00 33.50 195 PRO B O 1
ATOM 3363 N N . HIS B 1 196 ? 0.314 52.313 2.276 1.00 33.43 196 HIS B N 1
ATOM 3364 C CA . HIS B 1 196 ? 1.403 51.865 3.141 1.00 35.67 196 HIS B CA 1
ATOM 3365 C C . HIS B 1 196 ? 1.220 50.450 3.677 1.00 34.47 196 HIS B C 1
ATOM 3366 O O . HIS B 1 196 ? 1.440 50.197 4.861 1.00 31.92 196 HIS B O 1
ATOM 3373 N N . GLY B 1 197 ? 0.837 49.537 2.793 1.00 32.21 197 GLY B N 1
ATOM 3374 C CA . GLY B 1 197 ? 0.636 48.157 3.195 1.00 31.39 197 GLY B CA 1
ATOM 3375 C C . GLY B 1 197 ? 1.940 47.532 3.643 1.00 32.39 197 GLY B C 1
ATOM 3376 O O . GLY B 1 197 ? 1.955 46.630 4.489 1.00 31.04 197 GLY B O 1
ATOM 3377 N N . ASP B 1 198 ? 3.047 48.019 3.091 1.00 29.63 198 ASP B N 1
ATOM 3378 C CA . ASP B 1 198 ? 4.342 47.482 3.447 1.00 30.40 198 ASP B CA 1
ATOM 3379 C C . ASP B 1 198 ? 4.735 47.881 4.863 1.00 30.35 198 ASP B C 1
ATOM 3380 O O . ASP B 1 198 ? 5.275 47.056 5.600 1.00 29.54 198 ASP B O 1
ATOM 3385 N N . SER B 1 199 ? 4.447 49.126 5.248 1.00 31.38 199 SER B N 1
ATOM 3386 C CA . SER B 1 199 ? 4.750 49.601 6.598 1.00 29.71 199 SER B CA 1
ATOM 3387 C C . SER B 1 199 ? 3.907 48.824 7.610 1.00 29.46 199 SER B C 1
ATOM 3388 O O . SER B 1 199 ? 4.386 48.455 8.683 1.00 27.78 199 SER B O 1
ATOM 3391 N N . LEU B 1 200 ? 2.647 48.576 7.272 1.00 27.46 200 LEU B N 1
ATOM 3392 C CA . LEU B 1 200 ? 1.789 47.813 8.172 1.00 27.67 200 LEU B CA 1
ATOM 3393 C C . LEU B 1 200 ? 2.352 46.410 8.370 1.00 27.59 200 LEU B C 1
ATOM 3394 O O . LEU B 1 200 ? 2.384 45.899 9.496 1.00 27.43 200 LEU B O 1
ATOM 3399 N N . ALA B 1 201 ? 2.791 45.786 7.280 1.00 26.89 201 ALA B N 1
ATOM 3400 C CA . ALA B 1 201 ? 3.362 44.449 7.362 1.00 27.29 201 ALA B CA 1
ATOM 3401 C C . ALA B 1 201 ? 4.548 44.472 8.320 1.00 28.06 201 ALA B C 1
ATOM 3402 O O . ALA B 1 201 ? 4.648 43.647 9.231 1.00 26.47 201 ALA B O 1
ATOM 3404 N N . SER B 1 202 ? 5.451 45.426 8.117 1.00 28.50 202 SER B N 1
ATOM 3405 C CA . SER B 1 202 ? 6.610 45.535 8.989 1.00 28.00 202 SER B CA 1
ATOM 3406 C C . SER B 1 202 ? 6.205 45.762 10.440 1.00 27.19 202 SER B C 1
ATOM 3407 O O . SER B 1 202 ? 6.896 45.314 11.350 1.00 29.63 202 SER B O 1
ATOM 3410 N N . LEU B 1 203 ? 5.089 46.443 10.669 1.00 27.51 203 LEU B N 1
ATOM 3411 C CA . LEU B 1 203 ? 4.642 46.651 12.043 1.00 28.06 203 LEU B CA 1
ATOM 3412 C C . LEU B 1 203 ? 4.396 45.297 12.705 1.00 28.07 203 LEU B C 1
ATOM 3413 O O . LEU B 1 203 ? 4.722 45.098 13.873 1.00 25.71 203 LEU B O 1
ATOM 3418 N N . PHE B 1 204 ? 3.809 44.371 11.954 1.00 29.51 204 PHE B N 1
ATOM 3419 C CA . PHE B 1 204 ? 3.516 43.036 12.487 1.00 28.91 204 PHE B CA 1
ATOM 3420 C C . PHE B 1 204 ? 4.737 42.177 12.725 1.00 28.62 204 PHE B C 1
ATOM 3421 O O . PHE B 1 204 ? 4.871 41.576 13.790 1.00 28.43 204 PHE B O 1
ATOM 3429 N N . SER B 1 205 ? 5.626 42.107 11.738 1.00 28.50 205 SER B N 1
ATOM 3430 C CA . SER B 1 205 ? 6.816 41.273 11.862 1.00 28.48 205 SER B CA 1
ATOM 3431 C C . SER B 1 205 ? 7.927 41.850 12.729 1.00 28.19 205 SER B C 1
ATOM 3432 O O . SER B 1 205 ? 8.727 41.101 13.282 1.00 28.12 205 SER B O 1
ATOM 3435 N N . GLU B 1 206 ? 7.970 43.171 12.864 1.00 28.75 206 GLU B N 1
ATOM 3436 C CA . GLU B 1 206 ? 9.029 43.809 13.638 1.00 29.32 206 GLU B CA 1
ATOM 3437 C C . GLU B 1 206 ? 8.646 44.307 15.018 1.00 30.21 206 GLU B C 1
ATOM 3438 O O . GLU B 1 206 ? 9.509 44.422 15.898 1.00 28.97 206 GLU B O 1
ATOM 3444 N N . GLU B 1 207 ? 7.367 44.610 15.217 1.00 29.42 207 GLU B N 1
ATOM 3445 C CA . GLU B 1 207 ? 6.920 45.129 16.497 1.00 31.52 207 GLU B CA 1
ATOM 3446 C C . GLU B 1 207 ? 5.826 44.353 17.221 1.00 32.07 207 GLU B C 1
ATOM 3447 O O . GLU B 1 207 ? 6.035 43.871 18.335 1.00 33.60 207 GLU B O 1
ATOM 3453 N N . ILE B 1 208 ? 4.662 44.245 16.592 1.00 31.89 208 ILE B N 1
ATOM 3454 C CA . ILE B 1 208 ? 3.526 43.580 17.205 1.00 31.29 208 ILE B CA 1
ATOM 3455 C C . ILE B 1 208 ? 3.747 42.118 17.581 1.00 31.27 208 ILE B C 1
ATOM 3456 O O . ILE B 1 208 ? 3.520 41.739 18.729 1.00 31.66 208 ILE B O 1
ATOM 3461 N N . TYR B 1 209 ? 4.207 41.299 16.642 1.00 30.26 209 TYR B N 1
ATOM 3462 C CA . TYR B 1 209 ? 4.409 39.892 16.947 1.00 30.52 209 TYR B CA 1
ATOM 3463 C C . TYR B 1 209 ? 5.573 39.622 17.895 1.00 31.62 209 TYR B C 1
ATOM 3464 O O . TYR B 1 209 ? 5.432 38.865 18.856 1.00 30.46 209 TYR B O 1
ATOM 3473 N N . PRO B 1 210 ? 6.743 40.232 17.642 1.00 31.98 210 PRO B N 1
ATOM 3474 C CA . PRO B 1 210 ? 7.877 39.986 18.537 1.00 32.98 210 PRO B CA 1
ATOM 3475 C C . PRO B 1 210 ? 7.674 40.488 19.966 1.00 33.56 210 PRO B C 1
ATOM 3476 O O . PRO B 1 210 ? 8.006 39.794 20.928 1.00 34.49 210 PRO B O 1
ATOM 3480 N N . PHE B 1 211 ? 7.119 41.686 20.104 1.00 32.73 211 PHE B N 1
ATOM 3481 C CA . PHE B 1 211 ? 6.952 42.275 21.421 1.00 33.79 211 PHE B CA 1
ATOM 3482 C C . PHE B 1 211 ? 5.535 42.385 21.963 1.00 33.29 211 PHE B C 1
ATOM 3483 O O . PHE B 1 211 ? 5.275 43.195 22.846 1.00 34.05 211 PHE B O 1
ATOM 3491 N N . CYS B 1 212 ? 4.627 41.556 21.463 1.00 32.74 212 CYS B N 1
ATOM 3492 C CA . CYS B 1 212 ? 3.243 41.606 21.921 1.00 32.61 212 CYS B CA 1
ATOM 3493 C C . CYS B 1 212 ? 3.098 41.514 23.446 1.00 34.40 212 CYS B C 1
ATOM 3494 O O . CYS B 1 212 ? 2.277 42.218 24.038 1.00 31.49 212 CYS B O 1
ATOM 3497 N N . VAL B 1 213 ? 3.893 40.660 24.086 1.00 35.15 213 VAL B N 1
ATOM 3498 C CA . VAL B 1 213 ? 3.788 40.510 25.538 1.00 38.35 213 VAL B CA 1
ATOM 3499 C C . VAL B 1 213 ? 4.053 41.825 26.252 1.00 39.91 213 VAL B C 1
ATOM 3500 O O . VAL B 1 213 ? 3.350 42.180 27.198 1.00 40.88 213 VAL B O 1
ATOM 3504 N N . LYS B 1 214 ? 5.066 42.552 25.796 1.00 40.81 214 LYS B N 1
ATOM 3505 C CA . LYS B 1 214 ? 5.393 43.831 26.402 1.00 42.76 214 LYS B CA 1
ATOM 3506 C C . LYS B 1 214 ? 4.254 44.825 26.206 1.00 42.75 214 LYS B C 1
ATOM 3507 O O . LYS B 1 214 ? 3.974 45.640 27.087 1.00 43.20 214 LYS B O 1
ATOM 3513 N N . TYR B 1 215 ? 3.584 44.758 25.058 1.00 41.38 215 TYR B N 1
ATOM 3514 C CA . TYR B 1 215 ? 2.456 45.645 24.816 1.00 41.83 215 TYR B CA 1
ATOM 3515 C C . TYR B 1 215 ? 1.330 45.261 25.774 1.00 42.02 215 TYR B C 1
ATOM 3516 O O . TYR B 1 215 ? 0.638 46.121 26.317 1.00 41.48 215 TYR B O 1
ATOM 3525 N N . TYR B 1 216 ? 1.154 43.962 25.986 1.00 43.13 216 TYR B N 1
ATOM 3526 C CA . TYR B 1 216 ? 0.107 43.486 26.884 1.00 44.88 216 TYR B CA 1
ATOM 3527 C C . TYR B 1 216 ? 0.354 43.975 28.312 1.00 46.10 216 TYR B C 1
ATOM 3528 O O . TYR B 1 216 ? -0.558 44.461 28.984 1.00 45.62 216 TYR B O 1
ATOM 3537 N N . ALA B 1 217 ? 1.596 43.845 28.766 1.00 47.48 217 ALA B N 1
ATOM 3538 C CA . ALA B 1 217 ? 1.973 44.270 30.107 1.00 49.42 217 ALA B CA 1
ATOM 3539 C C . ALA B 1 217 ? 1.770 45.773 30.267 1.00 51.29 217 ALA B C 1
ATOM 3540 O O . ALA B 1 217 ? 1.398 46.249 31.339 1.00 50.66 217 ALA B O 1
ATOM 3542 N N . GLU B 1 218 ? 2.013 46.515 29.192 1.00 53.49 218 GLU B N 1
ATOM 3543 C CA . GLU B 1 218 ? 1.863 47.962 29.213 1.00 56.43 218 GLU B CA 1
ATOM 3544 C C . GLU B 1 218 ? 0.393 48.360 29.268 1.00 56.88 218 GLU B C 1
ATOM 3545 O O . GLU B 1 218 ? 0.044 49.393 29.836 1.00 56.01 218 GLU B O 1
ATOM 3551 N N . ALA B 1 219 ? -0.466 47.535 28.677 1.00 57.28 219 ALA B N 1
ATOM 3552 C CA . ALA B 1 219 ? -1.898 47.803 28.663 1.00 59.50 219 ALA B CA 1
ATOM 3553 C C . ALA B 1 219 ? -2.471 47.689 30.073 1.00 61.72 219 ALA B C 1
ATOM 3554 O O . ALA B 1 219 ? -3.362 48.449 30.459 1.00 61.37 219 ALA B O 1
ATOM 3556 N N . GLN B 1 220 ? -1.962 46.730 30.840 1.00 63.55 220 GLN B N 1
ATOM 3557 C CA . GLN B 1 220 ? -2.424 46.542 32.207 1.00 66.25 220 GLN B CA 1
ATOM 3558 C C . GLN B 1 220 ? -1.816 47.641 33.070 1.00 67.19 220 GLN B C 1
ATOM 3559 O O . GLN B 1 220 ? -2.479 48.203 33.939 1.00 66.74 220 GLN B O 1
ATOM 3565 N N . ARG B 1 221 ? -0.550 47.948 32.806 1.00 68.90 221 ARG B N 1
ATOM 3566 C CA . ARG B 1 221 ? 0.164 48.998 33.522 1.00 71.13 221 ARG B CA 1
ATOM 3567 C C . ARG B 1 221 ? -0.584 50.323 33.368 1.00 71.22 221 ARG B C 1
ATOM 3568 O O . ARG B 1 221 ? -0.794 51.047 34.343 1.00 71.83 221 ARG B O 1
ATOM 3576 N N . ASP B 1 222 ? -0.976 50.637 32.136 1.00 70.94 222 ASP B N 1
ATOM 3577 C CA . ASP B 1 222 ? -1.703 51.869 31.846 1.00 71.08 222 ASP B CA 1
ATOM 3578 C C . ASP B 1 222 ? -3.029 51.899 32.596 1.00 70.98 222 ASP B C 1
ATOM 3579 O O . ASP B 1 222 ? -3.341 52.876 33.276 1.00 70.68 222 ASP B O 1
ATOM 3584 N N . LEU B 1 223 ? -3.806 50.827 32.470 1.00 70.90 223 LEU B N 1
ATOM 3585 C CA . LEU B 1 223 ? -5.090 50.733 33.156 1.00 71.64 223 LEU B CA 1
ATOM 3586 C C . LEU B 1 223 ? -4.861 50.607 34.657 1.00 72.80 223 LEU B C 1
ATOM 3587 O O . LEU B 1 223 ? -5.807 50.614 35.442 1.00 72.82 223 LEU B O 1
ATOM 3592 N N . GLU B 1 224 ? -3.596 50.489 35.046 1.00 74.34 224 GLU B N 1
ATOM 3593 C CA . GLU B 1 224 ? -3.235 50.355 36.450 1.00 76.52 224 GLU B CA 1
ATOM 3594 C C . GLU B 1 224 ? -3.024 51.728 37.084 1.00 77.23 224 GLU B C 1
ATOM 3595 O O . GLU B 1 224 ? -3.290 51.921 38.269 1.00 77.27 224 GLU B O 1
ATOM 3601 N N . ASP B 1 225 ? -2.548 52.682 36.288 1.00 78.10 225 ASP B N 1
ATOM 3602 C CA . ASP B 1 225 ? -2.313 54.036 36.776 1.00 79.28 225 ASP B CA 1
ATOM 3603 C C . ASP B 1 225 ? -3.629 54.799 36.866 1.00 80.40 225 ASP B C 1
ATOM 3604 O O . ASP B 1 225 ? -3.762 55.738 37.653 1.00 80.35 225 ASP B O 1
ATOM 3609 N N . GLU B 1 226 ? -4.598 54.390 36.054 1.00 81.29 226 GLU B N 1
ATOM 3610 C CA . GLU B 1 226 ? -5.909 55.029 36.040 1.00 82.79 226 GLU B CA 1
ATOM 3611 C C . GLU B 1 226 ? -6.736 54.567 37.234 1.00 84.48 226 GLU B C 1
ATOM 3612 O O . GLU B 1 226 ? -7.613 55.289 37.708 1.00 84.86 226 GLU B O 1
ATOM 3618 N N . GLU B 1 227 ? -6.440 53.358 37.707 1.00 85.95 227 GLU B N 1
ATOM 3619 C CA . GLU B 1 227 ? -7.125 52.741 38.843 1.00 87.88 227 GLU B CA 1
ATOM 3620 C C . GLU B 1 227 ? -7.483 53.729 39.949 1.00 88.02 227 GLU B C 1
ATOM 3621 O O . GLU B 1 227 ? -6.726 53.793 40.942 1.00 88.41 227 GLU B O 1
ATOM 3627 N N . GLU C 2 1 ? 9.049 90.613 60.259 1.00 74.11 247 GLU C N 1
ATOM 3628 C CA . GLU C 2 1 ? 9.842 90.902 59.029 1.00 74.42 247 GLU C CA 1
ATOM 3629 C C . GLU C 2 1 ? 9.250 92.092 58.276 1.00 72.15 247 GLU C C 1
ATOM 3630 O O . GLU C 2 1 ? 8.035 92.176 58.093 1.00 72.95 247 GLU C O 1
ATOM 3636 N N . VAL C 2 2 ? 10.112 93.004 57.837 1.00 69.68 248 VAL C N 1
ATOM 3637 C CA . VAL C 2 2 ? 9.662 94.199 57.126 1.00 66.77 248 VAL C CA 1
ATOM 3638 C C . VAL C 2 2 ? 9.339 93.957 55.654 1.00 64.20 248 VAL C C 1
ATOM 3639 O O . VAL C 2 2 ? 10.232 93.704 54.843 1.00 64.08 248 VAL C O 1
ATOM 3643 N N . ASP C 2 3 ? 8.055 94.033 55.316 1.00 61.80 249 ASP C N 1
ATOM 3644 C CA . ASP C 2 3 ? 7.616 93.857 53.936 1.00 58.21 249 ASP C CA 1
ATOM 3645 C C . ASP C 2 3 ? 7.606 95.223 53.275 1.00 55.19 249 ASP C C 1
ATOM 3646 O O . ASP C 2 3 ? 6.651 95.981 53.421 1.00 55.62 249 ASP C O 1
ATOM 3651 N N . LEU C 2 4 ? 8.673 95.543 52.554 1.00 52.22 250 LEU C N 1
ATOM 3652 C CA . LEU C 2 4 ? 8.761 96.831 51.891 1.00 50.44 250 LEU C CA 1
ATOM 3653 C C . LEU C 2 4 ? 7.599 97.047 50.931 1.00 48.95 250 LEU C C 1
ATOM 3654 O O . LEU C 2 4 ? 7.250 96.163 50.148 1.00 48.33 250 LEU C O 1
ATOM 3659 N N . PRO C 2 5 ? 6.962 98.226 51.002 1.00 47.63 251 PRO C N 1
ATOM 3660 C CA . PRO C 2 5 ? 5.837 98.534 50.118 1.00 46.47 251 PRO C CA 1
ATOM 3661 C C . PRO C 2 5 ? 6.295 98.568 48.663 1.00 47.52 251 PRO C C 1
ATOM 3662 O O . PRO C 2 5 ? 7.394 99.041 48.363 1.00 46.34 251 PRO C O 1
ATOM 3666 N N . LEU C 2 6 ? 5.452 98.067 47.764 1.00 47.85 252 LEU C N 1
ATOM 3667 C CA . LEU C 2 6 ? 5.785 98.028 46.346 1.00 49.38 252 LEU C CA 1
ATOM 3668 C C . LEU C 2 6 ? 4.830 98.848 45.484 1.00 51.52 252 LEU C C 1
ATOM 3669 O O . LEU C 2 6 ? 5.031 98.959 44.273 1.00 51.58 252 LEU C O 1
ATOM 3674 N N . SER C 2 7 ? 3.795 99.414 46.101 1.00 52.71 253 SER C N 1
ATOM 3675 C CA . SER C 2 7 ? 2.817 100.230 45.374 1.00 56.12 253 SER C CA 1
ATOM 3676 C C . SER C 2 7 ? 1.666 100.666 46.281 1.00 59.45 253 SER C C 1
ATOM 3677 O O . SER C 2 7 ? 1.787 100.652 47.507 1.00 58.38 253 SER C O 1
ATOM 3680 N N . ASP C 2 8 ? 0.551 101.049 45.661 1.00 63.28 254 ASP C N 1
ATOM 3681 C CA . ASP C 2 8 ? -0.644 101.477 46.384 1.00 68.50 254 ASP C CA 1
ATOM 3682 C C . ASP C 2 8 ? -1.494 100.269 46.763 1.00 71.18 254 ASP C C 1
ATOM 3683 O O . ASP C 2 8 ? -1.858 99.460 45.907 1.00 70.51 254 ASP C O 1
ATOM 3688 N N . GLU C 2 9 ? -1.810 100.158 48.050 1.00 73.27 255 GLU C N 1
ATOM 3689 C CA . GLU C 2 9 ? -2.597 99.041 48.563 1.00 75.83 255 GLU C CA 1
ATOM 3690 C C . GLU C 2 9 ? -4.097 99.284 48.483 1.00 77.07 255 GLU C C 1
ATOM 3691 O O . GLU C 2 9 ? -4.590 100.346 48.869 1.00 77.36 255 GLU C O 1
ATOM 3697 N N . GLU C 2 10 ? -4.818 98.282 47.994 1.00 78.00 256 GLU C N 1
ATOM 3698 C CA . GLU C 2 10 ? -6.266 98.360 47.883 1.00 79.34 256 GLU C CA 1
ATOM 3699 C C . GLU C 2 10 ? -6.885 97.173 48.618 1.00 78.84 256 GLU C C 1
ATOM 3700 O O . GLU C 2 10 ? -7.481 96.288 48.000 1.00 79.26 256 GLU C O 1
ATOM 3706 N N . PRO C 2 11 ? -6.739 97.137 49.956 1.00 78.13 257 PRO C N 1
ATOM 3707 C CA . PRO C 2 11 ? -7.274 96.064 50.801 1.00 77.98 257 PRO C CA 1
ATOM 3708 C C . PRO C 2 11 ? -8.756 95.777 50.557 1.00 78.32 257 PRO C C 1
ATOM 3709 O O . PRO C 2 11 ? -9.156 94.619 50.407 1.00 78.11 257 PRO C O 1
ATOM 3713 N N . SER C 2 12 ? -9.566 96.833 50.525 1.00 78.81 258 SER C N 1
ATOM 3714 C CA . SER C 2 12 ? -11.000 96.695 50.289 1.00 78.95 258 SER C CA 1
ATOM 3715 C C . SER C 2 12 ? -11.317 96.972 48.820 1.00 79.31 258 SER C C 1
ATOM 3716 O O . SER C 2 12 ? -10.677 97.815 48.185 1.00 78.81 258 SER C O 1
ATOM 3719 N N . SER C 2 13 ? -12.302 96.257 48.281 1.00 79.77 259 SER C N 1
ATOM 3720 C CA . SER C 2 13 ? -12.688 96.419 46.881 1.00 80.32 259 SER C CA 1
ATOM 3721 C C . SER C 2 13 ? -14.150 96.047 46.622 1.00 80.83 259 SER C C 1
ATOM 3722 O O . SER C 2 13 ? -14.902 96.930 46.153 1.00 80.63 259 SER C O 1
#

Secondary structure (DSSP, 8-state):
-TTHHHHHHHHHHHHHHHHHHHHHHHHHHHHHHHHHHHHHHHHHHHHHTT-TTHHHHHHHHSTTGGGGS-GGGHHHHTTEEEEEEEEGGGT-TTS-TT-EEEEEEE--BTTTB--EEEEEEEEEE--SSS----EEEE--------GGGGGG-TTT-S-SSSHHHHHHHHHHHTSHHHHTT--SSSTTSSSTTHHHHHHIIIIIIHHHHHHHHHHHHHTT--/--HHHHHHHHHHHHHHHHHHHHHHHHHHHHHHHHHHHHHHHHTTSTTHHHHHHHH-TTHHHHS-GGGHHHHTTEEEEEEEEGGGT-TTS-TT-EEEEEEE--BTTTB--EEEEEEEEEE---EEEE--------GGGTTT-TTT-S-TTSHHHHHHHHHHHTSHHHHTT--SSSTTSSSTTHHHHHHIIIIIIHHHHHHHHHHHHHHHHH--/------S------

Sequence (447 aa):
DQENENEHAKAFLGLAKCEEEVDAIEREVELYRLNKMKPVYEKRDAYIDEIAEFWKIVLSQHVSFANYIRASDFKYIDTIDKIKVEWLALESEMYDTRDFSITFHFHGIEGDFKEQQVTKVFQIKKGKDDQEDGILTSEPVPIEWPQSYDSINPDLIKDKRSPEGKKKYRQGMKTIFGWFRWTGLKPGKEFPHGDSLASLFSEEIYPFCVKYYAEAQRDLEDEHAKAFLGLAKCEEEVDAIEREVELYRLNKMKPVYEKRDAYIDEIAEFWKIVLSQHVSFANYIRASDFKYIDTIDKIKVEWLALESEMYDTRDFSITFHFHGIEGDFKEQQVTKVFQIKKDGILTSEPVPIEWPQSYDSINPDLIKDKRSPEGKKKYRQGMKTIFGWFRWTGLKPGKEFPHGDSLASLFSEEIYPFCVKYYAEAQRDLEDEEEVDLPLSDEEPSS

Foldseek 3Di:
DVVVVVVVVVVVVVVVVVVVVVVVVVQVVLLVVQVVCVVVLVVVQVVLLVPQQLQLQLCVLDDCSVVQADPVQSVFSSQWRHKDKDQPCNVDVVFDRQWIKMKTFGCADPPWADTDIWIWTWGFDAPDDPPDPGFIFTAATDGDHTPVLQLLDCVNQDCCPPPSSVVSPVNNQSHPNVLRHGTPPDPPPGHPPSRVSVCCVVPPCSVCSVVSSVVSVVVVDD/DCPVVVVVVVVVVVVVVVVVQVVLLVVLVVCPVVLVVVQVVLLVDDQLQLQLCVLDDCSPVQADPVQSVFSSQWRDKDKHQCVNVHPVFRSLWIKIKTWGCADPPWAHTDIWIWTWGFDVVTFIFTAATDGDHTNVLQQLDPVRQDDCPDPSSVVSVVNNQSHVNQLRRTTPPDPPPGHPPSRVSSCCVVPPCSVCSVVSSVVSVVVVVVVD/DDDDDDDDDDPDD

Solvent-accessible surface area: 26247 Å² total; per-residue (Å²): 131,161,143,82,127,73,64,54,46,108,0,75,123,5,6,50,135,1,63,117,58,30,97,51,13,81,71,75,10,38,45,66,50,3,82,79,3,105,76,10,19,100,102,7,12,59,49,5,77,95,7,72,82,1,4,61,46,0,0,70,48,6,127,30,1,49,124,49,14,77,90,54,0,38,106,3,1,57,20,7,49,65,2,77,5,80,27,17,6,51,136,40,117,154,70,38,28,84,4,0,13,0,24,3,45,1,116,9,48,177,68,18,6,127,102,27,127,7,53,1,51,0,62,26,106,130,62,158,152,101,174,59,102,14,107,17,6,8,125,78,35,119,22,80,15,0,92,76,13,67,65,8,15,6,104,93,24,195,97,80,221,43,124,116,8,72,123,60,41,135,51,0,16,108,0,8,1,0,0,2,68,13,6,15,94,84,126,92,137,28,2,59,126,0,56,47,0,0,31,16,2,11,98,60,0,3,22,91,0,15,107,37,11,54,81,13,57,170,96,141,122,187,188,59,72,165,2,76,108,2,6,59,119,1,30,119,68,29,90,55,10,79,75,77,11,44,40,78,57,2,86,63,8,110,72,8,13,96,95,10,10,56,62,3,77,67,6,82,86,2,5,68,54,0,1,69,46,6,123,34,0,41,121,51,15,80,93,62,0,48,106,2,1,50,12,7,62,65,1,75,6,72,24,12,8,53,121,48,117,170,62,33,20,97,3,0,13,0,24,4,43,2,121,7,51,179,65,25,5,111,96,24,126,6,55,0,51,0,65,26,108,178,160,19,101,16,4,8,123,75,36,118,23,99,18,0,119,70,9,66,65,19,15,18,108,82,28,188,86,114,186,48,122,114,7,96,129,58,71,154,55,0,21,93,0,5,0,0,0,2,68,16,12,12,102,122,123,80,152,31,2,55,128,0,54,43,0,0,31,15,2,12,99,64,0,2,24,88,0,18,106,43,16,54,62,6,83,141,58,124,105,119,135,158,218,135,130,138,111,169,95,137,146,150,125,103,171